Protein AF-0000000066787614 (afdb_homodimer)

Nearest PDB structures (foldseek):
  1ydh-assembly1_B  TM=9.711E-01  e=1.774E-19  Arabidopsis thaliana
  5zbk-assembly1_A-2  TM=9.303E-01  e=1.485E-17  Pseudomonas aeruginosa PAO1
  5its-assembly2_C  TM=9.446E-01  e=2.020E-17  Corynebacterium glutamicum ATCC 13032
  2q4o-assembly1_B  TM=9.673E-01  e=8.311E-17  Arabidopsis thaliana
  5zbj-assembly1_A-2  TM=9.342E-01  e=3.514E-17  Pseudomonas aeruginosa PAO1

Radius of gyration: 24.4 Å; Cα contacts (8 Å, |Δi|>4): 1432; chains: 2; bounding box: 62×68×57 Å

Organism: Leishmania infantum (NCBI:txid5671)

Solvent-accessible surface area (backbone atoms only — not comparable to full-atom values): 32401 Å² total; per-residue (Å²): 95,46,27,34,37,44,37,37,40,30,40,69,48,68,68,34,41,51,55,48,52,64,39,41,39,58,28,48,51,36,42,56,60,65,32,51,41,48,74,41,76,44,58,26,21,36,40,55,96,93,35,72,43,82,54,30,38,35,36,45,36,29,20,48,31,66,57,41,42,60,68,42,51,67,64,30,66,47,47,50,49,34,52,56,51,56,72,73,40,56,62,73,45,72,48,75,49,45,28,30,21,69,66,45,44,5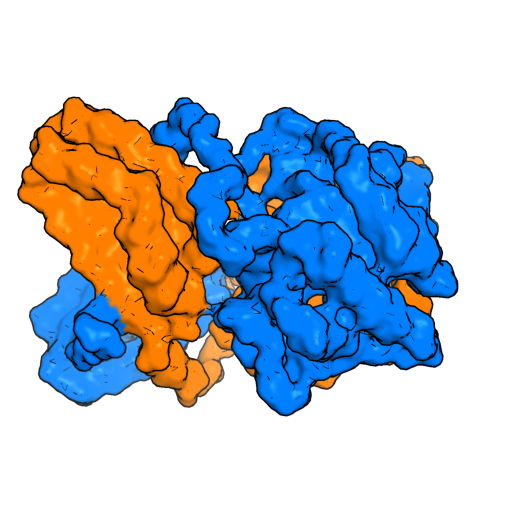9,60,48,67,71,47,83,87,74,79,68,85,79,78,54,86,49,69,90,59,40,61,13,42,26,44,38,40,7,70,40,50,44,72,47,72,64,51,35,52,38,25,34,49,36,25,48,41,37,39,72,70,66,63,34,28,42,30,37,62,38,38,48,33,30,18,32,10,38,22,50,52,43,24,51,75,70,69,36,52,30,38,16,30,31,32,60,61,44,48,73,77,35,34,64,77,74,81,67,52,81,42,74,46,63,28,83,29,70,64,55,31,51,27,35,50,53,49,37,29,54,30,37,36,38,46,65,38,24,59,60,30,50,23,55,51,33,41,50,53,38,31,25,42,50,40,53,41,82,50,45,39,30,33,37,28,45,94,52,67,48,49,46,54,55,50,33,55,52,46,27,32,73,40,46,35,39,67,78,64,60,64,69,48,49,41,74,29,56,38,37,66,57,26,51,60,54,52,70,77,54,73,68,62,83,35,86,32,62,83,39,66,66,95,52,65,88,95,46,27,34,36,44,37,38,40,30,41,70,46,68,67,35,43,51,54,49,52,63,39,42,40,58,27,49,53,37,43,58,62,65,32,51,42,49,74,41,75,46,58,25,21,37,40,56,96,92,36,74,44,83,54,28,38,35,38,46,36,30,20,48,30,66,57,41,42,61,68,43,50,65,64,29,67,48,48,50,50,33,53,55,52,57,72,72,41,56,62,72,46,71,50,76,50,46,29,28,20,69,64,45,44,59,60,47,66,71,49,83,87,75,80,68,84,78,79,54,85,50,70,91,60,39,61,13,42,26,46,40,38,6,71,40,49,43,73,46,71,65,52,35,50,37,26,33,50,36,24,48,41,35,41,72,70,66,63,36,28,42,29,38,61,40,35,48,33,31,18,31,10,38,22,50,52,42,24,51,76,69,68,35,52,29,39,16,30,31,33,61,61,45,47,73,76,36,33,63,77,75,78,65,51,80,42,75,46,62,29,83,28,71,64,55,32,50,26,36,50,52,50,36,30,54,29,37,36,38,45,66,38,24,59,60,30,49,23,55,50,32,41,50,53,38,30,24,44,50,40,54,42,82,49,46,38,30,33,37,28,46,93,52,69,48,49,46,55,54,50,31,56,52,48,27,32,72,40,45,35,38,68,78,64,61,64,69,47,48,41,75,30,56,38,36,64,58,25,51,61,53,52,71,77,54,72,68,63,81,35,87,32,62,81,39,64,66,95,52,64,89

Secondary structure (DSSP, 8-state):
--EEEEEEEEESSHHHHHHHHHHHHHHHHHHHHH-TTEEEEEEEEEEETTEEEEEEEEEEEEESSHHIIIIIITT-HHHHHHHHHHHHS-EEEEEEEEEE-TTHHHHHHTSPP---GGG---GGGS-EEEEE--SS--S-HHHHHHHHHHHHIIIIII---EEE----SHHHHHHHHHHHHTT--EEEEEEGGGHHHH--SS---SEEEEESSHHHHHHHHHHTEEEEEE-S--HHHHHHHHHHHHHHHTTS---EEEEE-GGGTTHHHHHHHHHHHHTTSS-GGGGGGEEEESSHHHHHHHHHT--PPPPTTTT----S--/--EEEEEEEEESSHHHHHHHHHHHHHHHHHHHHH-TTEEEEEEEEEEETTEEEEEEEEEEEEESSHHIIIIIITT-HHHHHHHHHHHHS-EEEEEEEEEE-TTHHHHHHTSPP---GGG---GGGS-EEEEE-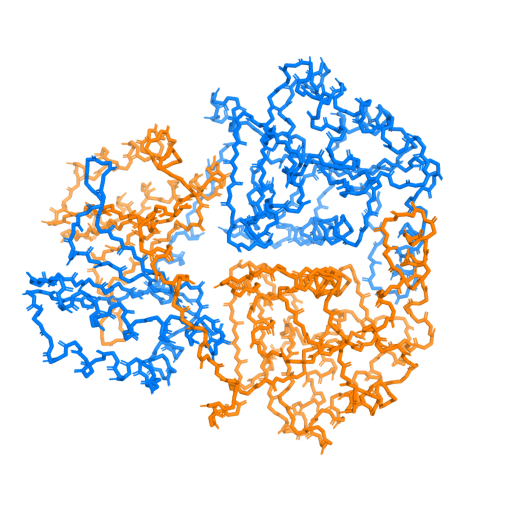-SS--S-HHHHHHHHHHHHIIIIII---EEE----SHHHHHHHHHHHHTT--EEEEEEGGGHHHH--SS---SEEEEESSHHHHHHHHHHTEEEEEE-S--HHHHHHHHHHHHHHHTTS---EEEEE-GGGTTHHHHHHHHHHHHTTSS-GGGGGSEEEESSHHHHHHHHHT--PPPPTTTT----S--

Foldseek 3Di:
DKKKKKKKFAFDDDVLVVLLCVLVVVLQVCCVPPQPQWPDWDKDADADPRRGDPRIIMTITMGNDPCSVPVPSCPDPSNVSSVVSNVPHGTPDMDMDMDDCPPVVVVVVPDDDDDDLPPDPDLQQHAAEEEQFALAADDDVVQLVLLLVLLCCRVPPVVHEYEYAFFLHHSRVSNQVNNVVSVGAYEHEYEPVCCVPRYDPDIGHPHYHYDPDPVVRLLVSLSRHQHYEYTDYDPVSVVSLVVQLVCQLQVQGPHQYEYQCAVNRCVVVVVVQVVCCVVPNDPPCSVQRYHYDNHSVNRVVCSVPDDGDQHNNNVDDDPDGD/DKKKKKKKFAFDDDVLVVLLCVLVVVLQVCCVPVQPQWPDWDKDADADPRRGDPRIIMTITMGNDPCSVPVPSCPDPSNVSSVVSNVPHGTPDMDMDMDDCPPVVVVVVPDDDDDDLPPDPDLQQHAAEEEQFALAADDDVVQLVLLLVLLCCRVPPVVHEYEYAFFLHHSRVSNQVNNVVVVHAYEHEYEPVCCVPRYDPDIGHPHYHYDPDPVVRLLVSLSRHQHYEYTDYDPVSVVSVVVQLVCQLQVQGPHQYEYQCAVNRCVVVVVVQVVCCVVPNDPPCSVQRYHYDNHSVSRVVCSVPDDGDQHNNNVDDDPDGD

Sequence (644 aa):
MVVAAVFTIKLRDGEAEQQFLDAFAPLQQHSVRNEPGTLTYELHQVFENGQPVPLQYLVLERYSSMRDFEEIHLKSAPLQNLFKVVAGIAVEEQKLTVYSNVASQPAMDSRPQVWSDKDTEDPLLQKGVLVFAGARSGSKPAYTQEAKALAKYIVEEAKQPVVYGGGTVGVMGELAKEAHALNGKIISIIPNALSESEVSGPMIGDRIYTTATMSERKSIMFAHANTVVALPGGVGTFDELLEVITLFQLNAYRPKIGIVNVEGFFDPFVALLRHLMAEGFLEEKVFDFLVIAPTAIEVMETLKSFVPPPSPASTLIWTSRPMVVAAVFTIKLRDGEAEQQFLDAFAPLQQHSVRNEPGTLTYELHQVFENGQPVPLQYLVLERYSSMRDFEEIHLKSAPLQNLFKVVAGIAVEEQKLTVYSNVASQPAMDSRPQVWSDKDTEDPLLQKGVLVFAGARSGSKPAYTQEAKALAKYIVEEAKQPVVYGGGTVGVMGELAKEAHALNGKIISIIPNALSESEVSGPMIGDRIYTTATMSERKSIMFAHANTVVALPGGVGTFDELLEVITLFQLNAYRPKIGIVNVEGFFDPFVALLRHLMAEGFLEEKVFDFLVIAPTAIEVMETLKSFVPPPSPASTLIWTSRP

pLDDT: mean 94.52, std 5.89, range [59.88, 98.94]

InterPro domains:
  IPR005269 Cytokinin riboside 5'-monophosphate phosphoribohydrolase LOG [TIGR00730] (128-304)
  IPR007138 Antibiotic biosynthesis monooxygenase domain [PF03992] (4-77)
  IPR007138 Antibiotic biosynthesis monooxygenase domain [PS51725] (3-99)
  IPR011008 Dimeric alpha-beta barrel [SSF54909] (7-102)
  IPR031100 LOG family [PF03641] (172-302)

Structure (mmCIF, N/CA/C/O backbone):
data_AF-0000000066787614-model_v1
#
loop_
_entity.id
_entity.type
_entity.pdbx_description
1 polymer 'Ysine decarboxylase-like protein'
#
loop_
_atom_site.group_PDB
_atom_site.id
_atom_site.type_symbol
_atom_site.label_atom_id
_atom_site.label_alt_id
_atom_site.label_comp_id
_atom_site.label_asym_id
_atom_site.label_entity_id
_atom_site.label_seq_id
_atom_site.pdbx_PDB_ins_code
_atom_site.Cartn_x
_atom_site.Cartn_y
_atom_site.Cartn_z
_atom_site.occupancy
_atom_site.B_iso_or_equiv
_atom_site.auth_seq_id
_atom_site.auth_comp_id
_atom_site.auth_asym_id
_atom_site.auth_atom_id
_atom_site.pdbx_PDB_model_num
ATOM 1 N N . MET A 1 1 ? -9.492 13.141 -6.125 1 85.56 1 MET A N 1
ATOM 2 C CA . MET A 1 1 ? -9.539 14.164 -5.086 1 85.56 1 MET A CA 1
ATOM 3 C C . MET A 1 1 ? -9.266 13.562 -3.713 1 85.56 1 MET A C 1
ATOM 5 O O . MET A 1 1 ? -9.766 12.477 -3.396 1 85.56 1 MET A O 1
ATOM 9 N N . VAL A 1 2 ? -8.352 14.203 -2.943 1 94.31 2 VAL A N 1
ATOM 10 C CA . VAL A 1 2 ? -8.141 13.891 -1.533 1 94.31 2 VAL A CA 1
ATOM 11 C C . VAL A 1 2 ? -8.586 15.07 -0.67 1 94.31 2 VAL A C 1
ATOM 13 O O . VAL A 1 2 ? -8.281 16.219 -0.983 1 94.31 2 VAL A O 1
ATOM 16 N N . VAL A 1 3 ? -9.352 14.75 0.327 1 96.62 3 VAL A N 1
ATOM 17 C CA . VAL A 1 3 ? -9.734 15.727 1.343 1 96.62 3 VAL A CA 1
ATOM 18 C C . VAL A 1 3 ? -8.852 15.562 2.576 1 96.62 3 VAL A C 1
ATOM 20 O O . VAL A 1 3 ? -8.695 14.453 3.098 1 96.62 3 VAL A O 1
ATOM 23 N N . ALA A 1 4 ? -8.266 16.609 2.939 1 97.44 4 ALA A N 1
ATOM 24 C CA . ALA A 1 4 ? -7.469 16.625 4.164 1 97.44 4 ALA A CA 1
ATOM 25 C C . ALA A 1 4 ? -8.141 17.453 5.25 1 97.44 4 ALA A C 1
ATOM 27 O O . ALA A 1 4 ? -8.781 18.469 4.953 1 97.44 4 ALA A O 1
ATOM 28 N N . ALA A 1 5 ? -8.047 17.016 6.457 1 96.94 5 ALA A N 1
ATOM 29 C CA . ALA A 1 5 ? -8.508 17.766 7.621 1 96.94 5 ALA A CA 1
ATOM 30 C C . ALA A 1 5 ? -7.449 17.781 8.727 1 96.94 5 ALA A C 1
ATOM 32 O O . ALA A 1 5 ? -6.828 16.75 9.008 1 96.94 5 ALA A O 1
ATOM 33 N N . VAL A 1 6 ? -7.238 18.938 9.227 1 96.88 6 VAL A N 1
ATOM 34 C CA . VAL A 1 6 ? -6.309 19.109 10.336 1 96.88 6 VAL A CA 1
ATOM 35 C C . VAL A 1 6 ? -7.055 19.656 11.555 1 96.88 6 VAL A C 1
ATOM 37 O O . VAL A 1 6 ? -7.613 20.75 11.508 1 96.88 6 VAL A O 1
ATOM 40 N N . PHE A 1 7 ? -7.082 18.875 12.633 1 96.88 7 PHE A N 1
ATOM 41 C CA . PHE A 1 7 ? -7.684 19.297 13.898 1 96.88 7 PHE A CA 1
ATOM 42 C C . PHE A 1 7 ? -6.617 19.484 14.969 1 96.88 7 PHE A C 1
ATOM 44 O O . PHE A 1 7 ? -5.867 18.547 15.273 1 96.88 7 PHE A O 1
ATOM 51 N N . THR A 1 8 ? -6.488 20.656 15.461 1 96.69 8 THR A N 1
ATOM 52 C CA . THR A 1 8 ? -5.551 20.953 16.547 1 96.69 8 THR A CA 1
ATOM 53 C C . THR A 1 8 ? -6.301 21.203 17.844 1 96.69 8 THR A C 1
ATOM 55 O O . THR A 1 8 ? -7.371 21.812 17.844 1 96.69 8 THR A O 1
ATOM 58 N N . ILE A 1 9 ? -5.688 20.781 18.938 1 97 9 ILE A N 1
ATOM 59 C CA . ILE A 1 9 ? -6.305 20.984 20.25 1 97 9 ILE A CA 1
ATOM 60 C C . ILE A 1 9 ? -5.223 21.203 21.297 1 97 9 ILE A C 1
ATOM 62 O O . ILE A 1 9 ? -4.211 20.5 21.312 1 97 9 ILE A O 1
ATOM 66 N N . LYS A 1 10 ? -5.379 22.203 22.047 1 97.62 10 LYS A N 1
ATOM 67 C CA . LYS A 1 10 ? -4.574 22.5 23.234 1 97.62 10 LYS A CA 1
ATOM 68 C C . LYS A 1 10 ? -5.398 22.359 24.5 1 97.62 10 LYS A C 1
ATOM 70 O O . LYS A 1 10 ? -6.379 23.094 24.703 1 97.62 10 LYS A O 1
ATOM 75 N N . LEU A 1 11 ? -4.996 21.438 25.297 1 97.38 11 LEU A N 1
ATOM 76 C CA . LEU A 1 11 ? -5.703 21.156 26.531 1 97.38 11 LEU A CA 1
ATOM 77 C C . LEU A 1 11 ? -5.098 21.922 27.703 1 97.38 11 LEU A C 1
ATOM 79 O O . LEU A 1 11 ? -3.975 22.422 27.609 1 97.38 11 LEU A O 1
ATOM 83 N N . ARG A 1 12 ? -5.836 22.031 28.797 1 97.12 12 ARG A N 1
ATOM 84 C CA . ARG A 1 12 ? -5.398 22.891 29.891 1 97.12 12 ARG A CA 1
ATOM 85 C C . ARG A 1 12 ? -4.672 22.078 30.969 1 97.12 12 ARG A C 1
ATOM 87 O O . ARG A 1 12 ? -3.82 22.609 31.672 1 97.12 12 ARG A O 1
ATOM 94 N N . ASP A 1 13 ? -5.062 20.766 31.125 1 96.19 13 ASP A N 1
ATOM 95 C CA . ASP A 1 13 ? -4.453 19.969 32.188 1 96.19 13 ASP A CA 1
ATOM 96 C C . ASP A 1 13 ? -4.473 18.484 31.828 1 96.19 13 ASP A C 1
ATOM 98 O O . ASP A 1 13 ? -4.988 18.094 30.781 1 96.19 13 ASP A O 1
ATOM 102 N N . GLY A 1 14 ? -3.902 17.688 32.688 1 95.94 14 GLY A N 1
ATOM 103 C CA . GLY A 1 14 ? -3.73 16.266 32.469 1 95.94 14 GLY A CA 1
ATOM 104 C C . GLY A 1 14 ? -5.035 15.5 32.5 1 95.94 14 GLY A C 1
ATOM 105 O O . GLY A 1 14 ? -5.184 14.492 31.797 1 95.94 14 GLY A O 1
ATOM 106 N N . GLU A 1 15 ? -5.938 15.938 33.281 1 96.62 15 GLU A N 1
ATOM 107 C CA . GLU A 1 15 ? -7.242 15.281 33.312 1 96.62 15 GLU A CA 1
ATOM 108 C C . GLU A 1 15 ? -7.977 15.414 31.984 1 96.62 15 GLU A C 1
ATOM 110 O O . GLU A 1 15 ? -8.531 14.438 31.484 1 96.62 15 GLU A O 1
ATOM 115 N N . ALA A 1 16 ? -7.926 16.594 31.5 1 97.12 16 ALA A N 1
ATOM 116 C CA . ALA A 1 16 ? -8.523 16.844 30.188 1 97.12 16 ALA A CA 1
ATOM 117 C C . ALA A 1 16 ? -7.844 15.992 29.109 1 97.12 16 ALA A C 1
ATOM 119 O O . ALA A 1 16 ? -8.508 15.469 28.219 1 97.12 16 ALA A O 1
ATOM 120 N N . GLU A 1 17 ? -6.57 15.883 29.25 1 96.56 17 GLU A N 1
ATOM 121 C CA . GLU A 1 17 ? -5.812 15.086 28.297 1 96.56 17 GLU A CA 1
ATOM 122 C C . GLU A 1 17 ? -6.254 13.625 28.328 1 96.56 17 GLU A C 1
ATOM 124 O O . GLU A 1 17 ? -6.492 13.016 27.281 1 96.56 17 GLU A O 1
ATOM 129 N N . GLN A 1 18 ? -6.375 13.109 29.469 1 95.38 18 GLN A N 1
ATOM 130 C CA . GLN A 1 18 ? -6.777 11.711 29.625 1 95.38 18 GLN A CA 1
ATOM 131 C C . GLN A 1 18 ? -8.164 11.477 29.016 1 95.38 18 GLN A C 1
ATOM 133 O O . GLN A 1 18 ? -8.383 10.484 28.328 1 95.38 18 GLN A O 1
ATOM 138 N N . GLN A 1 19 ? -9.055 12.367 29.297 1 96.38 19 GLN A N 1
ATOM 139 C CA . GLN A 1 19 ? -10.414 12.242 28.766 1 96.38 19 GLN A CA 1
ATOM 140 C C . GLN A 1 19 ? -10.43 12.32 27.25 1 96.38 19 GLN A C 1
ATOM 142 O O . GLN A 1 19 ? -11.148 11.57 26.594 1 96.38 19 GLN A O 1
ATOM 147 N N . PHE A 1 20 ? -9.641 13.227 26.75 1 96.81 20 PHE A N 1
ATOM 148 C CA . PHE A 1 20 ? -9.531 13.383 25.297 1 96.81 20 PHE A CA 1
ATOM 149 C C . PHE A 1 20 ? -9 12.109 24.656 1 96.81 20 PHE A C 1
ATOM 151 O O . PHE A 1 20 ? -9.602 11.586 23.719 1 96.81 20 PHE A O 1
ATOM 158 N N . LEU A 1 21 ? -7.895 11.609 25.172 1 96.12 21 LEU A N 1
ATOM 159 C CA . LEU A 1 21 ? -7.246 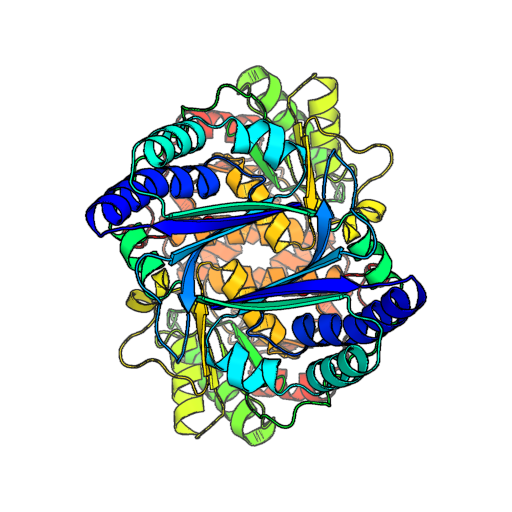10.438 24.609 1 96.12 21 LEU A CA 1
ATOM 160 C C . LEU A 1 21 ? -8.141 9.211 24.734 1 96.12 21 LEU A C 1
ATOM 162 O O . LEU A 1 21 ? -8.195 8.375 23.812 1 96.12 21 LEU A O 1
ATOM 166 N N . ASP A 1 22 ? -8.859 9.086 25.781 1 95.31 22 ASP A N 1
ATOM 167 C CA . ASP A 1 22 ? -9.773 7.961 25.984 1 95.31 22 ASP A CA 1
ATOM 168 C C . ASP A 1 22 ? -10.906 7.973 24.969 1 95.31 22 ASP A C 1
ATOM 170 O O . ASP A 1 22 ? -11.344 6.914 24.516 1 95.31 22 ASP A O 1
ATOM 174 N N . ALA A 1 23 ? -11.359 9.164 24.672 1 95.19 23 ALA A N 1
ATOM 175 C CA . ALA A 1 23 ? -12.43 9.289 23.688 1 95.19 23 ALA A CA 1
ATOM 176 C C . ALA A 1 23 ? -11.898 9.141 22.266 1 95.19 23 ALA A C 1
ATOM 178 O O . ALA A 1 23 ? -12.594 8.648 21.391 1 95.19 23 ALA A O 1
ATOM 179 N N . PHE A 1 24 ? -10.672 9.555 22.078 1 96.5 24 PHE A N 1
ATOM 180 C CA . PHE A 1 24 ? -10.086 9.555 20.75 1 96.5 24 PHE A CA 1
ATOM 181 C C . PHE A 1 24 ? -9.75 8.133 20.312 1 96.5 24 PHE A C 1
ATOM 183 O O . PHE A 1 24 ? -9.859 7.805 19.125 1 96.5 24 PHE A O 1
ATOM 190 N N . ALA A 1 25 ? -9.383 7.305 21.188 1 94.44 25 ALA A N 1
ATOM 191 C CA . ALA A 1 25 ? -8.883 5.969 20.859 1 94.44 25 ALA A CA 1
ATOM 192 C C . ALA A 1 25 ? -9.93 5.164 20.109 1 94.44 25 ALA A C 1
ATOM 194 O O . ALA A 1 25 ? -9.672 4.664 19.016 1 94.44 25 ALA A O 1
ATOM 195 N N . PRO A 1 26 ? -11.195 5.066 20.609 1 92.88 26 PRO A N 1
ATOM 196 C CA . PRO A 1 26 ? -12.203 4.34 19.844 1 92.88 26 PRO A CA 1
ATOM 197 C C . PRO A 1 26 ? -12.492 4.988 18.484 1 92.88 26 PRO A C 1
ATOM 199 O O . PRO A 1 26 ? -12.82 4.289 17.531 1 92.88 26 PRO A O 1
ATOM 202 N N . LEU A 1 27 ? -12.383 6.305 18.422 1 94.44 27 LEU A N 1
ATOM 203 C CA . LEU A 1 27 ? -12.602 7.016 17.172 1 94.44 27 LEU A CA 1
ATOM 204 C C . LEU A 1 27 ? -11.531 6.652 16.141 1 94.44 27 LEU A C 1
ATOM 206 O O . LEU A 1 27 ? -11.844 6.367 14.984 1 94.44 27 LEU A O 1
ATOM 210 N N . GLN A 1 28 ? -10.312 6.672 16.578 1 94.75 28 GLN A N 1
ATOM 211 C CA . GLN A 1 28 ? -9.227 6.316 15.68 1 94.75 28 GLN A CA 1
ATOM 212 C C . GLN A 1 28 ? -9.383 4.895 15.156 1 94.75 28 GLN A C 1
ATOM 214 O O . GLN A 1 28 ? -9.234 4.648 13.953 1 94.75 28 GLN A O 1
ATOM 219 N N . GLN A 1 29 ? -9.719 4 16.047 1 91.62 29 GLN A N 1
ATOM 220 C CA . GLN A 1 29 ? -9.922 2.609 15.656 1 91.62 29 GLN A CA 1
ATOM 221 C C . GLN A 1 29 ? -11.055 2.482 14.641 1 91.62 29 GLN A C 1
ATOM 223 O O . GLN A 1 29 ? -10.914 1.796 13.625 1 91.62 29 GLN A O 1
ATOM 228 N N . HIS A 1 30 ? -12.109 3.17 14.891 1 91.75 30 HIS A N 1
ATOM 229 C CA . HIS A 1 30 ? -13.273 3.145 14.008 1 91.75 30 HIS A CA 1
ATOM 230 C C . HIS A 1 30 ? -12.922 3.701 12.633 1 91.75 30 HIS A C 1
ATOM 232 O O . HIS A 1 30 ? -13.289 3.113 11.609 1 91.75 30 HIS A O 1
ATOM 238 N N . SER A 1 31 ? -12.25 4.855 12.617 1 93.12 31 SER A N 1
ATOM 239 C CA . SER A 1 31 ? -11.906 5.516 11.359 1 93.12 31 SER A CA 1
ATOM 240 C C . SER A 1 31 ? -11.023 4.621 10.492 1 93.12 31 SER A C 1
ATOM 242 O O . SER A 1 31 ? -11.211 4.547 9.281 1 93.12 31 SER A O 1
ATOM 244 N N . VAL A 1 32 ? -10.172 3.918 11.125 1 89.69 32 VAL A N 1
ATOM 245 C CA . VAL A 1 32 ? -9.203 3.088 10.406 1 89.69 32 VAL A CA 1
ATOM 246 C C . VAL A 1 32 ? -9.875 1.799 9.945 1 89.69 32 VAL A C 1
ATOM 248 O O . VAL A 1 32 ? -9.68 1.367 8.805 1 89.69 32 VAL A O 1
ATOM 251 N N . ARG A 1 33 ? -10.766 1.247 10.688 1 87.44 33 ARG A N 1
ATOM 252 C CA . ARG A 1 33 ? -11.258 -0.103 10.43 1 87.44 33 ARG A CA 1
ATOM 253 C C . ARG A 1 33 ? -12.609 -0.069 9.734 1 87.44 33 ARG A C 1
ATOM 255 O O . ARG A 1 33 ? -12.93 -0.961 8.945 1 87.44 33 ARG A O 1
ATOM 262 N N . ASN A 1 34 ? -13.414 0.963 10.016 1 90 34 ASN A N 1
ATOM 263 C CA . ASN A 1 34 ? -14.812 0.915 9.594 1 90 34 ASN A CA 1
ATOM 264 C C . ASN A 1 34 ? -15.117 1.981 8.547 1 90 34 ASN A C 1
ATOM 266 O O . ASN A 1 34 ? -16.234 2.027 8.008 1 90 34 ASN A O 1
ATOM 270 N N . GLU A 1 35 ? -14.188 2.85 8.289 1 93 35 GLU A N 1
ATOM 271 C CA . GLU A 1 35 ? -14.367 3.861 7.254 1 93 35 GLU A CA 1
ATOM 272 C C . GLU A 1 35 ? -13.391 3.652 6.102 1 93 35 GLU A C 1
ATOM 274 O O . GLU A 1 35 ? -12.312 4.25 6.078 1 93 35 GLU A O 1
ATOM 279 N N . PRO A 1 36 ? -13.758 2.904 5.078 1 95 36 PRO A N 1
ATOM 280 C CA . PRO A 1 36 ? -12.828 2.531 4.008 1 95 36 PRO A CA 1
ATOM 281 C C . PRO A 1 36 ? -12.273 3.74 3.254 1 95 36 PRO A C 1
ATOM 283 O O . PRO A 1 36 ? -11.18 3.678 2.691 1 95 36 PRO A O 1
ATOM 286 N N . GLY A 1 37 ? -12.969 4.828 3.279 1 96.12 37 GLY A N 1
ATOM 287 C CA . GLY A 1 37 ? -12.523 6.023 2.578 1 96.12 37 GLY A CA 1
ATOM 288 C C . GLY A 1 37 ? -11.477 6.809 3.342 1 96.12 37 GLY A C 1
ATOM 289 O O . GLY A 1 37 ? -10.953 7.805 2.838 1 96.12 37 GLY A O 1
ATOM 290 N N . THR A 1 38 ? -11.148 6.414 4.574 1 96.5 38 THR A N 1
ATOM 291 C CA . THR A 1 38 ? -10.094 7.043 5.359 1 96.5 38 THR A CA 1
ATOM 292 C C . THR A 1 38 ? -8.719 6.609 4.867 1 96.5 38 THR A C 1
ATOM 294 O O . THR A 1 38 ? -8.367 5.426 4.941 1 96.5 38 THR A O 1
ATOM 297 N N . LEU A 1 39 ? -7.953 7.574 4.422 1 96.25 39 LEU A N 1
ATOM 298 C CA . LEU A 1 39 ? -6.613 7.289 3.912 1 96.25 39 LEU A CA 1
ATOM 299 C C . LEU A 1 39 ? -5.574 7.402 5.02 1 96.25 39 LEU A C 1
ATOM 301 O O . LEU A 1 39 ? -4.602 6.645 5.047 1 96.25 39 LEU A O 1
ATOM 305 N N . THR A 1 40 ? -5.773 8.383 5.859 1 96.06 40 THR A N 1
ATOM 306 C CA . THR A 1 40 ? -4.902 8.633 7 1 96.06 40 THR A CA 1
ATOM 307 C C . THR A 1 40 ? -5.707 9.133 8.195 1 96.06 40 THR A C 1
ATOM 309 O O . THR A 1 40 ? -6.598 9.969 8.047 1 96.06 40 THR A O 1
ATOM 312 N N . TYR A 1 41 ? -5.465 8.633 9.359 1 96.31 41 TYR A N 1
ATOM 313 C CA . TYR A 1 41 ? -6.023 9.125 10.617 1 96.31 41 TYR A CA 1
ATOM 314 C C . TYR A 1 41 ? -5.023 8.961 11.758 1 96.31 41 TYR A C 1
ATOM 316 O O . TYR A 1 41 ? -4.949 7.898 12.375 1 96.31 41 TYR A O 1
ATOM 324 N N . GLU A 1 42 ? -4.301 9.992 12.07 1 96 42 GLU A N 1
ATOM 325 C CA . GLU A 1 42 ? -3.178 9.898 13 1 96 42 GLU A CA 1
ATOM 326 C C . GLU A 1 42 ? -3.25 10.992 14.062 1 96 42 GLU A C 1
ATOM 328 O O . GLU A 1 42 ? -3.613 12.133 13.758 1 96 42 GLU A O 1
ATOM 333 N N . LEU A 1 43 ? -2.912 10.625 15.242 1 96.88 43 LEU A N 1
ATOM 334 C CA . LEU A 1 43 ? -2.73 11.578 16.328 1 96.88 43 LEU A CA 1
ATOM 335 C C . LEU A 1 43 ? -1.252 11.875 16.547 1 96.88 43 LEU A C 1
ATOM 337 O O . LEU A 1 43 ? -0.454 10.953 16.766 1 96.88 43 LEU A O 1
ATOM 341 N N . HIS A 1 44 ? -0.94 13.133 16.469 1 97.38 44 HIS A N 1
ATOM 342 C CA . HIS A 1 44 ? 0.415 13.602 16.734 1 97.38 44 HIS A CA 1
ATOM 343 C C . HIS A 1 44 ? 0.431 14.625 17.859 1 97.38 44 HIS A C 1
ATOM 345 O O . HIS A 1 44 ? -0.619 15.133 18.266 1 97.38 44 HIS A O 1
ATOM 351 N N . GLN A 1 45 ? 1.615 14.828 18.422 1 96.38 45 GLN A N 1
ATOM 352 C CA . GLN A 1 45 ? 1.855 15.945 19.328 1 96.38 45 GLN A CA 1
ATOM 353 C C . GLN A 1 45 ? 2.77 16.984 18.703 1 96.38 45 GLN A C 1
ATOM 355 O O . GLN A 1 45 ? 3.613 16.656 17.859 1 96.38 45 GLN A O 1
ATOM 360 N N . VAL A 1 46 ? 2.471 18.188 19.094 1 94.94 46 VAL A N 1
ATOM 361 C CA . VAL A 1 46 ? 3.408 19.219 18.688 1 94.94 46 VAL A CA 1
ATOM 362 C C . VAL A 1 46 ? 4.82 18.844 19.141 1 94.94 46 VAL A C 1
ATOM 364 O O . VAL A 1 46 ? 5.016 18.328 20.234 1 94.94 46 VAL A O 1
ATOM 367 N N . PHE A 1 47 ? 5.715 19.078 18.25 1 92.81 47 PHE A N 1
ATOM 368 C CA . PHE A 1 47 ? 7.09 18.641 18.484 1 92.81 47 PHE A CA 1
ATOM 369 C C . PHE A 1 47 ? 8.055 19.812 18.344 1 92.81 47 PHE A C 1
ATOM 371 O O . PHE A 1 47 ? 8.188 20.391 17.266 1 92.81 47 PHE A O 1
ATOM 378 N N . GLU A 1 48 ? 8.68 20.234 19.406 1 90.69 48 GLU A N 1
ATOM 379 C CA . GLU A 1 48 ? 9.617 21.359 19.469 1 90.69 48 GLU A CA 1
ATOM 380 C C . GLU A 1 48 ? 10.898 20.969 20.188 1 90.69 48 GLU A C 1
ATOM 382 O O . GLU A 1 48 ? 10.859 20.281 21.219 1 90.69 48 GLU A O 1
ATOM 387 N N . ASN A 1 49 ? 12.008 21.344 19.562 1 88.5 49 ASN A N 1
ATOM 388 C CA . ASN A 1 49 ? 13.328 21.109 20.141 1 88.5 49 ASN A CA 1
ATOM 389 C C . ASN A 1 49 ? 13.555 19.641 20.438 1 88.5 49 ASN A C 1
ATOM 391 O O . ASN A 1 49 ? 14.023 19.281 21.531 1 88.5 49 ASN A O 1
ATOM 395 N N . GLY A 1 50 ? 13 18.781 19.578 1 85.31 50 GLY A N 1
ATOM 396 C CA . GLY A 1 50 ? 13.266 17.359 19.656 1 85.31 50 GLY A CA 1
ATOM 397 C C . GLY A 1 50 ? 12.398 16.656 20.688 1 85.31 50 GLY A C 1
ATOM 398 O O . GLY A 1 50 ? 12.648 15.484 21.016 1 85.31 50 GLY A O 1
ATOM 399 N N . GLN A 1 51 ? 11.352 17.391 21.188 1 91.62 51 GLN A N 1
ATOM 400 C CA . GLN A 1 51 ? 10.492 16.797 22.203 1 91.62 51 GLN A CA 1
ATOM 401 C C . GLN A 1 51 ? 9.023 17.141 21.953 1 91.62 51 GLN A C 1
ATOM 403 O O . GLN A 1 51 ? 8.719 18.188 21.391 1 91.62 51 GLN A O 1
ATOM 408 N N . PRO A 1 52 ? 8.156 16.266 22.375 1 92.88 52 PRO A N 1
ATOM 409 C CA . PRO A 1 52 ? 6.734 16.594 22.281 1 92.88 52 PRO A CA 1
ATOM 410 C C . PRO A 1 52 ? 6.328 17.688 23.266 1 92.88 52 PRO A C 1
ATOM 412 O O . PRO A 1 52 ? 6.824 17.719 24.406 1 92.88 52 PRO A O 1
ATOM 415 N N . VAL A 1 53 ? 5.5 18.609 22.875 1 94.94 53 VAL A N 1
ATOM 416 C CA . VAL A 1 53 ? 4.922 19.641 23.734 1 94.94 53 VAL A CA 1
ATOM 417 C C . VAL A 1 53 ? 3.676 19.094 24.438 1 94.94 53 VAL A C 1
ATOM 419 O O . VAL A 1 53 ? 2.729 18.656 23.766 1 94.94 53 VAL A O 1
ATOM 422 N N . PRO A 1 54 ? 3.668 19.094 25.734 1 93.75 54 PRO A N 1
ATOM 423 C CA . PRO A 1 54 ? 2.529 18.516 26.438 1 93.75 54 PRO A CA 1
ATOM 424 C C . PRO A 1 54 ? 1.209 19.203 26.109 1 93.75 54 PRO A C 1
ATOM 426 O O . PRO A 1 54 ? 1.188 20.406 25.828 1 93.75 54 PRO A O 1
ATOM 429 N N . LEU A 1 55 ? 0.13 18.484 26.094 1 96.5 55 LEU A N 1
ATOM 430 C CA . LEU A 1 55 ? -1.26 18.922 26.078 1 96.5 55 LEU A CA 1
ATOM 431 C C . LEU A 1 55 ? -1.606 19.562 24.734 1 96.5 55 LEU A C 1
ATOM 433 O O . LEU A 1 55 ? -2.65 20.203 24.594 1 96.5 55 LEU A O 1
ATOM 437 N N . GLN A 1 56 ? -0.719 19.438 23.734 1 97.19 56 GLN A N 1
ATOM 438 C CA . GLN A 1 56 ? -0.984 19.984 22.406 1 97.19 56 GLN A CA 1
ATOM 439 C C . GLN A 1 56 ? -0.934 18.891 21.328 1 97.19 56 GLN A C 1
ATOM 441 O O . GLN A 1 56 ? 0.117 18.281 21.109 1 97.19 56 GLN A O 1
ATOM 446 N N . TYR A 1 57 ? -2.07 18.703 20.672 1 97.19 57 TYR A N 1
ATOM 447 C CA . TYR A 1 57 ? -2.193 17.578 19.75 1 97.19 57 TYR A CA 1
ATOM 448 C C . TYR A 1 57 ? -2.682 18.047 18.391 1 97.19 57 TYR A C 1
ATOM 450 O O . TYR A 1 57 ? -3.277 19.125 18.266 1 97.19 57 TYR A O 1
ATOM 458 N N . LEU A 1 58 ? -2.348 17.328 17.391 1 97.25 58 LEU A N 1
ATOM 459 C CA . LEU A 1 58 ? -2.855 17.438 16.031 1 97.25 58 LEU A CA 1
ATOM 460 C C . LEU A 1 58 ? -3.426 16.109 15.547 1 97.25 58 LEU A C 1
ATOM 462 O O . LEU A 1 58 ? -2.785 15.062 15.695 1 97.25 58 LEU A O 1
ATOM 466 N N . VAL A 1 59 ? -4.609 16.125 15.047 1 97.5 59 VAL A N 1
ATOM 467 C CA . VAL A 1 59 ? -5.152 14.992 14.305 1 97.5 59 VAL A CA 1
ATOM 468 C C . VAL A 1 59 ? -5.031 15.258 12.805 1 97.5 59 VAL A C 1
ATOM 470 O O . VAL A 1 59 ? -5.609 16.219 12.289 1 97.5 59 VAL A O 1
ATOM 473 N N . LEU A 1 60 ? -4.25 14.438 12.172 1 97.5 60 LEU A N 1
ATOM 474 C CA . LEU A 1 60 ? -4.082 14.508 10.727 1 97.5 60 LEU A CA 1
ATOM 475 C C . LEU A 1 60 ? -4.988 13.508 10.023 1 97.5 60 LEU A C 1
ATOM 477 O O . LEU A 1 60 ? -4.875 12.297 10.242 1 97.5 60 LEU A O 1
ATOM 481 N N . GLU A 1 61 ? -5.859 14.055 9.18 1 97.69 61 GLU A N 1
ATOM 482 C CA . GLU A 1 61 ? -6.852 13.219 8.516 1 97.69 61 GLU A CA 1
ATOM 483 C C . GLU A 1 61 ? -6.789 13.383 6.996 1 97.69 61 GLU A C 1
ATOM 485 O O . GLU A 1 61 ? -6.59 14.484 6.492 1 97.69 61 GLU A O 1
ATOM 490 N N . ARG A 1 62 ? -6.91 12.297 6.258 1 97.44 62 ARG A N 1
ATOM 491 C CA . ARG A 1 62 ? -7.07 12.273 4.805 1 97.44 62 ARG A CA 1
ATOM 492 C C . ARG A 1 62 ? -8.195 11.328 4.395 1 97.44 62 ARG A C 1
ATOM 494 O O . ARG A 1 62 ? -8.305 10.219 4.926 1 97.44 62 ARG A O 1
ATOM 501 N N . TYR A 1 63 ? -8.992 11.789 3.441 1 97.06 63 TYR A N 1
ATOM 502 C CA . TYR A 1 63 ? -10.125 11.008 2.955 1 97.06 63 TYR A CA 1
ATOM 503 C C . TYR A 1 63 ? -10.133 10.945 1.432 1 97.06 63 TYR A C 1
ATOM 505 O O . TYR A 1 63 ? -9.672 11.875 0.765 1 97.06 63 TYR A O 1
ATOM 513 N N . SER A 1 64 ? -10.742 9.914 0.911 1 95.75 64 SER A N 1
ATOM 514 C CA . SER A 1 64 ? -10.805 9.664 -0.527 1 95.75 64 SER A CA 1
ATOM 515 C C . SER A 1 64 ? -11.75 10.641 -1.215 1 95.75 64 SER A C 1
ATOM 517 O O . SER A 1 64 ? -11.688 10.82 -2.434 1 95.75 64 SER A O 1
ATOM 519 N N . SER A 1 65 ? -12.688 11.234 -0.482 1 93.56 65 SER A N 1
ATOM 520 C CA . SER A 1 65 ? -13.664 12.148 -1.061 1 93.56 65 SER A CA 1
ATOM 521 C C . SER A 1 65 ? -14.312 13.023 0.013 1 93.56 65 SER A C 1
ATOM 523 O O . SER A 1 65 ? -14.156 12.758 1.208 1 93.56 65 SER A O 1
ATOM 525 N N . MET A 1 66 ? -15.008 14.031 -0.494 1 93.06 66 MET A N 1
ATOM 526 C CA . MET A 1 66 ? -15.773 14.875 0.424 1 93.06 66 MET A CA 1
ATOM 527 C C . MET A 1 66 ? -16.906 14.078 1.07 1 93.06 66 MET A C 1
ATOM 529 O O . MET A 1 66 ? -17.234 14.305 2.234 1 93.06 66 MET A O 1
ATOM 533 N N . ARG A 1 67 ? -17.469 13.156 0.378 1 92.31 67 ARG A N 1
ATOM 534 C CA . ARG A 1 67 ? -18.516 12.289 0.92 1 92.31 67 ARG A CA 1
ATOM 535 C C . ARG A 1 67 ? -18 11.492 2.113 1 92.31 67 ARG A C 1
ATOM 537 O O . ARG A 1 67 ? -18.656 11.414 3.148 1 92.31 67 ARG A O 1
ATOM 544 N N . ASP A 1 68 ? -16.859 10.922 1.97 1 95.44 68 ASP A N 1
ATOM 545 C CA . ASP A 1 68 ? -16.281 10.133 3.053 1 95.44 68 ASP A CA 1
ATOM 546 C C . ASP A 1 68 ? -16.062 10.984 4.301 1 95.44 68 ASP A C 1
ATOM 548 O O . ASP A 1 68 ? -16.266 10.516 5.422 1 95.44 68 ASP A O 1
ATOM 552 N N . PHE A 1 69 ? -15.695 12.227 4.07 1 95.88 69 PHE A N 1
ATOM 553 C CA . PHE A 1 69 ? -15.461 13.125 5.195 1 95.88 69 PHE A CA 1
ATOM 554 C C . PHE A 1 69 ? -16.781 13.609 5.785 1 95.88 69 PHE A C 1
ATOM 556 O O . PHE A 1 69 ? -17.047 13.43 6.977 1 95.88 69 PHE A O 1
ATOM 563 N N . GLU A 1 70 ? -17.656 14.125 4.945 1 94.56 70 GLU A N 1
ATOM 564 C CA . GLU A 1 70 ? -18.844 14.844 5.406 1 94.56 70 GLU A CA 1
ATOM 565 C C . GLU A 1 70 ? -19.984 13.875 5.75 1 94.56 70 GLU A C 1
ATOM 567 O O . GLU A 1 70 ? -20.688 14.062 6.746 1 94.56 70 GLU A O 1
ATOM 572 N N . GLU A 1 71 ? -20.109 12.859 4.949 1 93 71 GLU A N 1
ATOM 573 C CA . GLU A 1 71 ? -21.297 12.016 5.09 1 93 71 GLU A CA 1
ATOM 574 C C . GLU A 1 71 ? -21 10.789 5.945 1 93 71 GLU A C 1
ATOM 576 O O . GLU A 1 71 ? -21.922 10.172 6.488 1 93 71 GLU A O 1
ATOM 581 N N . ILE A 1 72 ? -19.766 10.438 6.059 1 94 72 ILE A N 1
ATOM 582 C CA . ILE A 1 72 ? -19.453 9.227 6.805 1 94 72 ILE A CA 1
ATOM 583 C C . ILE A 1 72 ? -18.734 9.594 8.102 1 94 72 ILE A C 1
ATOM 585 O O . ILE A 1 72 ? -19.281 9.398 9.195 1 94 72 ILE A O 1
ATOM 589 N N . HIS A 1 73 ? -17.609 10.242 8.039 1 95.5 73 HIS A N 1
ATOM 590 C CA . HIS A 1 73 ? -16.766 10.484 9.211 1 95.5 73 HIS A CA 1
ATOM 591 C C . HIS A 1 73 ? -17.438 11.461 10.172 1 95.5 73 HIS A C 1
ATOM 593 O O . HIS A 1 73 ? -17.562 11.164 11.367 1 95.5 73 HIS A O 1
ATOM 599 N N . LEU A 1 74 ? -17.891 12.625 9.648 1 95.12 74 LEU A N 1
ATOM 600 C CA . LEU A 1 74 ? -18.438 13.664 10.508 1 95.12 74 LEU A CA 1
ATOM 601 C C . LEU A 1 74 ? -19.719 13.188 11.195 1 95.12 74 LEU A C 1
ATOM 603 O O . LEU A 1 74 ? -20.078 13.688 12.266 1 95.12 74 LEU A O 1
ATOM 607 N N . LYS A 1 75 ? -20.344 12.172 10.633 1 92.81 75 LYS A N 1
ATOM 608 C CA . LYS A 1 75 ? -21.609 11.695 11.172 1 92.81 75 LYS A CA 1
ATOM 609 C C . LYS A 1 75 ? -21.422 10.422 11.984 1 92.81 75 LYS A C 1
ATOM 611 O O . LYS A 1 75 ? -22.391 9.867 12.516 1 92.81 75 LYS A O 1
ATOM 616 N N . SER A 1 76 ? -20.234 9.953 12.109 1 92.44 76 SER A N 1
ATOM 617 C CA . SER A 1 76 ? -19.984 8.711 12.82 1 92.44 76 SER A CA 1
ATOM 618 C C . SER A 1 76 ? -20.234 8.867 14.32 1 92.44 76 SER A C 1
ATOM 620 O O . SER A 1 76 ? -19.969 9.93 14.883 1 92.44 76 SER A O 1
ATOM 622 N N . ALA A 1 77 ? -20.656 7.824 14.984 1 91.5 77 ALA A N 1
ATOM 623 C CA . ALA A 1 77 ? -20.969 7.844 16.406 1 91.5 77 ALA A CA 1
ATOM 624 C C . ALA A 1 77 ? -19.734 8.117 17.25 1 91.5 77 ALA A C 1
ATOM 626 O O . ALA A 1 77 ? -19.766 8.961 18.156 1 91.5 77 ALA A O 1
ATOM 627 N N . PRO A 1 78 ? -18.609 7.488 16.969 1 93.31 78 PRO A N 1
ATOM 628 C CA . PRO A 1 78 ? -17.438 7.766 17.781 1 93.31 78 PRO A CA 1
ATOM 629 C C . PRO A 1 78 ? -16.969 9.219 17.688 1 93.31 78 PRO A C 1
ATOM 631 O O . PRO A 1 78 ? -16.516 9.789 18.688 1 93.31 78 PRO A O 1
ATOM 634 N N . LEU A 1 79 ? -17.094 9.82 16.5 1 95.25 79 LEU A N 1
ATOM 635 C CA . LEU A 1 79 ? -16.703 11.219 16.391 1 95.25 79 LEU A CA 1
ATOM 636 C C . LEU A 1 79 ? -17.672 12.117 17.156 1 95.25 79 LEU A C 1
ATOM 638 O O . LEU A 1 79 ? -17.25 13.062 17.828 1 95.25 79 LEU A O 1
ATOM 642 N N . GLN A 1 80 ? -18.953 11.836 17.062 1 94.81 80 GLN A N 1
ATOM 643 C CA . GLN A 1 80 ? -19.938 12.586 17.828 1 94.81 80 GLN A CA 1
ATOM 644 C C . GLN A 1 80 ? -19.656 12.492 19.328 1 94.81 80 GLN A C 1
ATOM 646 O O . GLN A 1 80 ? -19.812 13.477 20.047 1 94.81 80 GLN A O 1
ATOM 651 N N . ASN A 1 81 ? -19.266 11.336 19.75 1 95.38 81 ASN A N 1
ATOM 652 C CA . ASN A 1 81 ? -18.891 11.164 21.156 1 95.38 81 ASN A CA 1
ATOM 653 C C . ASN A 1 81 ? -17.672 12.023 21.516 1 95.38 81 ASN A C 1
ATOM 655 O O . ASN A 1 81 ? -17.625 12.617 22.594 1 95.38 81 ASN A O 1
ATOM 659 N N . LEU A 1 82 ? -16.672 12.055 20.672 1 95.88 82 LEU A N 1
ATOM 660 C CA . LEU A 1 82 ? -15.508 12.891 20.922 1 95.88 82 LEU A CA 1
ATOM 661 C C . LEU A 1 82 ? -15.914 14.352 21.062 1 95.88 82 LEU A C 1
ATOM 663 O O . LEU A 1 82 ? -15.414 15.062 21.953 1 95.88 82 LEU A O 1
ATOM 667 N N . PHE A 1 83 ? -16.797 14.812 20.203 1 94.88 83 PHE A N 1
ATOM 668 C CA . PHE A 1 83 ? -17.266 16.188 20.266 1 94.88 83 PHE A CA 1
ATOM 669 C C . PHE A 1 83 ? -17.922 16.469 21.625 1 94.88 83 PHE A C 1
ATOM 671 O O . PHE A 1 83 ? -17.672 17.516 22.234 1 94.88 83 PHE A O 1
ATOM 678 N N . LYS A 1 84 ? -18.688 15.578 22.062 1 96.25 84 LYS A N 1
ATOM 679 C CA . LYS A 1 84 ? -19.344 15.719 23.359 1 96.25 84 LYS A CA 1
ATOM 680 C C . LYS A 1 84 ? -18.312 15.805 24.484 1 96.25 84 LYS A C 1
ATOM 682 O O . LYS A 1 84 ? -18.422 16.641 25.375 1 96.25 84 LYS A O 1
ATOM 687 N N . VAL A 1 85 ? -17.328 14.945 24.438 1 96.38 85 VAL A N 1
ATOM 688 C CA . VAL A 1 85 ? -16.281 14.914 25.469 1 96.38 85 VAL A CA 1
ATOM 689 C C . VAL A 1 85 ? -15.508 16.219 25.438 1 96.38 85 VAL A C 1
ATOM 691 O O . VAL A 1 85 ? -15.297 16.844 26.484 1 96.38 85 VAL A O 1
ATOM 694 N N . VAL A 1 86 ? -15.133 16.656 24.281 1 95.25 86 VAL A N 1
ATOM 695 C CA . VAL A 1 86 ? -14.328 17.859 24.125 1 95.25 86 VAL A CA 1
ATOM 696 C C . VAL A 1 86 ? -15.102 19.078 24.625 1 95.25 86 VAL A C 1
ATOM 698 O O . VAL A 1 86 ? -14.516 20 25.203 1 95.25 86 VAL A O 1
ATOM 701 N N . ALA A 1 87 ? -16.391 19.094 24.438 1 94.38 87 ALA A N 1
ATOM 702 C CA . ALA A 1 87 ? -17.234 20.188 24.906 1 94.38 87 ALA A CA 1
ATOM 703 C C . ALA A 1 87 ? -17.266 20.25 26.438 1 94.38 87 ALA A C 1
ATOM 705 O O . ALA A 1 87 ? -17.531 21.312 27.016 1 94.38 87 ALA A O 1
ATOM 706 N N . GLY A 1 88 ? -16.969 19.172 27.094 1 94.5 88 GLY A N 1
ATOM 707 C CA . GLY A 1 88 ? -17.094 19.094 28.531 1 94.5 88 GLY A CA 1
ATOM 708 C C . GLY A 1 88 ? -15.773 19.188 29.266 1 94.5 88 GLY A C 1
ATOM 709 O O . GLY A 1 88 ? -15.734 19.219 30.5 1 94.5 88 GLY A O 1
ATOM 710 N N . ILE A 1 89 ? -14.703 19.172 28.5 1 93.12 89 ILE A N 1
ATOM 711 C CA . ILE A 1 89 ? -13.414 19.156 29.188 1 93.12 89 ILE A CA 1
ATOM 712 C C . ILE A 1 89 ? -12.727 20.516 29.031 1 93.12 89 ILE A C 1
ATOM 714 O O . ILE A 1 89 ? -13.203 21.375 28.297 1 93.12 89 ILE A O 1
ATOM 718 N N . ALA A 1 90 ? -11.586 20.703 29.75 1 92 90 ALA A N 1
ATOM 719 C CA . ALA A 1 90 ? -10.859 21.969 29.766 1 92 90 ALA A CA 1
ATOM 720 C C . ALA A 1 90 ? -9.992 22.109 28.516 1 92 90 ALA A C 1
ATOM 722 O O . ALA A 1 90 ? -8.836 21.672 28.5 1 92 90 ALA A O 1
ATOM 723 N N . VAL A 1 91 ? -10.508 22.781 27.531 1 93.06 91 VAL A N 1
ATOM 724 C CA . VAL A 1 91 ? -9.828 23.031 26.266 1 93.06 91 VAL A CA 1
ATOM 725 C C . VAL A 1 91 ? -9.406 24.5 26.188 1 93.06 91 VAL A C 1
ATOM 727 O O . VAL A 1 91 ? -10.211 25.406 26.438 1 93.06 91 VAL A O 1
ATOM 730 N N . GLU A 1 92 ? -8.172 24.719 25.969 1 93.94 92 GLU A N 1
ATOM 731 C CA . GLU A 1 92 ? -7.664 26.078 25.812 1 93.94 92 GLU A CA 1
ATOM 732 C C . GLU A 1 92 ? -7.949 26.609 24.422 1 93.94 92 GLU A C 1
ATOM 734 O O . GLU A 1 92 ? -8.383 27.766 24.266 1 93.94 92 GLU A O 1
ATOM 739 N N . GLU A 1 93 ? -7.676 25.797 23.453 1 94.56 93 GLU A N 1
ATOM 740 C CA . GLU A 1 93 ? -7.875 26.172 22.047 1 94.56 93 GLU A CA 1
ATOM 741 C C . GLU A 1 93 ? -8.117 24.938 21.188 1 94.56 93 GLU A C 1
ATOM 743 O O . GLU A 1 93 ? -7.605 23.844 21.484 1 94.56 93 GLU A O 1
ATOM 748 N N . GLN A 1 94 ? -8.93 25.047 20.188 1 93.38 94 GLN A N 1
ATOM 749 C CA . GLN A 1 94 ? -9.109 24 19.172 1 93.38 94 GLN A CA 1
ATOM 750 C C . GLN A 1 94 ? -9.461 24.594 17.812 1 93.38 94 GLN A C 1
ATOM 752 O O . GLN A 1 94 ? -10.031 25.688 17.734 1 93.38 94 GLN A O 1
ATOM 757 N N . LYS A 1 95 ? -9.047 23.953 16.797 1 93.5 95 LYS A N 1
ATOM 758 C CA . LYS A 1 95 ? -9.305 24.422 15.438 1 93.5 95 LYS A CA 1
ATOM 759 C C . LYS A 1 95 ? -9.359 23.266 14.453 1 93.5 95 LYS A C 1
ATOM 761 O O . LYS A 1 95 ? -8.523 22.359 14.5 1 93.5 95 LYS A O 1
ATOM 766 N N . LEU A 1 96 ? -10.375 23.266 13.656 1 93.88 96 LEU A N 1
ATOM 767 C CA . LEU A 1 96 ? -10.492 22.328 12.539 1 93.88 96 LEU A CA 1
ATOM 768 C C . LEU A 1 96 ? -10.445 23.078 11.203 1 93.88 96 LEU A C 1
ATOM 770 O O . LEU A 1 96 ? -11.203 24.016 10.984 1 93.88 96 LEU A O 1
ATOM 774 N N . THR A 1 97 ? -9.531 22.734 10.352 1 94.5 97 THR A N 1
ATOM 775 C CA . THR A 1 97 ? -9.469 23.281 9 1 94.5 97 THR A CA 1
ATOM 776 C C . THR A 1 97 ? -9.547 22.156 7.961 1 94.5 97 THR A C 1
ATOM 778 O O . THR A 1 97 ? -8.891 21.125 8.109 1 94.5 97 THR A O 1
ATOM 781 N N . VAL A 1 98 ? -10.312 22.359 6.977 1 95.56 98 VAL A N 1
ATOM 782 C CA . VAL A 1 98 ? -10.508 21.391 5.906 1 95.56 98 VAL A CA 1
ATOM 783 C C . VAL A 1 98 ? -9.828 21.875 4.629 1 95.56 98 VAL A C 1
ATOM 785 O O . VAL A 1 98 ? -9.867 23.062 4.316 1 95.56 98 VAL A O 1
ATOM 788 N N . TYR A 1 99 ? -9.258 20.969 3.979 1 96.25 99 TYR A N 1
ATOM 789 C CA . TYR A 1 99 ? -8.5 21.234 2.758 1 96.25 99 TYR A CA 1
ATOM 790 C C . TYR A 1 99 ? -8.875 20.234 1.663 1 96.25 99 TYR A C 1
ATOM 792 O O . TYR A 1 99 ? -9.477 19.203 1.936 1 96.25 99 TYR A O 1
ATOM 800 N N . SER A 1 100 ? -8.547 20.625 0.432 1 94.75 100 SER A N 1
ATOM 801 C CA . SER A 1 100 ? -8.742 19.719 -0.697 1 94.75 100 SER A CA 1
ATOM 802 C C . SER A 1 100 ? -7.688 19.938 -1.775 1 94.75 100 SER A C 1
ATOM 804 O O . SER A 1 100 ? -7.18 21.062 -1.929 1 94.75 100 SER A O 1
ATOM 806 N N . ASN A 1 101 ? -7.395 18.828 -2.484 1 93.75 101 ASN A N 1
ATOM 807 C CA . ASN A 1 101 ? -6.426 18.984 -3.564 1 93.75 101 ASN A CA 1
ATOM 808 C C . ASN A 1 101 ? -7.102 18.953 -4.934 1 93.75 101 ASN A C 1
ATOM 810 O O . ASN A 1 101 ? -6.441 18.719 -5.949 1 93.75 101 ASN A O 1
ATOM 814 N N . VAL A 1 102 ? -8.328 19.188 -4.977 1 88.88 102 VAL A N 1
ATOM 815 C CA . VAL A 1 102 ? -9.117 19.094 -6.203 1 88.88 102 VAL A CA 1
ATOM 816 C C . VAL A 1 102 ? -8.57 20.062 -7.246 1 88.88 102 VAL A C 1
ATOM 818 O O . VAL A 1 102 ? -8.555 19.75 -8.438 1 88.88 102 VAL A O 1
ATOM 821 N N . ALA A 1 103 ? -8.109 21.203 -6.852 1 88 103 ALA A N 1
ATOM 822 C CA . ALA A 1 103 ? -7.586 22.203 -7.777 1 88 103 ALA A CA 1
ATOM 823 C C . ALA A 1 103 ? -6.062 22.141 -7.844 1 88 103 ALA A C 1
ATOM 825 O O . ALA A 1 103 ? -5.477 22.297 -8.922 1 88 103 ALA A O 1
ATOM 826 N N . SER A 1 104 ? -5.457 21.875 -6.789 1 89.44 104 SER A N 1
ATOM 827 C CA . SER A 1 104 ? -4.004 21.969 -6.719 1 89.44 104 SER A CA 1
ATOM 828 C C . SER A 1 104 ? -3.342 20.766 -7.41 1 89.44 104 SER A C 1
ATOM 830 O O . SER A 1 104 ? -2.301 20.922 -8.055 1 89.44 104 SER A O 1
ATOM 832 N N . GLN A 1 105 ? -3.961 19.641 -7.344 1 87 105 GLN A N 1
ATOM 833 C CA . GLN A 1 105 ? -3.328 18.453 -7.902 1 87 105 GLN A CA 1
ATOM 834 C C . GLN A 1 105 ? -3.207 18.547 -9.422 1 87 105 GLN A C 1
ATOM 836 O O . GLN A 1 105 ? -2.129 18.344 -9.977 1 87 105 GLN A O 1
ATOM 841 N N . PRO A 1 106 ? -4.289 18.891 -10.086 1 84.81 106 PRO A N 1
ATOM 842 C CA . PRO A 1 106 ? -4.164 19.094 -11.539 1 84.81 106 PRO A CA 1
ATOM 843 C C . PRO A 1 106 ? -3.143 20.156 -11.906 1 84.81 106 PRO A C 1
ATOM 845 O O . PRO A 1 106 ? -2.443 20.031 -12.914 1 84.81 106 PRO A O 1
ATOM 848 N N . ALA A 1 107 ? -3.076 21.203 -11.141 1 88.06 107 ALA A N 1
ATOM 849 C CA . ALA A 1 107 ? -2.104 22.266 -11.383 1 88.06 107 ALA A CA 1
ATOM 850 C C . ALA A 1 107 ? -0.676 21.719 -11.289 1 88.06 107 ALA A C 1
ATOM 852 O O . ALA A 1 107 ? 0.185 22.094 -12.094 1 88.06 107 ALA A O 1
ATOM 853 N N . MET A 1 108 ? -0.413 20.875 -10.375 1 88.81 108 MET A N 1
ATOM 854 C CA . MET A 1 108 ? 0.903 20.266 -10.211 1 88.81 108 MET A CA 1
ATOM 855 C C . MET A 1 108 ? 1.188 19.266 -11.328 1 88.81 108 MET A C 1
ATOM 857 O O . MET A 1 108 ? 2.293 19.234 -11.875 1 88.81 108 MET A O 1
ATOM 861 N N . ASP A 1 109 ? 0.174 18.516 -11.68 1 84.12 109 ASP A N 1
ATOM 862 C CA . ASP A 1 109 ? 0.322 17.469 -12.688 1 84.12 109 ASP A CA 1
ATOM 863 C C . ASP A 1 109 ? 0.638 18.062 -14.055 1 84.12 109 ASP A C 1
ATOM 865 O O . ASP A 1 109 ? 1.246 17.406 -14.898 1 84.12 109 ASP A O 1
ATOM 869 N N . SER A 1 110 ? 0.211 19.219 -14.266 1 84.88 110 SER A N 1
ATOM 870 C CA . SER A 1 110 ? 0.391 19.875 -15.562 1 84.88 110 SER A CA 1
ATOM 871 C C . SER A 1 110 ? 1.812 20.406 -15.727 1 84.88 110 SER A C 1
ATOM 873 O O . SER A 1 110 ? 2.225 20.75 -16.828 1 84.88 110 SER A O 1
ATOM 875 N N . ARG A 1 111 ? 2.564 20.422 -14.711 1 87.12 111 ARG A N 1
ATOM 876 C CA . ARG A 1 111 ? 3.928 20.938 -14.766 1 87.12 111 ARG A CA 1
ATOM 877 C C . ARG A 1 111 ? 4.902 19.875 -15.25 1 87.12 111 ARG A C 1
ATOM 879 O O . ARG A 1 111 ? 4.66 18.672 -15.07 1 87.12 111 ARG A O 1
ATOM 886 N N . PRO A 1 112 ? 6.027 20.281 -15.844 1 82.81 112 PRO A N 1
ATOM 887 C CA . PRO A 1 112 ? 6.984 19.312 -16.391 1 82.81 112 PRO A CA 1
ATOM 888 C C . PRO A 1 112 ? 7.641 18.453 -15.312 1 82.81 112 PRO A C 1
ATOM 890 O O . PRO A 1 112 ? 7.875 18.938 -14.203 1 82.81 112 PRO A O 1
ATOM 893 N N . GLN A 1 113 ? 7.906 17.297 -15.695 1 77.88 113 GLN A N 1
ATOM 894 C CA . GLN A 1 113 ? 8.664 16.406 -14.828 1 77.88 113 GLN A CA 1
ATOM 895 C C . GLN A 1 113 ? 10.156 16.688 -14.914 1 77.88 113 GLN A C 1
ATOM 897 O O . GLN A 1 113 ? 10.742 16.688 -16 1 77.88 113 GLN A O 1
ATOM 902 N N . VAL A 1 114 ? 10.812 17.047 -13.82 1 75.94 114 VAL A N 1
ATOM 903 C CA . VAL A 1 114 ? 12.195 17.531 -13.875 1 75.94 114 VAL A CA 1
ATOM 904 C C . VAL A 1 114 ? 13.055 16.719 -12.906 1 75.94 114 VAL A C 1
ATOM 906 O O . VAL A 1 114 ? 14.258 16.969 -12.781 1 75.94 114 VAL A O 1
ATOM 909 N N . TRP A 1 115 ? 12.695 15.602 -12.438 1 67.88 115 TRP A N 1
ATOM 910 C CA . TRP A 1 115 ? 13.539 14.945 -11.445 1 67.88 115 TRP A CA 1
ATOM 911 C C . TRP A 1 115 ? 14.555 14.023 -12.117 1 67.88 115 TRP A C 1
ATOM 913 O O . TRP A 1 115 ? 14.375 13.625 -13.273 1 67.88 115 TRP A O 1
ATOM 923 N N . SER A 1 116 ? 15.812 14.016 -11.375 1 69.25 116 SER A N 1
ATOM 924 C CA . SER A 1 116 ? 16.859 13.094 -11.812 1 69.25 116 SER A CA 1
ATOM 925 C C . SER A 1 116 ? 17.312 12.195 -10.664 1 69.25 116 SER A C 1
ATOM 927 O O . SER A 1 116 ? 17.297 12.609 -9.508 1 69.25 116 SER A O 1
ATOM 929 N N . ASP A 1 117 ? 17.594 11 -10.883 1 65.69 117 ASP A N 1
ATOM 930 C CA . ASP A 1 117 ? 18.141 10.078 -9.891 1 65.69 117 ASP A CA 1
ATOM 931 C C . ASP A 1 117 ? 19.578 10.445 -9.539 1 65.69 117 ASP A C 1
ATOM 933 O O . ASP A 1 117 ? 20.094 10.031 -8.492 1 65.69 117 ASP A O 1
ATOM 937 N N . LYS A 1 118 ? 20.234 11.117 -10.242 1 61.5 118 LYS A N 1
ATOM 938 C CA . LYS A 1 118 ? 21.672 11.414 -10.117 1 61.5 118 LYS A CA 1
ATOM 939 C C . LYS A 1 118 ? 21.922 12.445 -9.016 1 61.5 118 LYS A C 1
ATOM 941 O O . LYS A 1 118 ? 23.031 12.57 -8.516 1 61.5 118 LYS A O 1
ATOM 946 N N . ASP A 1 119 ? 20.953 12.961 -8.461 1 60.19 119 ASP A N 1
ATOM 947 C CA . ASP A 1 119 ? 21.188 14.164 -7.66 1 60.19 119 ASP A CA 1
ATOM 948 C C . ASP A 1 119 ? 21.438 13.805 -6.195 1 60.19 119 ASP A C 1
ATOM 950 O O . ASP A 1 119 ? 21.438 14.68 -5.328 1 60.19 119 ASP A O 1
ATOM 954 N N . THR A 1 120 ? 21.812 12.453 -5.918 1 71.19 120 THR A N 1
ATOM 955 C CA . THR A 1 120 ? 21.953 12.25 -4.48 1 71.19 120 THR A CA 1
ATOM 956 C C . THR A 1 120 ? 23.391 11.844 -4.133 1 71.19 120 THR A C 1
ATOM 958 O O . THR A 1 120 ? 23.969 10.977 -4.789 1 71.19 120 THR A O 1
ATOM 961 N N . GLU A 1 121 ? 24.078 12.578 -3.301 1 75 121 GLU A N 1
ATOM 962 C CA . GLU A 1 121 ? 25.438 12.281 -2.857 1 75 121 GLU A CA 1
ATOM 963 C C . GLU A 1 121 ? 25.422 11.328 -1.663 1 75 121 GLU A C 1
ATOM 965 O O . GLU A 1 121 ? 26.406 10.633 -1.41 1 75 121 GLU A O 1
ATOM 970 N N . ASP A 1 122 ? 24.312 11.211 -0.994 1 83.69 122 ASP A N 1
ATOM 971 C CA . ASP A 1 122 ? 24.203 10.32 0.158 1 83.69 122 ASP A CA 1
ATOM 972 C C . ASP A 1 122 ? 24.078 8.867 -0.283 1 83.69 122 ASP A C 1
ATOM 974 O O . ASP A 1 122 ? 23.094 8.492 -0.937 1 83.69 122 ASP A O 1
ATOM 978 N N . PRO A 1 123 ? 25.062 8.086 0.106 1 84.38 123 PRO A N 1
ATOM 979 C CA . PRO A 1 123 ? 25.031 6.691 -0.33 1 84.38 123 PRO A CA 1
ATOM 980 C C . PRO A 1 123 ? 23.781 5.953 0.126 1 84.38 123 PRO A C 1
ATOM 982 O O . PRO A 1 123 ? 23.359 4.992 -0.521 1 84.38 123 PRO A O 1
ATOM 985 N N . LEU A 1 124 ? 23.234 6.391 1.17 1 90.06 124 LEU A N 1
ATOM 986 C CA . LEU A 1 124 ? 22.047 5.73 1.708 1 90.06 124 LEU A CA 1
ATOM 987 C C . LEU A 1 124 ? 20.781 6.195 0.985 1 90.06 124 LEU A C 1
ATOM 989 O O . LEU A 1 124 ? 19.688 5.695 1.25 1 90.06 124 LEU A O 1
ATOM 993 N N . LEU A 1 125 ? 20.969 7.062 0.034 1 89.69 125 LEU A N 1
ATOM 994 C CA . LEU A 1 125 ? 19.859 7.523 -0.788 1 89.69 125 LEU A CA 1
ATOM 995 C C . LEU A 1 125 ? 20.031 7.094 -2.24 1 89.69 125 LEU A C 1
ATOM 997 O O . LEU A 1 125 ? 19.141 7.273 -3.062 1 89.69 125 LEU A O 1
ATOM 1001 N N . GLN A 1 126 ? 21.219 6.531 -2.475 1 89.88 126 GLN A N 1
ATOM 1002 C CA . GLN A 1 126 ? 21.422 5.988 -3.812 1 89.88 126 GLN A CA 1
ATOM 1003 C C . GLN A 1 126 ? 20.547 4.758 -4.055 1 89.88 126 GLN A C 1
ATOM 1005 O O . GLN A 1 126 ? 20.281 3.99 -3.129 1 89.88 126 GLN A O 1
ATOM 1010 N N . LYS A 1 127 ? 20.188 4.566 -5.273 1 94.12 127 LYS A N 1
ATOM 1011 C CA . LYS A 1 127 ? 19.406 3.387 -5.605 1 94.12 127 LYS A CA 1
ATOM 1012 C C . LYS A 1 127 ? 20.234 2.111 -5.465 1 94.12 127 LYS A C 1
ATOM 1014 O O . LYS A 1 127 ? 21.375 2.055 -5.922 1 94.12 127 LYS A O 1
ATOM 1019 N N . GLY A 1 128 ? 19.672 1.152 -4.836 1 96.75 128 GLY A N 1
ATOM 1020 C CA . GLY A 1 128 ? 20.359 -0.104 -4.566 1 96.75 128 GLY A CA 1
ATOM 1021 C C . GLY A 1 128 ? 19.688 -1.298 -5.219 1 96.75 128 GLY A C 1
ATOM 1022 O O . GLY A 1 128 ? 18.906 -1.142 -6.164 1 96.75 128 GLY A O 1
ATOM 1023 N N . VAL A 1 129 ? 20.156 -2.475 -4.816 1 98.69 129 VAL A N 1
ATOM 1024 C CA . VAL A 1 129 ? 19.578 -3.742 -5.242 1 98.69 129 VAL A CA 1
ATOM 1025 C C . VAL A 1 129 ? 18.625 -4.266 -4.16 1 98.69 129 VAL A C 1
ATOM 1027 O O . VAL A 1 129 ? 19.062 -4.613 -3.061 1 98.69 129 VAL A O 1
ATOM 1030 N N . LEU A 1 130 ? 17.359 -4.219 -4.523 1 98.88 130 LEU A N 1
ATOM 1031 C CA . LEU A 1 130 ? 16.344 -4.773 -3.635 1 98.88 130 LEU A CA 1
ATOM 1032 C C . LEU A 1 130 ? 16.266 -6.293 -3.781 1 98.88 130 LEU A C 1
ATOM 1034 O O . LEU A 1 130 ? 16.125 -6.805 -4.891 1 98.88 130 LEU A O 1
ATOM 1038 N N . VAL A 1 131 ? 16.375 -6.969 -2.646 1 98.94 131 VAL A N 1
ATOM 1039 C CA . VAL A 1 131 ? 16.359 -8.43 -2.684 1 98.94 131 VAL A CA 1
ATOM 1040 C C . VAL A 1 131 ? 15.164 -8.969 -1.906 1 98.94 131 VAL A C 1
ATOM 1042 O O . VAL A 1 131 ? 14.969 -8.617 -0.741 1 98.94 131 VAL A O 1
ATOM 1045 N N . PHE A 1 132 ? 14.367 -9.734 -2.59 1 98.94 132 PHE A N 1
ATOM 1046 C CA . PHE A 1 132 ? 13.32 -10.508 -1.946 1 98.94 132 PHE A CA 1
ATOM 1047 C C . PHE A 1 132 ? 13.805 -11.914 -1.606 1 98.94 132 PHE A C 1
ATOM 1049 O O . PHE A 1 132 ? 14.328 -12.617 -2.471 1 98.94 132 PHE A O 1
ATOM 1056 N N . ALA A 1 133 ? 13.656 -12.32 -0.369 1 98.75 133 ALA A N 1
ATOM 1057 C CA . ALA A 1 133 ? 14.156 -13.617 0.082 1 98.75 133 ALA A CA 1
ATOM 1058 C C . ALA A 1 133 ? 13.352 -14.133 1.271 1 98.75 133 ALA A C 1
ATOM 1060 O O . ALA A 1 133 ? 12.852 -13.344 2.074 1 98.75 133 ALA A O 1
ATOM 1061 N N . GLY A 1 134 ? 13.328 -15.414 1.409 1 98.12 134 GLY A N 1
ATOM 1062 C CA . GLY A 1 134 ? 12.508 -16.047 2.432 1 98.12 134 GLY A CA 1
ATOM 1063 C C . GLY A 1 134 ? 13.023 -15.805 3.838 1 98.12 134 GLY A C 1
ATOM 1064 O O . GLY A 1 134 ? 14.227 -15.711 4.059 1 98.12 134 GLY A O 1
ATOM 1065 N N . ALA A 1 135 ? 12.062 -15.766 4.805 1 96.12 135 ALA A N 1
ATOM 1066 C CA . ALA A 1 135 ? 12.391 -15.703 6.223 1 96.12 135 ALA A CA 1
ATOM 1067 C C . ALA A 1 135 ? 12.805 -17.078 6.746 1 96.12 135 ALA A C 1
ATOM 1069 O O . ALA A 1 135 ? 13.281 -17.203 7.875 1 96.12 135 ALA A O 1
ATOM 1070 N N . ARG A 1 136 ? 12.672 -18.109 5.969 1 96.75 136 ARG A N 1
ATOM 1071 C CA . ARG A 1 136 ? 13.133 -19.469 6.238 1 96.75 136 ARG A CA 1
ATOM 1072 C C . ARG A 1 136 ? 14.32 -19.828 5.348 1 96.75 136 ARG A C 1
ATOM 1074 O O . ARG A 1 136 ? 14.516 -19.219 4.293 1 96.75 136 ARG A O 1
ATOM 1081 N N . SER A 1 137 ? 15.047 -20.859 5.754 1 97.75 137 SER A N 1
ATOM 1082 C CA . SER A 1 137 ? 16.25 -21.234 5.004 1 97.75 137 SER A CA 1
ATOM 1083 C C . SER A 1 137 ? 15.906 -22.203 3.879 1 97.75 137 SER A C 1
ATOM 1085 O O . SER A 1 137 ? 16.703 -22.391 2.951 1 97.75 137 SER A O 1
ATOM 1087 N N . GLY A 1 138 ? 14.711 -22.797 4.043 1 97.69 138 GLY A N 1
ATOM 1088 C CA . GLY A 1 138 ? 14.32 -23.797 3.055 1 97.69 138 GLY A CA 1
ATOM 1089 C C . GLY A 1 138 ? 14.992 -25.141 3.264 1 97.69 138 GLY A C 1
ATOM 1090 O O . GLY A 1 138 ? 15.578 -25.391 4.316 1 97.69 138 GLY A O 1
ATOM 1091 N N . SER A 1 139 ? 14.852 -26.047 2.322 1 97.81 139 SER A N 1
ATOM 1092 C CA . SER A 1 139 ? 15.234 -27.453 2.488 1 97.81 139 SER A CA 1
ATOM 1093 C C . SER A 1 139 ? 16.609 -27.719 1.885 1 97.81 139 SER A C 1
ATOM 1095 O O . SER A 1 139 ? 17.156 -28.812 2.051 1 97.81 139 SER A O 1
ATOM 1097 N N . LYS A 1 140 ? 17.203 -26.75 1.155 1 98.38 140 LYS A N 1
ATOM 1098 C CA . LYS A 1 140 ? 18.484 -26.969 0.469 1 98.38 140 LYS A CA 1
ATOM 1099 C C . LYS A 1 140 ? 19.5 -25.906 0.851 1 98.38 140 LYS A C 1
ATOM 1101 O O . LYS A 1 140 ? 19.188 -24.719 0.836 1 98.38 140 LYS A O 1
ATOM 1106 N N . PRO A 1 141 ? 20.734 -26.281 1.086 1 98.25 141 PRO A N 1
ATOM 1107 C CA . PRO A 1 141 ? 21.781 -25.312 1.443 1 98.25 141 PRO A CA 1
ATOM 1108 C C . PRO A 1 141 ? 22.078 -24.328 0.321 1 98.25 141 PRO A C 1
ATOM 1110 O O . PRO A 1 141 ? 22.5 -23.203 0.584 1 98.25 141 PRO A O 1
ATOM 1113 N N . ALA A 1 142 ? 21.781 -24.734 -0.883 1 98.75 142 ALA A N 1
ATOM 1114 C CA . ALA A 1 142 ? 22.062 -23.906 -2.049 1 98.75 142 ALA A CA 1
ATOM 1115 C C . ALA A 1 142 ? 21.312 -22.562 -1.962 1 98.75 142 ALA A C 1
ATOM 1117 O O . ALA A 1 142 ? 21.781 -21.562 -2.486 1 98.75 142 ALA A O 1
ATOM 1118 N N . TYR A 1 143 ? 20.203 -22.562 -1.299 1 98.81 143 TYR A N 1
ATOM 1119 C CA . TYR A 1 143 ? 19.406 -21.359 -1.198 1 98.81 143 TYR A CA 1
ATOM 1120 C C . TYR A 1 143 ? 20.141 -20.266 -0.437 1 98.81 143 TYR A C 1
ATOM 1122 O O . TYR A 1 143 ? 20.266 -19.141 -0.915 1 98.81 143 TYR A O 1
ATOM 1130 N N . THR A 1 144 ? 20.703 -20.594 0.717 1 98.62 144 THR A N 1
ATOM 1131 C CA . THR A 1 144 ? 21.438 -19.625 1.518 1 98.62 144 THR A CA 1
ATOM 1132 C C . THR A 1 144 ? 22.797 -19.328 0.898 1 98.62 144 THR A C 1
ATOM 1134 O O . THR A 1 144 ? 23.312 -18.219 1.021 1 98.62 144 THR A O 1
ATOM 1137 N N . GLN A 1 145 ? 23.359 -20.297 0.177 1 98.81 145 GLN A N 1
ATOM 1138 C CA . GLN A 1 145 ? 24.625 -20.078 -0.511 1 98.81 145 GLN A CA 1
ATOM 1139 C C . GLN A 1 145 ? 24.484 -19.016 -1.599 1 98.81 145 GLN A C 1
ATOM 1141 O O . GLN A 1 145 ? 25.344 -18.141 -1.746 1 98.81 145 GLN A O 1
ATOM 1146 N N . GLU A 1 146 ? 23.391 -19.062 -2.332 1 98.88 146 GLU A N 1
ATOM 1147 C CA . GLU A 1 146 ? 23.156 -18.062 -3.375 1 98.88 146 GLU A CA 1
ATOM 1148 C C . GLU A 1 146 ? 22.875 -16.688 -2.773 1 98.88 146 GLU A C 1
ATOM 1150 O O . GLU A 1 146 ? 23.203 -15.672 -3.369 1 98.88 146 GLU A O 1
ATOM 1155 N N . ALA A 1 147 ? 22.281 -16.688 -1.6 1 98.88 147 ALA A N 1
ATOM 1156 C CA . ALA A 1 147 ? 22.094 -15.422 -0.897 1 98.88 147 ALA A CA 1
ATOM 1157 C C . ALA A 1 147 ? 23.438 -14.766 -0.575 1 98.88 147 ALA A C 1
ATOM 1159 O O . ALA A 1 147 ? 23.609 -13.57 -0.785 1 98.88 147 ALA A O 1
ATOM 1160 N N . LYS A 1 148 ? 24.344 -15.555 -0.087 1 98.88 148 LYS A N 1
ATOM 1161 C CA . LYS A 1 148 ? 25.672 -15.055 0.225 1 98.88 148 LYS A CA 1
ATOM 1162 C C . LYS A 1 148 ? 26.391 -14.586 -1.035 1 98.88 148 LYS A C 1
ATOM 1164 O O . LYS A 1 148 ? 27.031 -13.531 -1.032 1 98.88 148 LYS A O 1
ATOM 1169 N N . ALA A 1 149 ? 26.297 -15.367 -2.068 1 98.94 149 ALA A N 1
ATOM 1170 C CA . ALA A 1 149 ? 26.922 -15.008 -3.338 1 98.94 149 ALA A CA 1
ATOM 1171 C C . ALA A 1 149 ? 26.359 -13.688 -3.863 1 98.94 149 ALA A C 1
ATOM 1173 O O . ALA A 1 149 ? 27.109 -12.852 -4.379 1 98.94 149 ALA A O 1
ATOM 1174 N N . LEU A 1 150 ? 25.062 -13.516 -3.773 1 98.94 150 LEU A N 1
ATOM 1175 C CA . LEU A 1 150 ? 24.422 -12.281 -4.227 1 98.94 150 LEU A CA 1
ATOM 1176 C C . LEU A 1 150 ? 24.922 -11.086 -3.418 1 98.94 150 LEU A C 1
ATOM 1178 O O . LEU A 1 150 ? 25.266 -10.047 -3.984 1 98.94 150 LEU A O 1
ATOM 1182 N N . ALA A 1 151 ? 24.922 -11.25 -2.1 1 98.94 151 ALA A N 1
ATOM 1183 C CA . ALA A 1 151 ? 25.422 -10.18 -1.235 1 98.94 151 ALA A CA 1
ATOM 1184 C C . ALA A 1 151 ? 26.828 -9.766 -1.631 1 98.94 151 ALA A C 1
ATOM 1186 O O . ALA A 1 151 ? 27.125 -8.57 -1.756 1 98.94 151 ALA A O 1
ATOM 1187 N N . LYS A 1 152 ? 27.656 -10.766 -1.801 1 98.81 152 LYS A N 1
ATOM 1188 C CA . LYS A 1 152 ? 29.047 -10.5 -2.18 1 98.81 152 LYS A CA 1
ATOM 1189 C C . LYS A 1 152 ? 29.125 -9.727 -3.49 1 98.81 152 LYS A C 1
ATOM 1191 O O . LYS A 1 152 ? 29.859 -8.75 -3.6 1 98.81 152 LYS A O 1
ATOM 1196 N N . TYR A 1 153 ? 28.359 -10.133 -4.48 1 98.88 153 TYR A N 1
ATOM 1197 C CA . TYR A 1 153 ? 28.359 -9.453 -5.77 1 98.88 153 TYR A CA 1
ATOM 1198 C C . TYR A 1 153 ? 27.906 -8 -5.625 1 98.88 153 TYR A C 1
ATOM 1200 O O . TYR A 1 153 ? 28.531 -7.094 -6.176 1 98.88 153 TYR A O 1
ATOM 1208 N N . ILE A 1 154 ? 26.844 -7.742 -4.918 1 98.69 154 ILE A N 1
ATOM 1209 C CA . ILE A 1 154 ? 26.281 -6.398 -4.777 1 98.69 154 ILE A CA 1
ATOM 1210 C C . ILE A 1 154 ? 27.312 -5.48 -4.113 1 98.69 154 ILE A C 1
ATOM 1212 O O . ILE A 1 154 ? 27.531 -4.355 -4.57 1 98.69 154 ILE A O 1
ATOM 1216 N N . VAL A 1 155 ? 27.938 -6 -3.066 1 98.44 155 VAL A N 1
ATOM 1217 C CA . VAL A 1 155 ? 28.859 -5.184 -2.268 1 98.44 155 VAL A CA 1
ATOM 1218 C C . VAL A 1 155 ? 30.156 -4.965 -3.033 1 98.44 155 VAL A C 1
ATOM 1220 O O . VAL A 1 155 ? 30.609 -3.828 -3.176 1 98.44 155 VAL A O 1
ATOM 1223 N N . GLU A 1 156 ? 30.703 -5.996 -3.609 1 98.38 156 GLU A N 1
ATOM 1224 C CA . GLU A 1 156 ? 32.062 -5.93 -4.121 1 98.38 156 GLU A CA 1
ATOM 1225 C C . GLU A 1 156 ? 32.094 -5.527 -5.59 1 98.38 156 GLU A C 1
ATOM 1227 O O . GLU A 1 156 ? 33 -4.84 -6.039 1 98.38 156 GLU A O 1
ATOM 1232 N N . GLU A 1 157 ? 31.141 -5.969 -6.363 1 98 157 GLU A N 1
ATOM 1233 C CA . GLU A 1 157 ? 31.156 -5.738 -7.805 1 98 157 GLU A CA 1
ATOM 1234 C C . GLU A 1 157 ? 30.234 -4.59 -8.195 1 98 1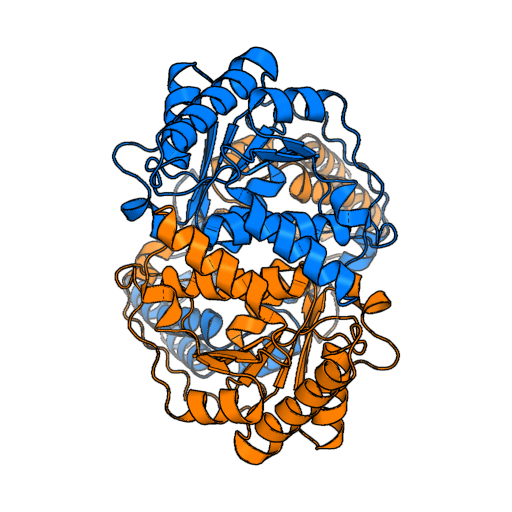57 GLU A C 1
ATOM 1236 O O . GLU A 1 157 ? 30.656 -3.619 -8.82 1 98 157 GLU A O 1
ATOM 1241 N N . ALA A 1 158 ? 29 -4.66 -7.734 1 96.69 158 ALA A N 1
ATOM 1242 C CA . ALA A 1 158 ? 28.031 -3.631 -8.109 1 96.69 158 ALA A CA 1
ATOM 1243 C C . ALA A 1 158 ? 28.266 -2.346 -7.316 1 96.69 158 ALA A C 1
ATOM 1245 O O . ALA A 1 158 ? 27.922 -1.254 -7.781 1 96.69 158 ALA A O 1
ATOM 1246 N N . LYS A 1 159 ? 28.797 -2.482 -6.121 1 95.62 159 LYS A N 1
ATOM 1247 C CA . LYS A 1 159 ? 29.062 -1.361 -5.227 1 95.62 159 LYS A CA 1
ATOM 1248 C C . LYS A 1 159 ? 27.812 -0.511 -5.016 1 95.62 159 LYS A C 1
ATOM 1250 O O . LYS A 1 159 ? 27.859 0.716 -5.121 1 95.62 159 LYS A O 1
ATOM 1255 N N . GLN A 1 160 ? 26.75 -1.14 -4.766 1 95.94 160 GLN A N 1
ATOM 1256 C CA . GLN A 1 160 ? 25.453 -0.53 -4.461 1 95.94 160 GLN A CA 1
ATOM 1257 C C . GLN A 1 160 ? 24.953 -0.963 -3.088 1 95.94 160 GLN A C 1
ATOM 1259 O O . GLN A 1 160 ? 25.422 -1.958 -2.533 1 95.94 160 GLN A O 1
ATOM 1264 N N . PRO A 1 161 ? 24.031 -0.187 -2.553 1 97.69 161 PRO A N 1
ATOM 1265 C CA . PRO A 1 161 ? 23.422 -0.646 -1.305 1 97.69 161 PRO A CA 1
ATOM 1266 C C . PRO A 1 161 ? 22.578 -1.904 -1.489 1 97.69 161 PRO A C 1
ATOM 1268 O O . PRO A 1 161 ? 21.938 -2.078 -2.533 1 97.69 161 PRO A O 1
ATOM 1271 N N . VAL A 1 162 ? 22.641 -2.738 -0.467 1 98.69 162 VAL A N 1
ATOM 1272 C CA . VAL A 1 162 ? 21.672 -3.834 -0.362 1 98.69 162 VAL A CA 1
ATOM 1273 C C . VAL A 1 162 ? 20.391 -3.336 0.293 1 98.69 162 VAL A C 1
ATOM 1275 O O . VAL A 1 162 ? 20.422 -2.764 1.385 1 98.69 162 VAL A O 1
ATOM 1278 N N . VAL A 1 163 ? 19.297 -3.459 -0.376 1 98.75 163 VAL A N 1
ATOM 1279 C CA . VAL A 1 163 ? 17.984 -3.123 0.154 1 98.75 163 VAL A CA 1
ATOM 1280 C C . VAL A 1 163 ? 17.203 -4.402 0.418 1 98.75 163 VAL A C 1
ATOM 1282 O O . VAL A 1 163 ? 17.125 -5.281 -0.445 1 98.75 163 VAL A O 1
ATOM 1285 N N . TYR A 1 164 ? 16.625 -4.562 1.629 1 98.56 164 TYR A N 1
ATOM 1286 C CA . TYR A 1 164 ? 15.891 -5.793 1.898 1 98.56 164 TYR A CA 1
ATOM 1287 C C . TYR A 1 164 ? 14.875 -5.59 3.014 1 98.56 164 TYR A C 1
ATOM 1289 O O . TYR A 1 164 ? 14.758 -4.496 3.564 1 98.56 164 TYR A O 1
ATOM 1297 N N . GLY A 1 165 ? 14.164 -6.656 3.361 1 97.62 165 GLY A N 1
ATOM 1298 C CA . GLY A 1 165 ? 12.977 -6.559 4.191 1 97.62 165 GLY A CA 1
ATOM 1299 C C . GLY A 1 165 ? 13.281 -6.559 5.676 1 97.62 165 GLY A C 1
ATOM 1300 O O . GLY A 1 165 ? 12.375 -6.617 6.504 1 97.62 165 GLY A O 1
ATOM 1301 N N . GLY A 1 166 ? 14.445 -6.613 6.117 1 97.06 166 GLY A N 1
ATOM 1302 C CA . GLY A 1 166 ? 14.852 -6.297 7.477 1 97.06 166 GLY A CA 1
ATOM 1303 C C . GLY A 1 166 ? 15 -7.527 8.352 1 97.06 166 GLY A C 1
ATOM 1304 O O . GLY A 1 166 ? 15.547 -7.449 9.453 1 97.06 166 GLY A O 1
ATOM 1305 N N . GLY A 1 167 ? 14.547 -8.648 7.973 1 95.69 167 GLY A N 1
ATOM 1306 C CA . GLY A 1 167 ? 14.672 -9.852 8.781 1 95.69 167 GLY A CA 1
ATOM 1307 C C . GLY A 1 167 ? 16.094 -10.391 8.836 1 95.69 167 GLY A C 1
ATOM 1308 O O . GLY A 1 167 ? 16.844 -10.266 7.863 1 95.69 167 GLY A O 1
ATOM 1309 N N . THR A 1 168 ? 16.391 -11.047 9.984 1 97.06 168 THR A N 1
ATOM 1310 C CA . THR A 1 168 ? 17.734 -11.555 10.148 1 97.06 168 THR A CA 1
ATOM 1311 C C . THR A 1 168 ? 17.734 -13.086 10.195 1 97.06 168 THR A C 1
ATOM 1313 O O . THR A 1 168 ? 18.703 -13.695 10.664 1 97.06 168 THR A O 1
ATOM 1316 N N . VAL A 1 169 ? 16.672 -13.68 9.742 1 96.19 169 VAL A N 1
ATOM 1317 C CA . VAL A 1 169 ? 16.547 -15.133 9.734 1 96.19 169 VAL A CA 1
ATOM 1318 C C . VAL A 1 169 ? 16.328 -15.625 8.305 1 96.19 169 VAL A C 1
ATOM 1320 O O . VAL A 1 169 ? 15.984 -14.844 7.418 1 96.19 169 VAL A O 1
ATOM 1323 N N . GLY A 1 170 ? 16.656 -16.875 8.039 1 97.69 170 GLY A N 1
ATOM 1324 C CA . GLY A 1 170 ? 16.406 -17.5 6.75 1 97.69 170 GLY A CA 1
ATOM 1325 C C . GLY A 1 170 ? 17.328 -17 5.656 1 97.69 170 GLY A C 1
ATOM 1326 O O . GLY A 1 170 ? 18.438 -16.547 5.938 1 97.69 170 GLY A O 1
ATOM 1327 N N . VAL A 1 171 ? 16.875 -17.172 4.418 1 98.69 171 VAL A N 1
ATOM 1328 C CA . VAL A 1 171 ? 17.641 -16.75 3.254 1 98.69 171 VAL A CA 1
ATOM 1329 C C . VAL A 1 171 ? 17.906 -15.242 3.326 1 98.69 171 VAL A C 1
ATOM 1331 O O . VAL A 1 171 ? 19.016 -14.789 3.057 1 98.69 171 VAL A O 1
ATOM 1334 N N . MET A 1 172 ? 16.891 -14.555 3.748 1 97.88 172 MET A N 1
ATOM 1335 C CA . MET A 1 172 ? 17 -13.109 3.902 1 97.88 172 MET A CA 1
ATOM 1336 C C . MET A 1 172 ? 18.062 -12.734 4.918 1 97.88 172 MET A C 1
ATOM 1338 O O . MET A 1 172 ? 18.859 -11.82 4.68 1 97.88 172 MET A O 1
ATOM 1342 N N . GLY A 1 173 ? 18.047 -13.43 6.039 1 97.94 173 GLY A N 1
ATOM 1343 C CA . GLY A 1 173 ? 19.031 -13.18 7.07 1 97.94 173 GLY A CA 1
ATOM 1344 C C . GLY A 1 173 ? 20.453 -13.438 6.602 1 97.94 173 GLY A C 1
ATOM 1345 O O . GLY A 1 173 ? 21.375 -12.672 6.926 1 97.94 173 GLY A O 1
ATOM 1346 N N . GLU A 1 174 ? 20.656 -14.477 5.844 1 98.44 174 GLU A N 1
ATOM 1347 C CA . GLU A 1 174 ? 21.984 -14.812 5.344 1 98.44 174 GLU A CA 1
ATOM 1348 C C . GLU A 1 174 ? 22.5 -13.75 4.379 1 98.44 174 GLU A C 1
ATOM 1350 O O . GLU A 1 174 ? 23.688 -13.438 4.375 1 98.44 174 GLU A O 1
ATOM 1355 N N . LEU A 1 175 ? 21.656 -13.234 3.535 1 98.81 175 LEU A N 1
ATOM 1356 C CA . LEU A 1 175 ? 22 -12.109 2.666 1 98.81 175 LEU A CA 1
ATOM 1357 C C . LEU A 1 175 ? 22.516 -10.93 3.482 1 98.81 175 LEU A C 1
ATOM 1359 O O . LEU A 1 175 ? 23.562 -10.375 3.182 1 98.81 175 LEU A O 1
ATOM 1363 N N . ALA A 1 176 ? 21.734 -10.562 4.508 1 98.56 176 ALA A N 1
ATOM 1364 C CA . ALA A 1 176 ? 22.031 -9.383 5.32 1 98.56 176 ALA A CA 1
ATOM 1365 C C . ALA A 1 176 ? 23.344 -9.57 6.094 1 98.56 176 ALA A C 1
ATOM 1367 O O . ALA A 1 176 ? 24.188 -8.672 6.137 1 98.56 176 ALA A O 1
ATOM 1368 N N . LYS A 1 177 ? 23.484 -10.719 6.699 1 98.44 177 LYS A N 1
ATOM 1369 C CA . LYS A 1 177 ? 24.672 -11.016 7.484 1 98.44 177 LYS A CA 1
ATOM 1370 C C . LYS A 1 177 ? 25.938 -10.977 6.617 1 98.44 177 LYS A C 1
ATOM 1372 O O . LYS A 1 177 ? 26.953 -10.422 7.027 1 98.44 177 LYS A O 1
ATOM 1377 N N . GLU A 1 178 ? 25.812 -11.594 5.449 1 98.81 178 GLU A N 1
ATOM 1378 C CA . GLU A 1 178 ? 26.953 -11.594 4.543 1 98.81 178 GLU A CA 1
ATOM 1379 C C . GLU A 1 178 ? 27.312 -10.18 4.09 1 98.81 178 GLU A C 1
ATOM 1381 O O . GLU A 1 178 ? 28.484 -9.797 4.074 1 98.81 178 GLU A O 1
ATOM 1386 N N . ALA A 1 179 ? 26.344 -9.391 3.676 1 98.81 179 ALA A N 1
ATOM 1387 C CA . ALA A 1 179 ? 26.578 -8.008 3.273 1 98.81 179 ALA A CA 1
ATOM 1388 C C . ALA A 1 179 ? 27.234 -7.215 4.398 1 98.81 179 ALA A C 1
ATOM 1390 O O . ALA A 1 179 ? 28.156 -6.422 4.156 1 98.81 179 ALA A O 1
ATOM 1391 N N . HIS A 1 180 ? 26.719 -7.422 5.578 1 98.5 180 HIS A N 1
ATOM 1392 C CA . HIS A 1 180 ? 27.266 -6.742 6.746 1 98.5 180 HIS A CA 1
ATOM 1393 C C . HIS A 1 180 ? 28.719 -7.129 6.977 1 98.5 180 HIS A C 1
ATOM 1395 O O . HIS A 1 180 ? 29.562 -6.266 7.238 1 98.5 180 HIS A O 1
ATOM 1401 N N . ALA A 1 181 ? 28.984 -8.414 6.926 1 98.44 181 ALA A N 1
ATOM 1402 C CA . ALA A 1 181 ? 30.344 -8.922 7.129 1 98.44 181 ALA A CA 1
ATOM 1403 C C . ALA A 1 181 ? 31.312 -8.312 6.121 1 98.44 181 ALA A C 1
ATOM 1405 O O . ALA A 1 181 ? 32.5 -8.148 6.414 1 98.44 181 ALA A O 1
ATOM 1406 N N . LEU A 1 182 ? 30.828 -7.922 4.992 1 98.56 182 LEU A N 1
ATOM 1407 C CA . LEU A 1 182 ? 31.656 -7.363 3.92 1 98.56 182 LEU A CA 1
ATOM 1408 C C . LEU A 1 182 ? 31.672 -5.84 3.988 1 98.56 182 LEU A C 1
ATOM 1410 O O . LEU A 1 182 ? 32.156 -5.176 3.076 1 98.56 182 LEU A O 1
ATOM 1414 N N . ASN A 1 183 ? 31.062 -5.277 4.977 1 97.88 183 ASN A N 1
ATOM 1415 C CA . ASN A 1 183 ? 30.984 -3.84 5.215 1 97.88 183 ASN A CA 1
ATOM 1416 C C . ASN A 1 183 ? 30.219 -3.127 4.105 1 97.88 183 ASN A C 1
ATOM 1418 O O . ASN A 1 183 ? 30.594 -2.027 3.693 1 97.88 183 ASN A O 1
ATOM 1422 N N . GLY A 1 184 ? 29.234 -3.812 3.592 1 98 184 GLY A N 1
ATOM 1423 C CA . GLY A 1 184 ? 28.359 -3.189 2.611 1 98 184 GLY A CA 1
ATOM 1424 C C . GLY A 1 184 ? 27.391 -2.201 3.223 1 98 184 GLY A C 1
ATOM 1425 O O . GLY A 1 184 ? 27.203 -2.18 4.441 1 98 184 GLY A O 1
ATOM 1426 N N . LYS A 1 185 ? 26.859 -1.288 2.359 1 97.88 185 LYS A N 1
ATOM 1427 C CA . LYS A 1 185 ? 25.766 -0.43 2.775 1 97.88 185 LYS A CA 1
ATOM 1428 C C . LYS A 1 185 ? 24.438 -1.182 2.73 1 97.88 185 LYS A C 1
ATOM 1430 O O . LYS A 1 185 ? 24.094 -1.795 1.716 1 97.88 185 LYS A O 1
ATOM 1435 N N . ILE A 1 186 ? 23.734 -1.143 3.818 1 98.5 186 ILE A N 1
ATOM 1436 C CA . ILE A 1 186 ? 22.547 -1.963 3.943 1 98.5 186 ILE A CA 1
ATOM 1437 C C . ILE A 1 186 ? 21.359 -1.091 4.371 1 98.5 186 ILE A C 1
ATOM 1439 O O . ILE A 1 186 ? 21.453 -0.347 5.352 1 98.5 186 ILE A O 1
ATOM 1443 N N . ILE A 1 187 ? 20.281 -1.128 3.65 1 98.31 187 ILE A N 1
ATOM 1444 C CA . ILE A 1 187 ? 19.016 -0.469 3.959 1 98.31 187 ILE A CA 1
ATOM 1445 C C . ILE A 1 187 ? 17.953 -1.516 4.305 1 98.31 187 ILE A C 1
ATOM 1447 O O . ILE A 1 187 ? 17.625 -2.371 3.479 1 98.31 187 ILE A O 1
ATOM 1451 N N . SER A 1 188 ? 17.422 -1.412 5.48 1 98 188 SER A N 1
ATOM 1452 C CA . SER A 1 188 ? 16.453 -2.373 6 1 98 188 SER A CA 1
ATOM 1453 C C . SER A 1 188 ? 15.086 -1.725 6.215 1 98 188 SER A C 1
ATOM 1455 O O . SER A 1 188 ? 15 -0.612 6.742 1 98 188 SER A O 1
ATOM 1457 N N . ILE A 1 189 ? 14.07 -2.363 5.793 1 98.06 189 ILE A N 1
ATOM 1458 C CA . ILE A 1 189 ? 12.703 -1.893 6.012 1 98.06 189 ILE A CA 1
ATOM 1459 C C . ILE A 1 189 ? 11.867 -3.006 6.641 1 98.06 189 ILE A C 1
ATOM 1461 O O . ILE A 1 189 ? 11.703 -4.074 6.047 1 98.06 189 ILE A O 1
ATOM 1465 N N . ILE A 1 190 ? 11.297 -2.73 7.785 1 97.06 190 ILE A N 1
ATOM 1466 C CA . ILE A 1 190 ? 10.594 -3.801 8.484 1 97.06 190 ILE A CA 1
ATOM 1467 C C . ILE A 1 190 ? 9.352 -3.236 9.18 1 97.06 190 ILE A C 1
ATOM 1469 O O . ILE A 1 190 ? 9.422 -2.195 9.836 1 97.06 190 ILE A O 1
ATOM 1473 N N . PRO A 1 191 ? 8.203 -3.895 8.992 1 95.25 191 PRO A N 1
ATOM 1474 C CA . PRO A 1 191 ? 7.047 -3.482 9.797 1 95.25 191 PRO A CA 1
ATOM 1475 C C . PRO A 1 191 ? 7.266 -3.693 11.289 1 95.25 191 PRO A C 1
ATOM 1477 O O . PRO A 1 191 ? 7.863 -4.695 11.695 1 95.25 191 PRO A O 1
ATOM 1480 N N . ASN A 1 192 ? 6.715 -2.803 12.094 1 91.62 192 ASN A N 1
ATOM 1481 C CA . ASN A 1 192 ? 6.82 -2.9 13.547 1 91.62 192 ASN A CA 1
ATOM 1482 C C . ASN A 1 192 ? 6.324 -4.25 14.055 1 91.62 192 ASN A C 1
ATOM 1484 O O . ASN A 1 192 ? 6.957 -4.863 14.914 1 91.62 192 ASN A O 1
ATOM 1488 N N . ALA A 1 193 ? 5.312 -4.727 13.555 1 90.31 193 ALA A N 1
ATOM 1489 C CA . ALA A 1 193 ? 4.66 -5.949 14.016 1 90.31 193 ALA A CA 1
ATOM 1490 C C . ALA A 1 193 ? 5.551 -7.168 13.773 1 90.31 193 ALA A C 1
ATOM 1492 O O . ALA A 1 193 ? 5.453 -8.164 14.492 1 90.31 193 ALA A O 1
ATOM 1493 N N . LEU A 1 194 ? 6.465 -7.098 12.805 1 92.44 194 LEU A N 1
ATOM 1494 C CA . LEU A 1 194 ? 7.246 -8.258 12.398 1 92.44 194 LEU A CA 1
ATOM 1495 C C . LEU A 1 194 ? 8.625 -8.25 13.055 1 92.44 194 LEU A C 1
ATOM 1497 O O . LEU A 1 194 ? 9.383 -9.211 12.938 1 92.44 194 LEU A O 1
ATOM 1501 N N . SER A 1 195 ? 8.969 -7.18 13.711 1 87.88 195 SER A N 1
ATOM 1502 C CA . SER A 1 195 ? 10.32 -7.02 14.242 1 87.88 195 SER A CA 1
ATOM 1503 C C . SER A 1 195 ? 10.672 -8.141 15.211 1 87.88 195 SER A C 1
ATOM 1505 O O . SER A 1 195 ? 11.789 -8.664 15.188 1 87.88 195 SER A O 1
ATOM 1507 N N . GLU A 1 196 ? 9.695 -8.555 15.992 1 82.38 196 GLU A N 1
ATOM 1508 C CA . GLU A 1 196 ? 9.977 -9.578 17 1 82.38 196 GLU A CA 1
ATOM 1509 C C . GLU A 1 196 ? 10.109 -10.953 16.344 1 82.38 196 GLU A C 1
ATOM 1511 O O . GLU A 1 196 ? 10.922 -11.773 16.781 1 82.38 196 GLU A O 1
ATOM 1516 N N . SER A 1 197 ? 9.461 -11.172 15.297 1 83.88 197 SER A N 1
ATOM 1517 C CA . SER A 1 197 ? 9.438 -12.5 14.703 1 83.88 197 SER A CA 1
ATOM 1518 C C . SER A 1 197 ? 10.516 -12.648 13.633 1 83.88 197 SER A C 1
ATOM 1520 O O . SER A 1 197 ? 11.094 -13.727 13.469 1 83.88 197 SER A O 1
ATOM 1522 N N . GLU A 1 198 ? 10.805 -11.641 12.914 1 85.31 198 GLU A N 1
ATOM 1523 C CA . GLU A 1 198 ? 11.727 -11.742 11.789 1 85.31 198 GLU A CA 1
ATOM 1524 C C . GLU A 1 198 ? 13.133 -11.312 12.195 1 85.31 198 GLU A C 1
ATOM 1526 O O . GLU A 1 198 ? 14.07 -11.398 11.391 1 85.31 198 GLU A O 1
ATOM 1531 N N . VAL A 1 199 ? 13.312 -10.891 13.359 1 84.75 199 VAL A N 1
ATOM 1532 C CA . VAL A 1 199 ? 14.633 -10.438 13.789 1 84.75 199 VAL A CA 1
ATOM 1533 C C . VAL A 1 199 ? 15.102 -11.281 14.969 1 84.75 199 VAL A C 1
ATOM 1535 O O . VAL A 1 199 ? 14.43 -11.344 16 1 84.75 199 VAL A O 1
ATOM 1538 N N . SER A 1 200 ? 16.109 -11.977 14.742 1 84 200 SER A N 1
ATOM 1539 C CA . SER A 1 200 ? 16.844 -12.664 15.805 1 84 200 SER A CA 1
ATOM 1540 C C . SER A 1 200 ? 18.172 -11.984 16.094 1 84 200 SER A C 1
ATOM 1542 O O . SER A 1 200 ? 19.047 -11.945 15.227 1 84 200 SER A O 1
ATOM 1544 N N . GLY A 1 201 ? 18.281 -11.375 17.234 1 87.12 201 GLY A N 1
ATOM 1545 C CA . GLY A 1 201 ? 19.453 -10.57 17.562 1 87.12 201 GLY A CA 1
ATOM 1546 C C . GLY A 1 201 ? 19.328 -9.125 17.125 1 87.12 201 GLY A C 1
ATOM 1547 O O . GLY A 1 201 ? 18.219 -8.57 17.109 1 87.12 201 GLY A O 1
ATOM 1548 N N . PRO A 1 202 ? 20.406 -8.562 16.859 1 90.62 202 PRO A N 1
ATOM 1549 C CA . PRO A 1 202 ? 20.344 -7.16 16.438 1 90.62 202 PRO A CA 1
ATOM 1550 C C . PRO A 1 202 ? 19.891 -6.988 15 1 90.62 202 PRO A C 1
ATOM 1552 O O . PRO A 1 202 ? 20.156 -7.844 14.156 1 90.62 202 PRO A O 1
ATOM 1555 N N . MET A 1 203 ? 19.203 -5.957 14.805 1 93.19 203 MET A N 1
ATOM 1556 C CA . MET A 1 203 ? 18.859 -5.609 13.422 1 93.19 203 MET A CA 1
ATOM 1557 C C . MET A 1 203 ? 20.125 -5.309 12.617 1 93.19 203 MET A C 1
ATOM 1559 O O . MET A 1 203 ? 21.125 -4.852 13.164 1 93.19 203 MET A O 1
ATOM 1563 N N . ILE A 1 204 ? 20.031 -5.562 11.359 1 97.06 204 ILE A N 1
ATOM 1564 C CA . ILE A 1 204 ? 21.141 -5.289 10.453 1 97.06 204 ILE A CA 1
ATOM 1565 C C . ILE A 1 204 ? 20.75 -4.191 9.469 1 97.06 204 ILE A C 1
ATOM 1567 O O . ILE A 1 204 ? 19.766 -4.324 8.742 1 97.06 204 ILE A O 1
ATOM 1571 N N . GLY A 1 205 ? 21.531 -3.08 9.438 1 97.12 205 GLY A N 1
ATOM 1572 C CA . GLY A 1 205 ? 21.281 -2.01 8.484 1 97.12 205 GLY A CA 1
ATOM 1573 C C . GLY A 1 205 ? 22 -0.718 8.836 1 97.12 205 GLY A C 1
ATOM 1574 O O . GLY A 1 205 ? 22.125 -0.374 10.008 1 97.12 205 GLY A O 1
ATOM 1575 N N . ASP A 1 206 ? 22.5 -0.097 7.852 1 97.12 206 ASP A N 1
ATOM 1576 C CA . ASP A 1 206 ? 23 1.263 8.023 1 97.12 206 ASP A CA 1
ATOM 1577 C C . ASP A 1 206 ? 21.859 2.266 8.117 1 97.12 206 ASP A C 1
ATOM 1579 O O . ASP A 1 206 ? 21.984 3.295 8.789 1 97.12 206 ASP A O 1
ATOM 1583 N N . ARG A 1 207 ? 20.812 1.996 7.434 1 96.44 207 ARG A N 1
ATOM 1584 C CA . ARG A 1 207 ? 19.531 2.676 7.543 1 96.44 207 ARG A CA 1
ATOM 1585 C C . ARG A 1 207 ? 18.406 1.681 7.797 1 96.44 207 ARG A C 1
ATOM 1587 O O . ARG A 1 207 ? 18.234 0.723 7.035 1 96.44 207 ARG A O 1
ATOM 1594 N N . ILE A 1 208 ? 17.688 1.924 8.867 1 96.25 208 ILE A N 1
ATOM 1595 C CA . ILE A 1 208 ? 16.578 1.039 9.219 1 96.25 208 ILE A CA 1
ATOM 1596 C C . ILE A 1 208 ? 15.266 1.827 9.234 1 96.25 208 ILE A C 1
ATOM 1598 O O . ILE A 1 208 ? 15.133 2.809 9.961 1 96.25 208 ILE A O 1
ATOM 1602 N N . TYR A 1 209 ? 14.336 1.448 8.383 1 96.75 209 TYR A N 1
ATOM 1603 C CA . TYR A 1 209 ? 12.969 1.961 8.398 1 96.75 209 TYR A CA 1
ATOM 1604 C C . TYR A 1 209 ? 12.039 1.01 9.141 1 96.75 209 TYR A C 1
ATOM 1606 O O . TYR A 1 209 ? 12.102 -0.207 8.945 1 96.75 209 TYR A O 1
ATOM 1614 N N . THR A 1 210 ? 11.234 1.565 9.953 1 94.5 210 THR A N 1
ATOM 1615 C CA . THR A 1 210 ? 10.102 0.837 10.508 1 94.5 210 THR A CA 1
ATOM 1616 C C . THR A 1 210 ? 8.789 1.369 9.938 1 94.5 210 THR A C 1
ATOM 1618 O O . THR A 1 210 ? 8.625 2.578 9.758 1 94.5 210 THR A O 1
ATOM 1621 N N . THR A 1 211 ? 7.871 0.452 9.617 1 95 211 THR A N 1
ATOM 1622 C CA . THR A 1 211 ? 6.629 0.862 8.969 1 95 211 THR A CA 1
ATOM 1623 C C . THR A 1 211 ? 5.418 0.325 9.727 1 95 211 THR A C 1
ATOM 1625 O O . THR A 1 211 ? 5.543 -0.607 10.523 1 95 211 THR A O 1
ATOM 1628 N N . ALA A 1 212 ? 4.27 0.937 9.422 1 92.12 212 ALA A N 1
ATOM 1629 C CA . ALA A 1 212 ? 3.023 0.503 10.047 1 92.12 212 ALA A CA 1
ATOM 1630 C C . ALA A 1 212 ? 2.398 -0.659 9.281 1 92.12 212 ALA A C 1
ATOM 1632 O O . ALA A 1 212 ? 1.697 -1.489 9.859 1 92.12 212 ALA A O 1
ATOM 1633 N N . THR A 1 213 ? 2.645 -0.737 7.949 1 94.06 213 THR A N 1
ATOM 1634 C CA . THR A 1 213 ? 1.986 -1.737 7.117 1 94.06 213 THR A CA 1
ATOM 1635 C C . THR A 1 213 ? 2.99 -2.41 6.184 1 94.06 213 THR A C 1
ATOM 1637 O O . THR A 1 213 ? 4.094 -1.898 5.977 1 94.06 213 THR A O 1
ATOM 1640 N N . MET A 1 214 ? 2.525 -3.551 5.562 1 96.12 214 MET A N 1
ATOM 1641 C CA . MET A 1 214 ? 3.312 -4.234 4.539 1 96.12 214 MET A CA 1
ATOM 1642 C C . MET A 1 214 ? 3.402 -3.391 3.271 1 96.12 214 MET A C 1
ATOM 1644 O O . MET A 1 214 ? 4.43 -3.391 2.594 1 96.12 214 MET A O 1
ATOM 1648 N N . SER A 1 215 ? 2.332 -2.682 2.982 1 96 215 SER A N 1
ATOM 1649 C CA . SER A 1 215 ? 2.314 -1.83 1.799 1 96 215 SER A CA 1
ATOM 1650 C C . SER A 1 215 ? 3.344 -0.71 1.908 1 96 215 SER A C 1
ATOM 1652 O O . SER A 1 215 ? 4.066 -0.43 0.95 1 96 215 SER A O 1
ATOM 1654 N N . GLU A 1 216 ? 3.404 -0.048 3.041 1 95.62 216 GLU A N 1
ATOM 1655 C CA . GLU A 1 216 ? 4.406 0.988 3.27 1 95.62 216 GLU A CA 1
ATOM 1656 C C . GLU A 1 216 ? 5.82 0.42 3.166 1 95.62 216 GLU A C 1
ATOM 1658 O O . GLU A 1 216 ? 6.719 1.069 2.623 1 95.62 216 GLU A O 1
ATOM 1663 N N . ARG A 1 217 ? 6.02 -0.764 3.668 1 97.25 217 ARG A N 1
ATOM 1664 C CA . ARG A 1 217 ? 7.297 -1.46 3.539 1 97.25 217 ARG A CA 1
ATOM 1665 C C . ARG A 1 217 ? 7.715 -1.569 2.076 1 97.25 217 ARG A C 1
ATOM 1667 O O . ARG A 1 217 ? 8.82 -1.177 1.712 1 97.25 217 ARG A O 1
ATOM 1674 N N . LYS A 1 218 ? 6.848 -2.076 1.269 1 98.19 218 LYS A N 1
ATOM 1675 C CA . LYS A 1 218 ? 7.16 -2.273 -0.145 1 98.19 218 LYS A CA 1
ATOM 1676 C C . LYS A 1 218 ? 7.41 -0.941 -0.844 1 98.19 218 LYS A C 1
ATOM 1678 O O . LYS A 1 218 ? 8.328 -0.826 -1.66 1 98.19 218 LYS A O 1
ATOM 1683 N N . SER A 1 219 ? 6.621 0.059 -0.521 1 97.12 219 SER A N 1
ATOM 1684 C CA . SER A 1 219 ? 6.777 1.368 -1.147 1 97.12 219 SER A CA 1
ATOM 1685 C C . SER A 1 219 ? 8.172 1.934 -0.903 1 97.12 219 SER A C 1
ATOM 1687 O O . SER A 1 219 ? 8.82 2.432 -1.829 1 97.12 219 SER A O 1
ATOM 1689 N N . ILE A 1 220 ? 8.625 1.868 0.321 1 97.62 220 ILE A N 1
ATOM 1690 C CA . ILE A 1 220 ? 9.945 2.385 0.664 1 97.62 220 ILE A CA 1
ATOM 1691 C C . ILE A 1 220 ? 11.023 1.533 -0.006 1 97.62 220 ILE A C 1
ATOM 1693 O O . ILE A 1 220 ? 12.008 2.062 -0.53 1 97.62 220 ILE A O 1
ATOM 1697 N N . MET A 1 221 ? 10.828 0.228 -0.053 1 98.38 221 MET A N 1
ATOM 1698 C CA . MET A 1 221 ? 11.758 -0.661 -0.742 1 98.38 221 MET A CA 1
ATOM 1699 C C . MET A 1 221 ? 11.891 -0.279 -2.213 1 98.38 221 MET A C 1
ATOM 1701 O O . MET A 1 221 ? 13 -0.146 -2.729 1 98.38 221 MET A O 1
ATOM 1705 N N . PHE A 1 222 ? 10.781 -0.043 -2.801 1 97.88 222 PHE A N 1
ATOM 1706 C CA . PHE A 1 222 ? 10.781 0.292 -4.219 1 97.88 222 PHE A CA 1
ATOM 1707 C C . PHE A 1 222 ? 11.469 1.627 -4.461 1 97.88 222 PHE A C 1
ATOM 1709 O O . PHE A 1 222 ? 12.211 1.781 -5.438 1 97.88 222 PHE A O 1
ATOM 1716 N N . ALA A 1 223 ? 11.289 2.541 -3.568 1 95.56 223 ALA A N 1
ATOM 1717 C CA . ALA A 1 223 ? 11.867 3.873 -3.705 1 95.56 223 ALA A CA 1
ATOM 1718 C C . ALA A 1 223 ? 13.391 3.822 -3.6 1 95.56 223 ALA A C 1
ATOM 1720 O O . ALA A 1 223 ? 14.086 4.703 -4.109 1 95.56 223 ALA A O 1
ATOM 1721 N N . HIS A 1 224 ? 13.906 2.771 -3.012 1 96.62 224 HIS A N 1
ATOM 1722 C CA . HIS A 1 224 ? 15.336 2.652 -2.775 1 96.62 224 HIS A CA 1
ATOM 1723 C C . HIS A 1 224 ? 16.016 1.832 -3.871 1 96.62 224 HIS A C 1
ATOM 1725 O O . HIS A 1 224 ? 17.219 1.611 -3.83 1 96.62 224 HIS A O 1
ATOM 1731 N N . ALA A 1 225 ? 15.297 1.452 -4.953 1 96.62 225 ALA A N 1
ATOM 1732 C CA . ALA A 1 225 ? 15.938 0.435 -5.777 1 96.62 225 ALA A CA 1
ATOM 1733 C C . ALA A 1 225 ? 15.656 0.672 -7.262 1 96.62 225 ALA A C 1
ATOM 1735 O O . ALA A 1 225 ? 14.547 1.056 -7.633 1 96.62 225 ALA A O 1
ATOM 1736 N N . ASN A 1 226 ? 16.656 0.487 -8.062 1 95.69 226 ASN A N 1
ATOM 1737 C CA . ASN A 1 226 ? 16.5 0.461 -9.516 1 95.69 226 ASN A CA 1
ATOM 1738 C C . ASN A 1 226 ? 16.734 -0.936 -10.078 1 95.69 226 ASN A C 1
ATOM 1740 O O . ASN A 1 226 ? 16.688 -1.134 -11.297 1 95.69 226 ASN A O 1
ATOM 1744 N N . THR A 1 227 ? 17.031 -1.877 -9.211 1 98.38 227 THR A N 1
ATOM 1745 C CA . THR A 1 227 ? 17.203 -3.295 -9.508 1 98.38 227 THR A CA 1
ATOM 1746 C C . THR A 1 227 ? 16.562 -4.156 -8.422 1 98.38 227 THR A C 1
ATOM 1748 O O . THR A 1 227 ? 16.688 -3.863 -7.234 1 98.38 227 THR A O 1
ATOM 1751 N N . VAL A 1 228 ? 15.844 -5.184 -8.852 1 98.88 228 VAL A N 1
ATOM 1752 C CA . VAL A 1 228 ? 15.188 -6.117 -7.941 1 98.88 228 VAL A CA 1
ATOM 1753 C C . VAL A 1 228 ? 15.625 -7.543 -8.273 1 98.88 228 VAL A C 1
ATOM 1755 O O . VAL A 1 228 ? 15.641 -7.941 -9.438 1 98.88 228 VAL A O 1
ATOM 1758 N N . VAL A 1 229 ? 16 -8.266 -7.27 1 98.94 229 VAL A N 1
ATOM 1759 C CA . VAL A 1 229 ? 16.391 -9.664 -7.453 1 98.94 229 VAL A CA 1
ATOM 1760 C C . VAL A 1 229 ? 15.633 -10.547 -6.457 1 98.94 229 VAL A C 1
ATOM 1762 O O . VAL A 1 229 ? 15.57 -10.227 -5.266 1 98.94 229 VAL A O 1
ATOM 1765 N N . ALA A 1 230 ? 15.078 -11.641 -6.922 1 98.94 230 ALA A N 1
ATOM 1766 C CA . ALA A 1 230 ? 14.359 -12.578 -6.062 1 98.94 230 ALA A CA 1
ATOM 1767 C C . ALA A 1 230 ? 15.188 -13.836 -5.809 1 98.94 230 ALA A C 1
ATOM 1769 O O . ALA A 1 230 ? 15.719 -14.43 -6.742 1 98.94 230 ALA A O 1
ATOM 1770 N N . LEU A 1 231 ? 15.289 -14.156 -4.59 1 98.94 231 LEU A N 1
ATOM 1771 C CA . LEU A 1 231 ? 15.812 -15.43 -4.105 1 98.94 231 LEU A CA 1
ATOM 1772 C C . LEU A 1 231 ? 14.68 -16.328 -3.604 1 98.94 231 LEU A C 1
ATOM 1774 O O . LEU A 1 231 ? 13.531 -15.891 -3.506 1 98.94 231 LEU A O 1
ATOM 1778 N N . PRO A 1 232 ? 14.977 -17.609 -3.373 1 98.88 232 PRO A N 1
ATOM 1779 C CA . PRO A 1 232 ? 13.938 -18.516 -2.873 1 98.88 232 PRO A CA 1
ATOM 1780 C C . PRO A 1 232 ? 13.25 -18 -1.616 1 98.88 232 PRO A C 1
ATOM 1782 O O . PRO A 1 232 ? 13.906 -17.391 -0.759 1 98.88 232 PRO A O 1
ATOM 1785 N N . GLY A 1 233 ? 11.977 -18.234 -1.501 1 98.69 233 GLY A N 1
ATOM 1786 C CA . GLY A 1 233 ? 11.164 -17.797 -0.378 1 98.69 233 GLY A CA 1
ATOM 1787 C C . GLY A 1 233 ? 9.75 -18.328 -0.413 1 98.69 233 GLY A C 1
ATOM 1788 O O . GLY A 1 233 ? 9.453 -19.266 -1.154 1 98.69 233 GLY A O 1
ATOM 1789 N N . GLY A 1 234 ? 8.93 -17.859 0.469 1 98 234 GLY A N 1
ATOM 1790 C CA . GLY A 1 234 ? 7.547 -18.297 0.577 1 98 234 GLY A CA 1
ATOM 1791 C C . GLY A 1 234 ? 6.574 -17.359 -0.129 1 98 234 GLY A C 1
ATOM 1792 O O . GLY A 1 234 ? 6.93 -16.719 -1.118 1 98 234 GLY A O 1
ATOM 1793 N N . VAL A 1 235 ? 5.332 -17.344 0.301 1 97.75 235 VAL A N 1
ATOM 1794 C CA . VAL A 1 235 ? 4.277 -16.562 -0.339 1 97.75 235 VAL A CA 1
ATOM 1795 C C . VAL A 1 235 ? 4.59 -15.07 -0.219 1 97.75 235 VAL A C 1
ATOM 1797 O O . VAL A 1 235 ? 4.25 -14.281 -1.105 1 97.75 235 VAL A O 1
ATOM 1800 N N . GLY A 1 236 ? 5.273 -14.664 0.853 1 97.56 236 GLY A N 1
ATOM 1801 C CA . GLY A 1 236 ? 5.688 -13.273 0.977 1 97.56 236 GLY A CA 1
ATOM 1802 C C . GLY A 1 236 ? 6.621 -12.828 -0.131 1 97.56 236 GLY A C 1
ATOM 1803 O O . GLY A 1 236 ? 6.465 -11.734 -0.676 1 97.56 236 GLY A O 1
ATOM 1804 N N . THR A 1 237 ? 7.555 -13.664 -0.48 1 98.69 237 THR A N 1
ATOM 1805 C CA . THR A 1 237 ? 8.492 -13.375 -1.56 1 98.69 237 THR A CA 1
ATOM 1806 C C . THR A 1 237 ? 7.762 -13.242 -2.893 1 98.69 237 THR A C 1
ATOM 1808 O O . THR A 1 237 ? 8 -12.305 -3.648 1 98.69 237 THR A O 1
ATOM 1811 N N . PHE A 1 238 ? 6.859 -14.109 -3.133 1 98.75 238 PHE A N 1
ATOM 1812 C CA . PHE A 1 238 ? 6.137 -14.086 -4.398 1 98.75 238 PHE A CA 1
ATOM 1813 C C . PHE A 1 238 ? 5.145 -12.938 -4.438 1 98.75 238 PHE A C 1
ATOM 1815 O O . PHE A 1 238 ? 4.895 -12.359 -5.5 1 98.75 238 PHE A O 1
ATOM 1822 N N . ASP A 1 239 ? 4.559 -12.586 -3.281 1 98.38 239 ASP A N 1
ATOM 1823 C CA . ASP A 1 239 ? 3.748 -11.375 -3.182 1 98.38 239 ASP A CA 1
ATOM 1824 C C . ASP A 1 239 ? 4.539 -10.148 -3.623 1 98.38 239 ASP A C 1
ATOM 1826 O O . ASP A 1 239 ? 4.07 -9.367 -4.453 1 98.38 239 ASP A O 1
ATOM 1830 N N . GLU A 1 240 ? 5.742 -9.992 -3.16 1 98.69 240 GLU A N 1
ATOM 1831 C CA . GLU A 1 240 ? 6.613 -8.867 -3.502 1 98.69 240 GLU A CA 1
ATOM 1832 C C . GLU A 1 240 ? 7.012 -8.914 -4.973 1 98.69 240 GLU A C 1
ATOM 1834 O O . GLU A 1 240 ? 6.926 -7.902 -5.676 1 98.69 240 GLU A O 1
ATOM 1839 N N . LEU A 1 241 ? 7.367 -10.078 -5.473 1 98.81 241 LEU A N 1
ATOM 1840 C CA . LEU A 1 241 ? 7.832 -10.242 -6.844 1 98.81 241 LEU A CA 1
ATOM 1841 C C . LEU A 1 241 ? 6.715 -9.945 -7.84 1 98.81 241 LEU A C 1
ATOM 1843 O O . LEU A 1 241 ? 6.918 -9.219 -8.812 1 98.81 241 LEU A O 1
ATOM 1847 N N . LEU A 1 242 ? 5.559 -10.5 -7.578 1 98.62 242 LEU A N 1
ATOM 1848 C CA . LEU A 1 242 ? 4.449 -10.305 -8.5 1 98.62 242 LEU A CA 1
ATOM 1849 C C . LEU A 1 242 ? 4 -8.852 -8.508 1 98.62 242 LEU A C 1
ATOM 1851 O O . LEU A 1 242 ? 3.574 -8.328 -9.547 1 98.62 242 LEU A O 1
ATOM 1855 N N . GLU A 1 243 ? 4.074 -8.203 -7.363 1 98.44 243 GLU A N 1
ATOM 1856 C CA . GLU A 1 243 ? 3.744 -6.777 -7.359 1 98.44 243 GLU A CA 1
ATOM 1857 C C . GLU A 1 243 ? 4.699 -5.988 -8.25 1 98.44 243 GLU A C 1
ATOM 1859 O O . GLU A 1 243 ? 4.266 -5.133 -9.031 1 98.44 243 GLU A O 1
ATOM 1864 N N . VAL A 1 244 ? 5.973 -6.289 -8.195 1 98.56 244 VAL A N 1
ATOM 1865 C CA . VAL A 1 244 ? 6.957 -5.59 -9.016 1 98.56 244 VAL A CA 1
ATOM 1866 C C . VAL A 1 244 ? 6.672 -5.855 -10.492 1 98.56 244 VAL A C 1
ATOM 1868 O O . VAL A 1 244 ? 6.695 -4.934 -11.312 1 98.56 244 VAL A O 1
ATOM 1871 N N . ILE A 1 245 ? 6.383 -7.086 -10.82 1 98.25 245 ILE A N 1
ATOM 1872 C CA . ILE A 1 245 ? 6.074 -7.449 -12.203 1 98.25 245 ILE A CA 1
ATOM 1873 C C . ILE A 1 245 ? 4.832 -6.695 -12.672 1 98.25 245 ILE A C 1
ATOM 1875 O O . ILE A 1 245 ? 4.812 -6.148 -13.773 1 98.25 245 ILE A O 1
ATOM 1879 N N . THR A 1 246 ? 3.818 -6.68 -11.797 1 97.56 246 THR A N 1
ATOM 1880 C CA . THR A 1 246 ? 2.584 -5.973 -12.117 1 97.56 246 THR A CA 1
ATOM 1881 C C . THR A 1 246 ? 2.852 -4.484 -12.328 1 97.56 246 THR A C 1
ATOM 1883 O O . THR A 1 246 ? 2.404 -3.898 -13.312 1 97.56 246 THR A O 1
ATOM 1886 N N . LEU A 1 247 ? 3.58 -3.879 -11.453 1 97.44 247 LEU A N 1
ATOM 1887 C CA . LEU A 1 247 ? 3.871 -2.453 -11.531 1 97.44 247 LEU A CA 1
ATOM 1888 C C . LEU A 1 247 ? 4.699 -2.131 -12.766 1 97.44 247 LEU A C 1
ATOM 1890 O O . LEU A 1 247 ? 4.535 -1.069 -13.375 1 97.44 247 LEU A O 1
ATOM 1894 N N . PHE A 1 248 ? 5.617 -3.039 -13.164 1 97 248 PHE A N 1
ATOM 1895 C CA . PHE A 1 248 ? 6.387 -2.867 -14.391 1 97 248 PHE A CA 1
ATOM 1896 C C . PHE A 1 248 ? 5.465 -2.85 -15.609 1 97 248 PHE A C 1
ATOM 1898 O O . PHE A 1 248 ? 5.551 -1.95 -16.453 1 97 248 PHE A O 1
ATOM 1905 N N . GLN A 1 249 ? 4.559 -3.779 -15.633 1 95.25 249 GLN A N 1
ATOM 1906 C CA . GLN A 1 249 ? 3.627 -3.875 -16.75 1 95.25 249 GLN A CA 1
ATOM 1907 C C . GLN A 1 249 ? 2.77 -2.617 -16.859 1 95.25 249 GLN A C 1
ATOM 1909 O O . GLN A 1 249 ? 2.416 -2.197 -17.969 1 95.25 249 GLN A O 1
ATOM 1914 N N . LEU A 1 250 ? 2.531 -2.02 -15.75 1 94.75 250 LEU A N 1
ATOM 1915 C CA . LEU A 1 250 ? 1.636 -0.869 -15.703 1 94.75 250 LEU A CA 1
ATOM 1916 C C . LEU A 1 250 ? 2.418 0.434 -15.828 1 94.75 250 LEU A C 1
ATOM 1918 O O . LEU A 1 250 ? 1.852 1.52 -15.688 1 94.75 250 LEU A O 1
ATOM 1922 N N . ASN A 1 251 ? 3.695 0.362 -15.984 1 94.62 251 ASN A N 1
ATOM 1923 C CA . ASN A 1 251 ? 4.574 1.516 -16.141 1 94.62 251 ASN A CA 1
ATOM 1924 C C . ASN A 1 251 ? 4.664 2.336 -14.859 1 94.62 251 ASN A C 1
ATOM 1926 O O . ASN A 1 251 ? 4.945 3.535 -14.906 1 94.62 251 ASN A O 1
ATOM 1930 N N . ALA A 1 252 ? 4.379 1.717 -13.781 1 94.69 252 ALA A N 1
ATOM 1931 C CA . ALA A 1 252 ? 4.371 2.42 -12.5 1 94.69 252 ALA A CA 1
ATOM 1932 C C . ALA A 1 252 ? 5.727 2.312 -11.805 1 94.69 252 ALA A C 1
ATOM 1934 O O . ALA A 1 252 ? 6.043 3.113 -10.922 1 94.69 252 ALA A O 1
ATOM 1935 N N . TYR A 1 253 ? 6.527 1.357 -12.125 1 95.25 253 TYR A N 1
ATOM 1936 C CA . TYR A 1 253 ? 7.84 1.042 -11.578 1 95.25 253 TYR A CA 1
ATOM 1937 C C . TYR A 1 253 ? 8.648 0.195 -12.547 1 95.25 253 TYR A C 1
ATOM 1939 O O . TYR A 1 253 ? 8.203 -0.878 -12.969 1 95.25 253 TYR A O 1
ATOM 1947 N N . ARG A 1 254 ? 9.852 0.645 -12.898 1 94.69 254 ARG A N 1
ATOM 1948 C CA . ARG A 1 254 ? 10.562 -0.008 -13.992 1 94.69 254 ARG A CA 1
ATOM 1949 C C . ARG A 1 254 ? 11.977 -0.383 -13.578 1 94.69 254 ARG A C 1
ATOM 1951 O O . ARG A 1 254 ? 12.945 0.016 -14.234 1 94.69 254 ARG A O 1
ATOM 1958 N N . PRO A 1 255 ? 12.117 -1.15 -12.609 1 97.12 255 PRO A N 1
ATOM 1959 C CA . PRO A 1 255 ? 13.445 -1.657 -12.258 1 97.12 255 PRO A CA 1
ATOM 1960 C C . PRO A 1 255 ? 13.922 -2.758 -13.203 1 97.12 255 PRO A C 1
ATOM 1962 O O . PRO A 1 255 ? 13.133 -3.289 -13.992 1 97.12 255 PRO A O 1
ATOM 1965 N N . LYS A 1 256 ? 15.266 -2.98 -13.18 1 98.5 256 LYS A N 1
ATOM 1966 C CA . LYS A 1 256 ? 15.727 -4.277 -13.664 1 98.5 256 LYS A CA 1
ATOM 1967 C C . LYS A 1 256 ? 15.273 -5.402 -12.742 1 98.5 256 LYS A C 1
ATOM 1969 O O . LYS A 1 256 ? 15.289 -5.25 -11.516 1 98.5 256 LYS A O 1
ATOM 1974 N N . ILE A 1 257 ? 14.852 -6.559 -13.32 1 98.81 257 ILE A N 1
ATOM 1975 C CA . ILE A 1 257 ? 14.297 -7.633 -12.5 1 98.81 257 ILE A CA 1
ATOM 1976 C C . ILE A 1 257 ? 15.062 -8.93 -12.766 1 98.81 257 ILE A C 1
ATOM 1978 O O . ILE A 1 257 ? 15.117 -9.398 -13.898 1 98.81 257 ILE A O 1
ATOM 1982 N N . GLY A 1 258 ? 15.633 -9.461 -11.75 1 98.94 258 GLY A N 1
ATOM 1983 C CA . GLY A 1 258 ? 16.328 -10.734 -11.812 1 98.94 258 GLY A CA 1
ATOM 1984 C C . GLY A 1 258 ? 15.727 -11.789 -10.898 1 98.94 258 GLY A C 1
ATOM 1985 O O . GLY A 1 258 ? 15.25 -11.461 -9.805 1 98.94 258 GLY A O 1
ATOM 1986 N N . ILE A 1 259 ? 15.766 -13.055 -11.305 1 98.94 259 ILE A N 1
ATOM 1987 C CA . ILE A 1 259 ? 15.312 -14.211 -10.547 1 98.94 259 ILE A CA 1
ATOM 1988 C C . ILE A 1 259 ? 16.406 -15.266 -10.5 1 98.94 259 ILE A C 1
ATOM 1990 O O . ILE A 1 259 ? 16.812 -15.805 -11.539 1 98.94 259 ILE A O 1
ATOM 1994 N N . VAL A 1 260 ? 16.859 -15.516 -9.297 1 98.94 260 VAL A N 1
ATOM 1995 C CA . VAL A 1 260 ? 17.875 -16.562 -9.133 1 98.94 260 VAL A CA 1
ATOM 1996 C C . VAL A 1 260 ? 17.188 -17.922 -9.023 1 98.94 260 VAL A C 1
ATOM 1998 O O . VAL A 1 260 ? 16.781 -18.344 -7.938 1 98.94 260 VAL A O 1
ATOM 2001 N N . ASN A 1 261 ? 17.172 -18.656 -10.094 1 98.88 261 ASN A N 1
ATOM 2002 C CA . ASN A 1 261 ? 16.469 -19.938 -10.164 1 98.88 261 ASN A CA 1
ATOM 2003 C C . ASN A 1 261 ? 17.375 -21.094 -9.75 1 98.88 261 ASN A C 1
ATOM 2005 O O . ASN A 1 261 ? 17.547 -22.047 -10.5 1 98.88 261 ASN A O 1
ATOM 2009 N N . VAL A 1 262 ? 17.859 -20.969 -8.578 1 98.81 262 VAL A N 1
ATOM 2010 C CA . VAL A 1 262 ? 18.766 -21.953 -8.023 1 98.81 262 VAL A CA 1
ATOM 2011 C C . VAL A 1 262 ? 18.078 -23.312 -7.918 1 98.81 262 VAL A C 1
ATOM 2013 O O . VAL A 1 262 ? 17 -23.406 -7.324 1 98.81 262 VAL A O 1
ATOM 2016 N N . GLU A 1 263 ? 18.641 -24.328 -8.57 1 98.38 263 GLU A N 1
ATOM 2017 C CA . GLU A 1 263 ? 18.156 -25.703 -8.57 1 98.38 263 GLU A CA 1
ATOM 2018 C C . GLU A 1 263 ? 16.703 -25.781 -9.047 1 98.38 263 GLU A C 1
ATOM 2020 O O . GLU A 1 263 ? 15.93 -26.609 -8.578 1 98.38 263 GLU A O 1
ATOM 2025 N N . GLY A 1 264 ? 16.297 -24.875 -9.797 1 98.62 264 GLY A N 1
ATOM 2026 C CA . GLY A 1 264 ? 14.984 -24.875 -10.414 1 98.62 264 GLY A CA 1
ATOM 2027 C C . GLY A 1 264 ? 13.883 -24.422 -9.484 1 98.62 264 GLY A C 1
ATOM 2028 O O . GLY A 1 264 ? 12.711 -24.734 -9.688 1 98.62 264 GLY A O 1
ATOM 2029 N N . PHE A 1 265 ? 14.203 -23.688 -8.422 1 98.81 265 PHE A N 1
ATOM 2030 C CA . PHE A 1 265 ? 13.25 -23.297 -7.391 1 98.81 265 PHE A CA 1
ATOM 2031 C C . PHE A 1 265 ? 12.062 -22.562 -7.996 1 98.81 265 PHE A C 1
ATOM 2033 O O . PHE A 1 265 ? 10.922 -22.75 -7.562 1 98.81 265 PHE A O 1
ATOM 2040 N N . PHE A 1 266 ? 12.289 -21.75 -9.008 1 98.88 266 PHE A N 1
ATOM 2041 C CA . PHE A 1 266 ? 11.242 -20.891 -9.531 1 98.88 266 PHE A CA 1
ATOM 2042 C C . PHE A 1 266 ? 10.578 -21.531 -10.742 1 98.88 266 PHE A C 1
ATOM 2044 O O . PHE A 1 266 ? 9.773 -20.891 -11.43 1 98.88 266 PHE A O 1
ATOM 2051 N N . ASP A 1 267 ? 10.828 -22.781 -11.086 1 98.75 267 ASP A N 1
ATOM 2052 C CA . ASP A 1 267 ? 10.25 -23.438 -12.258 1 98.75 267 ASP A CA 1
ATOM 2053 C C . ASP A 1 267 ? 8.727 -23.438 -12.188 1 98.75 267 ASP A C 1
ATOM 2055 O O . ASP A 1 267 ? 8.055 -23.141 -13.18 1 98.75 267 ASP A O 1
ATOM 2059 N N . PRO A 1 268 ? 8.117 -23.766 -11.023 1 98.69 268 PRO A N 1
ATOM 2060 C CA . PRO A 1 268 ? 6.656 -23.734 -10.969 1 98.69 268 PRO A CA 1
ATOM 2061 C C . PRO A 1 268 ? 6.09 -22.344 -11.203 1 98.69 268 PRO A C 1
ATOM 2063 O O . PRO A 1 268 ? 5 -22.188 -11.758 1 98.69 268 PRO A O 1
ATOM 2066 N N . PHE A 1 269 ? 6.809 -21.359 -10.766 1 98.75 269 PHE A N 1
ATOM 2067 C CA . PHE A 1 269 ? 6.395 -19.984 -11 1 98.75 269 PHE A CA 1
ATOM 2068 C C . PHE A 1 269 ? 6.449 -19.656 -12.492 1 98.75 269 PHE A C 1
ATOM 2070 O O . PHE A 1 269 ? 5.523 -19.047 -13.031 1 98.75 269 PHE A O 1
ATOM 2077 N N . VAL A 1 270 ? 7.543 -20 -13.125 1 98.44 270 VAL A N 1
ATOM 2078 C CA . VAL A 1 270 ? 7.688 -19.812 -14.562 1 98.44 270 VAL A CA 1
ATOM 2079 C C . VAL A 1 270 ? 6.57 -20.547 -15.297 1 98.44 270 VAL A C 1
ATOM 2081 O O . VAL A 1 270 ? 5.988 -20.016 -16.25 1 98.44 270 VAL A O 1
ATOM 2084 N N . ALA A 1 271 ? 6.246 -21.734 -14.82 1 98.44 271 ALA A N 1
ATOM 2085 C CA . ALA A 1 271 ? 5.148 -22.5 -15.398 1 98.44 271 ALA A CA 1
ATOM 2086 C C . ALA A 1 271 ? 3.82 -21.766 -15.25 1 98.44 271 ALA A C 1
ATOM 2088 O O . ALA A 1 271 ? 2.986 -21.781 -16.156 1 98.44 271 ALA A O 1
ATOM 2089 N N . LEU A 1 272 ? 3.627 -21.156 -14.117 1 98.5 272 LEU A N 1
ATOM 2090 C CA . LEU A 1 272 ? 2.422 -20.375 -13.891 1 98.5 272 LEU A CA 1
ATOM 2091 C C . LEU A 1 272 ? 2.332 -19.219 -14.891 1 98.5 272 LEU A C 1
ATOM 2093 O O . LEU A 1 272 ? 1.288 -19.016 -15.516 1 98.5 272 LEU A O 1
ATOM 2097 N N . LEU A 1 273 ? 3.408 -18.469 -15.094 1 98.25 273 LEU A N 1
ATOM 2098 C CA . LEU A 1 273 ? 3.412 -17.359 -16.047 1 98.25 273 LEU A CA 1
ATOM 2099 C C . LEU A 1 273 ? 3.086 -17.844 -17.453 1 98.25 273 LEU A C 1
ATOM 2101 O O . LEU A 1 273 ? 2.301 -17.219 -18.172 1 98.25 273 LEU A O 1
ATOM 2105 N N . ARG A 1 274 ? 3.67 -18.953 -17.844 1 98.12 274 ARG A N 1
ATOM 2106 C CA . ARG A 1 274 ? 3.398 -19.531 -19.172 1 98.12 274 ARG A CA 1
ATOM 2107 C C . ARG A 1 274 ? 1.935 -19.938 -19.297 1 98.12 274 ARG A C 1
ATOM 2109 O O . ARG A 1 274 ? 1.331 -19.781 -20.359 1 98.12 274 ARG A O 1
ATOM 2116 N N . HIS A 1 275 ? 1.42 -20.484 -18.219 1 98.25 275 HIS A N 1
ATOM 2117 C CA . HIS A 1 275 ? 0.012 -20.859 -18.188 1 98.25 275 HIS A CA 1
ATOM 2118 C C . HIS A 1 275 ? -0.888 -19.656 -18.406 1 98.25 275 HIS A C 1
ATOM 2120 O O . HIS A 1 275 ? -1.862 -19.719 -19.156 1 98.25 275 HIS A O 1
ATOM 2126 N N . LEU A 1 276 ? -0.596 -18.547 -17.75 1 98.44 276 LEU A N 1
ATOM 2127 C CA . LEU A 1 276 ? -1.379 -17.328 -17.875 1 98.44 276 LEU A CA 1
ATOM 2128 C C . LEU A 1 276 ? -1.345 -16.812 -19.312 1 98.44 276 LEU A C 1
ATOM 2130 O O . LEU A 1 276 ? -2.34 -16.297 -19.812 1 98.44 276 LEU A O 1
ATOM 2134 N N . MET A 1 277 ? -0.203 -16.953 -19.984 1 97.44 277 MET A N 1
ATOM 2135 C CA . MET A 1 277 ? -0.084 -16.594 -21.391 1 97.44 277 MET A CA 1
ATOM 2136 C C . MET A 1 277 ? -0.969 -17.469 -22.266 1 97.44 277 MET A C 1
ATOM 2138 O O . MET A 1 277 ? -1.737 -16.969 -23.078 1 97.44 277 MET A O 1
ATOM 2142 N N . ALA A 1 278 ? -0.885 -18.734 -22.031 1 97.81 278 ALA A N 1
ATOM 2143 C CA . ALA A 1 278 ? -1.635 -19.703 -22.828 1 97.81 278 ALA A CA 1
ATOM 2144 C C . ALA A 1 278 ? -3.139 -19.5 -22.656 1 97.81 278 ALA A C 1
ATOM 2146 O O . ALA A 1 278 ? -3.902 -19.703 -23.609 1 97.81 278 ALA A O 1
ATOM 2147 N N . GLU A 1 279 ? -3.49 -19.078 -21.484 1 98.25 279 GLU A N 1
ATOM 2148 C CA . GLU A 1 279 ? -4.91 -18.922 -21.188 1 98.25 279 GLU A CA 1
ATOM 2149 C C . GLU A 1 279 ? -5.406 -17.516 -21.516 1 98.25 279 GLU A C 1
ATOM 2151 O O . GLU A 1 279 ? -6.559 -17.188 -21.234 1 98.25 279 GLU A O 1
ATOM 2156 N N . GLY A 1 280 ? -4.547 -16.641 -22.047 1 97.5 280 GLY A N 1
ATOM 2157 C CA . GLY A 1 280 ? -4.961 -15.367 -22.625 1 97.5 280 GLY A CA 1
ATOM 2158 C C . GLY A 1 280 ? -4.992 -14.242 -21.609 1 97.5 280 GLY A C 1
ATOM 2159 O O . GLY A 1 280 ? -5.633 -13.211 -21.844 1 97.5 280 GLY A O 1
ATOM 2160 N N . PHE A 1 281 ? -4.258 -14.398 -20.469 1 97.88 281 PHE A N 1
ATOM 2161 C CA . PHE A 1 281 ? -4.336 -13.391 -19.406 1 97.88 281 PHE A CA 1
ATOM 2162 C C . PHE A 1 281 ? -3.01 -12.648 -19.281 1 97.88 281 PHE A C 1
ATOM 2164 O O . PHE A 1 281 ? -2.891 -11.719 -18.469 1 97.88 281 PHE A O 1
ATOM 2171 N N . LEU A 1 282 ? -2.02 -13.031 -20 1 95.31 282 LEU A N 1
ATOM 2172 C CA . LEU A 1 282 ? -0.692 -12.422 -19.953 1 95.31 282 LEU A CA 1
ATOM 2173 C C . LEU A 1 282 ? -0.044 -12.414 -21.328 1 95.31 282 LEU A C 1
ATOM 2175 O O . LEU A 1 282 ? -0.135 -13.391 -22.078 1 95.31 282 LEU A O 1
ATOM 2179 N N . GLU A 1 283 ? 0.564 -11.289 -21.656 1 90.56 283 GLU A N 1
ATOM 2180 C CA . GLU A 1 283 ? 1.277 -11.219 -22.922 1 90.56 283 GLU A CA 1
ATOM 2181 C C . GLU A 1 283 ? 2.662 -11.852 -22.812 1 90.56 283 GLU A C 1
ATOM 2183 O O . GLU A 1 283 ? 3.252 -11.883 -21.734 1 90.56 283 GLU A O 1
ATOM 2188 N N . GLU A 1 284 ? 3.199 -12.289 -23.891 1 84.56 284 GLU A N 1
ATOM 2189 C CA . GLU A 1 284 ? 4.504 -12.945 -23.922 1 84.56 284 GLU A CA 1
ATOM 2190 C C . GLU A 1 284 ? 5.621 -11.969 -23.562 1 84.56 284 GLU A C 1
ATOM 2192 O O . GLU A 1 284 ? 6.703 -12.391 -23.141 1 84.56 284 GLU A O 1
ATOM 2197 N N . LYS A 1 285 ? 5.406 -10.789 -23.531 1 89.12 285 LYS A N 1
ATOM 2198 C CA . LYS A 1 285 ? 6.391 -9.734 -23.297 1 89.12 285 LYS A CA 1
ATOM 2199 C C . LYS A 1 285 ? 6.875 -9.742 -21.844 1 89.12 285 LYS A C 1
ATOM 2201 O O . LYS A 1 285 ? 7.898 -9.133 -21.531 1 89.12 285 LYS A O 1
ATOM 2206 N N . VAL A 1 286 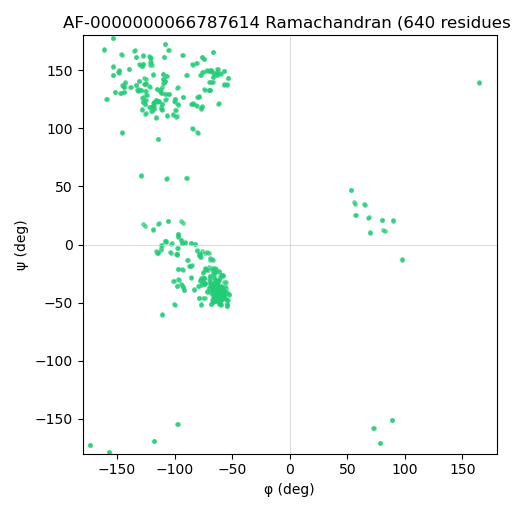? 6.211 -10.57 -21.094 1 88.56 286 VAL A N 1
ATOM 2207 C CA . VAL A 1 286 ? 6.59 -10.594 -19.672 1 88.56 286 VAL A CA 1
ATOM 2208 C C . VAL A 1 286 ? 8.016 -11.133 -19.531 1 88.56 286 VAL A C 1
ATOM 2210 O O . VAL A 1 286 ? 8.781 -10.656 -18.688 1 88.56 286 VAL A O 1
ATOM 2213 N N . PHE A 1 287 ? 8.438 -12.086 -20.281 1 93.94 287 PHE A N 1
ATOM 2214 C CA . PHE A 1 287 ? 9.75 -12.711 -20.172 1 93.94 287 PHE A CA 1
ATOM 2215 C C . PHE A 1 287 ? 10.82 -11.828 -20.812 1 93.94 287 PHE A C 1
ATOM 2217 O O . PHE A 1 287 ? 12.016 -12.078 -20.641 1 93.94 287 PHE A O 1
ATOM 2224 N N . ASP A 1 288 ? 10.375 -10.742 -21.516 1 94.5 288 ASP A N 1
ATOM 2225 C CA . ASP A 1 288 ? 11.32 -9.812 -22.125 1 94.5 288 ASP A CA 1
ATOM 2226 C C . ASP A 1 288 ? 11.977 -8.93 -21.062 1 94.5 288 ASP A C 1
ATOM 2228 O O . ASP A 1 288 ? 13.055 -8.367 -21.281 1 94.5 288 ASP A O 1
ATOM 2232 N N . PHE A 1 289 ? 11.305 -8.859 -19.938 1 96 289 PHE A N 1
ATOM 2233 C CA . PHE A 1 289 ? 11.875 -7.922 -18.969 1 96 289 PHE A CA 1
ATOM 2234 C C . PHE A 1 289 ? 12.281 -8.648 -17.688 1 96 289 PHE A C 1
ATOM 2236 O O . PHE A 1 289 ? 12.555 -8.008 -16.672 1 96 289 PHE A O 1
ATOM 2243 N N . LEU A 1 290 ? 12.328 -9.992 -17.719 1 97.94 290 LEU A N 1
ATOM 2244 C CA . LEU A 1 290 ? 12.836 -10.797 -16.609 1 97.94 290 LEU A CA 1
ATOM 2245 C C . LEU A 1 290 ? 14.148 -11.477 -16.984 1 97.94 290 LEU A C 1
ATOM 2247 O O . LEU A 1 290 ? 14.266 -12.062 -18.078 1 97.94 290 LEU A O 1
ATOM 2251 N N . VAL A 1 291 ? 15.117 -11.344 -16.125 1 98.62 291 VAL A N 1
ATOM 2252 C CA . VAL A 1 291 ? 16.344 -12.117 -16.25 1 98.62 291 VAL A CA 1
ATOM 2253 C C . VAL A 1 291 ? 16.328 -13.289 -15.273 1 98.62 291 VAL A C 1
ATOM 2255 O O . VAL A 1 291 ? 16.359 -13.102 -14.055 1 98.62 291 VAL A O 1
ATOM 2258 N N . ILE A 1 292 ? 16.25 -14.555 -15.766 1 98.75 292 ILE A N 1
ATOM 2259 C CA . ILE A 1 292 ? 16.156 -15.766 -14.953 1 98.75 292 ILE A CA 1
ATOM 2260 C C . ILE A 1 292 ? 17.375 -16.656 -15.227 1 98.75 292 ILE A C 1
ATOM 2262 O O . ILE A 1 292 ? 17.641 -17.031 -16.375 1 98.75 292 ILE A O 1
ATOM 2266 N N . ALA A 1 293 ? 18.125 -16.906 -14.227 1 98.81 293 ALA A N 1
ATOM 2267 C CA . ALA A 1 293 ? 19.328 -17.75 -14.352 1 98.81 293 ALA A CA 1
ATOM 2268 C C . ALA A 1 293 ? 19.547 -18.562 -13.078 1 98.81 293 ALA A C 1
ATOM 2270 O O . ALA A 1 293 ? 19 -18.25 -12.023 1 98.81 293 ALA A O 1
ATOM 2271 N N . PRO A 1 294 ? 20.359 -19.625 -13.07 1 98.69 294 PRO A N 1
ATOM 2272 C CA . PRO A 1 294 ? 20.469 -20.562 -11.953 1 98.69 294 PRO A CA 1
ATOM 2273 C C . PRO A 1 294 ? 21.266 -19.984 -10.781 1 98.69 294 PRO A C 1
ATOM 2275 O O . PRO A 1 294 ? 21.125 -20.453 -9.648 1 98.69 294 PRO A O 1
ATOM 2278 N N . THR A 1 295 ? 22.172 -18.953 -11.062 1 98.81 295 THR A N 1
ATOM 2279 C CA . THR A 1 295 ? 23.016 -18.469 -9.992 1 98.81 295 THR A CA 1
ATOM 2280 C C . THR A 1 295 ? 22.906 -16.953 -9.859 1 98.81 295 THR A C 1
ATOM 2282 O O . THR A 1 295 ? 22.594 -16.266 -10.828 1 98.81 295 THR A O 1
ATOM 2285 N N . ALA A 1 296 ? 23.203 -16.469 -8.664 1 98.88 296 ALA A N 1
ATOM 2286 C CA . ALA A 1 296 ? 23.188 -15.039 -8.391 1 98.88 296 ALA A CA 1
ATOM 2287 C C . ALA A 1 296 ? 24.172 -14.297 -9.289 1 98.88 296 ALA A C 1
ATOM 2289 O O . ALA A 1 296 ? 23.828 -13.25 -9.844 1 98.88 296 ALA A O 1
ATOM 2290 N N . ILE A 1 297 ? 25.344 -14.828 -9.453 1 98.75 297 ILE A N 1
ATOM 2291 C CA . ILE A 1 297 ? 26.391 -14.188 -10.25 1 98.75 297 ILE A CA 1
ATOM 2292 C C . ILE A 1 297 ? 25.922 -14.062 -11.703 1 98.75 297 ILE A C 1
ATOM 2294 O O . ILE A 1 297 ? 26.047 -13 -12.312 1 98.75 297 ILE A O 1
ATOM 2298 N N . GLU A 1 298 ? 25.328 -15.117 -12.281 1 98.81 298 GLU A N 1
ATOM 2299 C CA . GLU A 1 298 ? 24.828 -15.086 -13.648 1 98.81 298 GLU A CA 1
ATOM 2300 C C . GLU A 1 298 ? 23.719 -14.047 -13.812 1 98.81 298 GLU A C 1
ATOM 2302 O O . GLU A 1 298 ? 23.688 -13.312 -14.805 1 98.81 298 GLU A O 1
ATOM 2307 N N . VAL A 1 299 ? 22.812 -14 -12.859 1 98.88 299 VAL A N 1
ATOM 2308 C CA . VAL A 1 299 ? 21.734 -13.031 -12.898 1 98.88 299 VAL A CA 1
ATOM 2309 C C . VAL A 1 299 ? 22.297 -11.617 -12.891 1 98.88 299 VAL A C 1
ATOM 2311 O O . VAL A 1 299 ? 21.953 -10.797 -13.75 1 98.88 299 VAL A O 1
ATOM 2314 N N . MET A 1 300 ? 23.219 -11.352 -11.969 1 98.81 300 MET A N 1
ATOM 2315 C CA . MET A 1 300 ? 23.719 -9.992 -11.789 1 98.81 300 MET A CA 1
ATOM 2316 C C . MET A 1 300 ? 24.578 -9.57 -12.977 1 98.81 300 MET A C 1
ATOM 2318 O O . MET A 1 300 ? 24.531 -8.422 -13.406 1 98.81 300 MET A O 1
ATOM 2322 N N . GLU A 1 301 ? 25.359 -10.477 -13.523 1 98.62 301 GLU A N 1
ATOM 2323 C CA . GLU A 1 301 ? 26.172 -10.164 -14.703 1 98.62 301 GLU A CA 1
ATOM 2324 C C . GLU A 1 301 ? 25.281 -9.82 -15.898 1 98.62 301 GLU A C 1
ATOM 2326 O O . GLU A 1 301 ? 25.594 -8.898 -16.656 1 98.62 301 GLU A O 1
ATOM 2331 N N . THR A 1 302 ? 24.219 -10.578 -16.031 1 98.44 302 THR A N 1
ATOM 2332 C CA . THR A 1 302 ? 23.297 -10.312 -17.125 1 98.44 302 THR A CA 1
ATOM 2333 C C . THR A 1 302 ? 22.594 -8.969 -16.922 1 98.44 302 THR A C 1
ATOM 2335 O O . THR A 1 302 ? 22.406 -8.211 -17.875 1 98.44 302 THR A O 1
ATOM 2338 N N . LEU A 1 303 ? 22.25 -8.633 -15.688 1 98.38 303 LEU A N 1
ATOM 2339 C CA . LEU A 1 303 ? 21.516 -7.41 -15.375 1 98.38 303 LEU A CA 1
ATOM 2340 C C . LEU A 1 303 ? 22.391 -6.184 -15.609 1 98.38 303 LEU A C 1
ATOM 2342 O O . LEU A 1 303 ? 21.891 -5.09 -15.859 1 98.38 303 LEU A O 1
ATOM 2346 N N . LYS A 1 304 ? 23.672 -6.336 -15.492 1 96.19 304 LYS A N 1
ATOM 2347 C CA . LYS A 1 304 ? 24.594 -5.219 -15.633 1 96.19 304 LYS A CA 1
ATOM 2348 C C . LYS A 1 304 ? 24.359 -4.477 -16.953 1 96.19 304 LYS A C 1
ATOM 2350 O O . LYS A 1 304 ? 24.328 -3.242 -16.969 1 96.19 304 LYS A O 1
ATOM 2355 N N . SER A 1 305 ? 24.156 -5.156 -18.016 1 95.12 305 SER A N 1
ATOM 2356 C CA . SER A 1 305 ? 24 -4.539 -19.328 1 95.12 305 SER A CA 1
ATOM 2357 C C . SER A 1 305 ? 22.562 -4.609 -19.812 1 95.12 305 SER A C 1
ATOM 2359 O O . SER A 1 305 ? 22.25 -4.203 -20.922 1 95.12 305 SER A O 1
ATOM 2361 N N . PHE A 1 306 ? 21.734 -5.129 -18.969 1 96.56 306 PHE A N 1
ATOM 2362 C CA . PHE A 1 306 ? 20.344 -5.312 -19.359 1 96.56 306 PHE A CA 1
ATOM 2363 C C . PHE A 1 306 ? 19.609 -3.979 -19.391 1 96.56 306 PHE A C 1
ATOM 2365 O O . PHE A 1 306 ? 19.766 -3.166 -18.469 1 96.56 306 PHE A O 1
ATOM 2372 N N . VAL A 1 307 ? 18.859 -3.68 -20.422 1 94.81 307 VAL A N 1
ATOM 2373 C CA . VAL A 1 307 ? 17.969 -2.529 -20.516 1 94.81 307 VAL A CA 1
ATOM 2374 C C . VAL A 1 307 ? 16.516 -3.008 -20.641 1 94.81 307 VAL A C 1
ATOM 2376 O O . VAL A 1 307 ? 16.141 -3.596 -21.656 1 94.81 307 VAL A O 1
ATOM 2379 N N . PRO A 1 308 ? 15.773 -2.785 -19.578 1 94.88 308 PRO A N 1
ATOM 2380 C CA . PRO A 1 308 ? 14.383 -3.223 -19.688 1 94.88 308 PRO A CA 1
ATOM 2381 C C . PRO A 1 308 ? 13.648 -2.605 -20.875 1 94.88 308 PRO A C 1
ATOM 2383 O O . PRO A 1 308 ? 13.836 -1.42 -21.156 1 94.88 308 PRO A O 1
ATOM 2386 N N . PRO A 1 309 ? 12.867 -3.385 -21.578 1 95 309 PRO A N 1
ATOM 2387 C CA . PRO A 1 309 ? 12.047 -2.816 -22.641 1 95 309 PRO A CA 1
ATOM 2388 C C . PRO A 1 309 ? 10.961 -1.877 -22.125 1 95 309 PRO A C 1
ATOM 2390 O O . PRO A 1 309 ? 10.734 -1.807 -20.906 1 95 309 PRO A O 1
ATOM 2393 N N . PRO A 1 310 ? 10.414 -1.118 -23.094 1 92.38 310 PRO A N 1
ATOM 2394 C CA . PRO A 1 310 ? 9.266 -0.324 -22.641 1 92.38 310 PRO A CA 1
ATOM 2395 C C . PRO A 1 310 ? 8.156 -1.181 -22.031 1 92.38 310 PRO A C 1
ATOM 2397 O O . PRO A 1 310 ? 8 -2.348 -22.406 1 92.38 310 PRO A O 1
ATOM 2400 N N . SER A 1 311 ? 7.484 -0.575 -21.109 1 91.12 311 SER A N 1
ATOM 2401 C CA . SER A 1 311 ? 6.344 -1.268 -20.531 1 91.12 311 SER A CA 1
ATOM 2402 C C . SER A 1 311 ? 5.258 -1.525 -21.562 1 91.12 311 SER A C 1
ATOM 2404 O O . SER A 1 311 ? 5.066 -0.726 -22.484 1 91.12 311 SER A O 1
ATOM 2406 N N . PRO A 1 312 ? 4.516 -2.652 -21.391 1 85.88 312 PRO A N 1
ATOM 2407 C CA . PRO A 1 312 ? 3.357 -2.883 -22.266 1 85.88 312 PRO A CA 1
ATOM 2408 C C . PRO A 1 312 ? 2.344 -1.743 -22.219 1 85.88 312 PRO A C 1
ATOM 2410 O O . PRO A 1 312 ? 1.643 -1.489 -23.203 1 85.88 312 PRO A O 1
ATOM 2413 N N . ALA A 1 313 ? 2.246 -1.121 -21.078 1 89.25 313 ALA A N 1
ATOM 2414 C CA . ALA A 1 313 ? 1.363 0.031 -20.906 1 89.25 313 ALA A CA 1
ATOM 2415 C C . ALA A 1 313 ? 2.164 1.326 -20.812 1 89.25 313 ALA A C 1
ATOM 2417 O O . ALA A 1 313 ? 1.97 2.113 -19.875 1 89.25 313 ALA A O 1
ATOM 2418 N N . SER A 1 314 ? 2.938 1.608 -21.766 1 85.12 314 SER A N 1
ATOM 2419 C CA . SER A 1 314 ? 3.922 2.686 -21.719 1 85.12 314 SER A CA 1
ATOM 2420 C C . SER A 1 314 ? 3.246 4.055 -21.719 1 85.12 314 SER A C 1
ATOM 2422 O O . SER A 1 314 ? 3.861 5.059 -21.359 1 85.12 314 SER A O 1
ATOM 2424 N N . THR A 1 315 ? 1.973 4.074 -22.031 1 86.31 315 THR A N 1
ATOM 2425 C CA . THR A 1 315 ? 1.27 5.348 -22.109 1 86.31 315 THR A CA 1
ATOM 2426 C C . THR A 1 315 ? 0.703 5.742 -20.75 1 86.31 315 THR A C 1
ATOM 2428 O O . THR A 1 315 ? 0.283 6.883 -20.547 1 86.31 315 THR A O 1
ATOM 2431 N N . LEU A 1 316 ? 0.697 4.816 -19.875 1 89.94 316 LEU A N 1
ATOM 2432 C CA . LEU A 1 316 ? 0.184 5.125 -18.547 1 89.94 316 LEU A CA 1
ATOM 2433 C C . LEU A 1 316 ? 1.137 6.051 -17.797 1 89.94 316 LEU A C 1
ATOM 2435 O O . LEU A 1 316 ? 2.35 5.824 -17.781 1 89.94 316 LEU A O 1
ATOM 2439 N N . ILE A 1 317 ? 0.551 7.094 -17.188 1 86.19 317 ILE A N 1
ATOM 2440 C CA . ILE A 1 317 ? 1.333 8.055 -16.422 1 86.19 317 ILE A CA 1
ATOM 2441 C C . ILE A 1 317 ? 0.921 8.008 -14.953 1 86.19 317 ILE A C 1
ATOM 2443 O O . ILE A 1 317 ? -0.264 8.125 -14.625 1 86.19 317 ILE A O 1
ATOM 2447 N N . TRP A 1 318 ? 1.939 7.789 -14.172 1 88.06 318 TRP A N 1
ATOM 2448 C CA . TRP A 1 318 ? 1.748 7.793 -12.727 1 88.06 318 TRP A CA 1
ATOM 2449 C C . TRP A 1 318 ? 2.451 8.992 -12.094 1 88.06 318 TRP A C 1
ATOM 2451 O O . TRP A 1 318 ? 3.615 9.266 -12.391 1 88.06 318 TRP A O 1
ATOM 2461 N N . THR A 1 319 ? 1.8 9.695 -11.203 1 81.31 319 THR A N 1
ATOM 2462 C CA . THR A 1 319 ? 2.404 10.859 -10.562 1 81.31 319 THR A CA 1
ATOM 2463 C C . THR A 1 319 ? 2.771 10.555 -9.109 1 81.31 319 THR A C 1
ATOM 2465 O O . THR A 1 319 ? 3.238 11.43 -8.383 1 81.31 319 THR A O 1
ATOM 2468 N N . SER A 1 320 ? 2.525 9.336 -8.711 1 86.69 320 SER A N 1
ATOM 2469 C CA . SER A 1 320 ? 2.842 8.891 -7.359 1 86.69 320 SER A CA 1
ATOM 2470 C C . SER A 1 320 ? 3.836 7.734 -7.379 1 86.69 320 SER A C 1
ATOM 2472 O O . SER A 1 320 ? 3.998 7.062 -8.398 1 86.69 320 SER A O 1
ATOM 2474 N N . ARG A 1 321 ? 4.527 7.641 -6.312 1 88.62 321 ARG A N 1
ATOM 2475 C CA . ARG A 1 321 ? 5.367 6.457 -6.164 1 88.62 321 ARG A CA 1
ATOM 2476 C C . ARG A 1 321 ? 4.535 5.234 -5.797 1 88.62 321 ARG A C 1
ATOM 2478 O O . ARG A 1 321 ? 3.512 5.355 -5.121 1 88.62 321 ARG A O 1
ATOM 2485 N N . PRO A 1 322 ? 5.039 4.141 -6.273 1 89.12 322 PRO A N 1
ATOM 2486 C CA . PRO A 1 322 ? 4.273 2.949 -5.91 1 89.12 322 PRO A CA 1
ATOM 2487 C C . PRO A 1 322 ? 4.27 2.688 -4.406 1 89.12 322 PRO A C 1
ATOM 2489 O O . PRO A 1 322 ? 5.207 3.078 -3.705 1 89.12 322 PRO A O 1
ATOM 2492 N N . MET B 1 1 ? 7.891 5.547 14.648 1 86 1 MET B N 1
ATOM 2493 C CA . MET B 1 1 ? 7.652 6.984 14.75 1 86 1 MET B CA 1
ATOM 2494 C C . MET B 1 1 ? 7.379 7.59 13.375 1 86 1 MET B C 1
ATOM 2496 O O . MET B 1 1 ? 8.039 7.246 12.398 1 86 1 MET B O 1
ATOM 2500 N N . VAL B 1 2 ? 6.293 8.398 13.281 1 94.5 2 VAL B N 1
ATOM 2501 C CA . VAL B 1 2 ? 6.02 9.227 12.117 1 94.5 2 VAL B CA 1
ATOM 2502 C C . VAL B 1 2 ? 6.152 10.703 12.484 1 94.5 2 VAL B C 1
ATOM 2504 O O . VAL B 1 2 ? 5.668 11.133 13.539 1 94.5 2 VAL B O 1
ATOM 2507 N N . VAL B 1 3 ? 6.871 11.406 11.656 1 96.75 3 VAL B N 1
ATOM 2508 C CA . VAL B 1 3 ? 6.969 12.859 11.766 1 96.75 3 VAL B CA 1
ATOM 2509 C C . VAL B 1 3 ? 6.027 13.523 10.766 1 96.75 3 VAL B C 1
ATOM 2511 O O . VAL B 1 3 ? 6.039 13.195 9.578 1 96.75 3 VAL B O 1
ATOM 2514 N N . ALA B 1 4 ? 5.215 14.344 11.273 1 97.44 4 ALA B N 1
ATOM 2515 C CA . ALA B 1 4 ? 4.328 15.125 10.414 1 97.44 4 ALA B CA 1
ATOM 2516 C C . ALA B 1 4 ? 4.727 16.594 10.406 1 97.44 4 ALA B C 1
ATOM 2518 O O . ALA B 1 4 ? 5.184 17.125 11.422 1 97.44 4 ALA B O 1
ATOM 2519 N N . ALA B 1 5 ? 4.617 17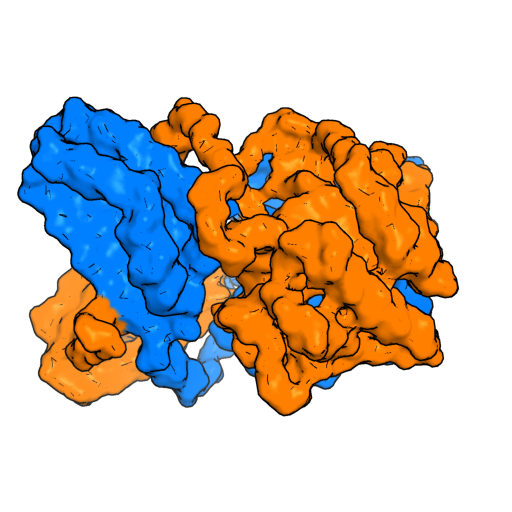.219 9.297 1 97 5 ALA B N 1
ATOM 2520 C CA . ALA B 1 5 ? 4.82 18.656 9.148 1 97 5 ALA B CA 1
ATOM 2521 C C . ALA B 1 5 ? 3.686 19.297 8.352 1 97 5 ALA B C 1
ATOM 2523 O O . ALA B 1 5 ? 3.258 18.75 7.328 1 97 5 ALA B O 1
ATOM 2524 N N . VAL B 1 6 ? 3.201 20.344 8.883 1 96.88 6 VAL B N 1
ATOM 2525 C CA . VAL B 1 6 ? 2.156 21.109 8.219 1 96.88 6 VAL B CA 1
ATOM 2526 C C . VAL B 1 6 ? 2.668 22.516 7.91 1 96.88 6 VAL B C 1
ATOM 2528 O O . VAL B 1 6 ? 3 23.281 8.82 1 96.88 6 VAL B O 1
ATOM 2531 N N . PHE B 1 7 ? 2.762 22.875 6.617 1 96.88 7 PHE B N 1
ATOM 2532 C CA . PHE B 1 7 ? 3.154 24.203 6.164 1 96.88 7 PHE B CA 1
ATOM 2533 C C . PHE B 1 7 ? 1.978 24.922 5.52 1 96.88 7 PHE B C 1
ATOM 2535 O O . PHE B 1 7 ? 1.403 24.438 4.543 1 96.88 7 PHE B O 1
ATOM 2542 N N . THR B 1 8 ? 1.563 25.984 6.094 1 96.75 8 THR B N 1
ATOM 2543 C CA . THR B 1 8 ? 0.496 26.797 5.527 1 96.75 8 THR B CA 1
ATOM 2544 C C . THR B 1 8 ? 1.058 28.094 4.945 1 96.75 8 THR B C 1
ATOM 2546 O O . THR B 1 8 ? 1.987 28.688 5.504 1 96.75 8 THR B O 1
ATOM 2549 N N . ILE B 1 9 ? 0.45 28.547 3.852 1 96.94 9 ILE B N 1
ATOM 2550 C CA . ILE B 1 9 ? 0.896 29.781 3.223 1 96.94 9 ILE B CA 1
ATOM 2551 C C . ILE B 1 9 ? -0.298 30.5 2.607 1 96.94 9 ILE B C 1
ATOM 2553 O O . ILE B 1 9 ? -1.147 29.875 1.966 1 96.94 9 ILE B O 1
ATOM 2557 N N . LYS B 1 10 ? -0.414 31.719 2.898 1 97.62 10 LYS B N 1
ATOM 2558 C CA . LYS B 1 10 ? -1.365 32.656 2.289 1 97.62 10 LYS B CA 1
ATOM 2559 C C . LYS B 1 10 ? -0.649 33.688 1.433 1 97.62 10 LYS B C 1
ATOM 2561 O O . LYS B 1 10 ? 0.149 34.469 1.941 1 97.62 10 LYS B O 1
ATOM 2566 N N . LEU B 1 11 ? -0.933 33.625 0.185 1 97.31 11 LEU B N 1
ATOM 2567 C CA . LEU B 1 11 ? -0.296 34.531 -0.773 1 97.31 11 LEU B CA 1
ATOM 2568 C C . LEU B 1 11 ? -1.143 35.781 -0.995 1 97.31 11 LEU B C 1
ATOM 2570 O O . LEU B 1 11 ? -2.326 35.781 -0.654 1 97.31 11 LEU B O 1
ATOM 2574 N N . ARG B 1 12 ? -0.539 36.812 -1.554 1 97.06 12 ARG B N 1
ATOM 2575 C CA . ARG B 1 12 ? -1.229 38.094 -1.653 1 97.06 12 ARG B CA 1
ATOM 2576 C C . ARG B 1 12 ? -1.876 38.25 -3.02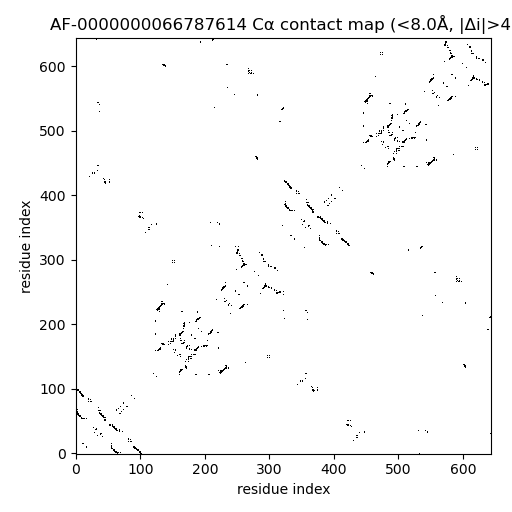5 1 97.06 12 ARG B C 1
ATOM 2578 O O . ARG B 1 12 ? -2.869 38.969 -3.164 1 97.06 12 ARG B O 1
ATOM 2585 N N . ASP B 1 13 ? -1.258 37.625 -4.086 1 96.12 13 ASP B N 1
ATOM 2586 C CA . ASP B 1 13 ? -1.798 37.812 -5.426 1 96.12 13 ASP B CA 1
ATOM 2587 C C . ASP B 1 13 ? -1.46 36.625 -6.328 1 96.12 13 ASP B C 1
ATOM 2589 O O . ASP B 1 13 ? -0.783 35.688 -5.898 1 96.12 13 ASP B O 1
ATOM 2593 N N . GLY B 1 14 ? -1.951 36.688 -7.535 1 95.94 14 GLY B N 1
ATOM 2594 C CA . GLY B 1 14 ? -1.824 35.594 -8.484 1 95.94 14 GLY B CA 1
ATOM 2595 C C . GLY B 1 14 ? -0.402 35.375 -8.969 1 95.94 14 GLY B C 1
ATOM 2596 O O . GLY B 1 14 ? -0.001 34.25 -9.273 1 95.94 14 GLY B O 1
ATOM 2597 N N . GLU B 1 15 ? 0.324 36.406 -9.055 1 96.56 15 GLU B N 1
ATOM 2598 C CA . GLU B 1 15 ? 1.719 36.312 -9.469 1 96.56 15 GLU B CA 1
ATOM 2599 C C . GLU B 1 15 ? 2.531 35.531 -8.445 1 96.56 15 GLU B C 1
ATOM 2601 O O . GLU B 1 15 ? 3.311 34.625 -8.805 1 96.56 15 GLU B O 1
ATOM 2606 N N . ALA B 1 16 ? 2.301 35.875 -7.242 1 97.06 16 ALA B N 1
ATOM 2607 C CA . ALA B 1 16 ? 2.957 35.156 -6.156 1 97.06 16 ALA B CA 1
ATOM 2608 C C . ALA B 1 16 ? 2.555 33.688 -6.164 1 97.06 16 ALA B C 1
ATOM 2610 O O . ALA B 1 16 ? 3.387 32.812 -5.926 1 97.06 16 ALA B O 1
ATOM 2611 N N . GLU B 1 17 ? 1.319 33.469 -6.449 1 96.44 17 GLU B N 1
ATOM 2612 C CA . GLU B 1 17 ? 0.821 32.094 -6.508 1 96.44 17 GLU B CA 1
ATOM 2613 C C . GLU B 1 17 ? 1.528 31.297 -7.598 1 96.44 17 GLU B C 1
ATOM 2615 O O . GLU B 1 17 ? 1.974 30.172 -7.359 1 96.44 17 GLU B O 1
ATOM 2620 N N . GLN B 1 18 ? 1.642 31.875 -8.711 1 95.31 18 GLN B N 1
ATOM 2621 C CA . GLN B 1 18 ? 2.293 31.188 -9.828 1 95.31 18 GLN B CA 1
ATOM 2622 C C . GLN B 1 18 ? 3.746 30.859 -9.492 1 95.31 18 GLN B C 1
ATOM 2624 O O . GLN B 1 18 ? 4.219 29.75 -9.781 1 95.31 18 GLN B O 1
ATOM 2629 N N . GLN B 1 19 ? 4.418 31.781 -8.914 1 96.25 19 GLN B N 1
ATOM 2630 C CA . GLN B 1 19 ? 5.816 31.578 -8.547 1 96.25 19 GLN B CA 1
ATOM 2631 C C . GLN B 1 19 ? 5.957 30.484 -7.5 1 96.25 19 GLN B C 1
ATOM 2633 O O . GLN B 1 19 ? 6.863 29.641 -7.578 1 96.25 19 GLN B O 1
ATOM 2638 N N . PHE B 1 20 ? 5.059 30.516 -6.551 1 96.75 20 PHE B N 1
ATOM 2639 C CA . PHE B 1 20 ? 5.059 29.484 -5.512 1 96.75 20 PHE B CA 1
ATOM 2640 C C . PHE B 1 20 ? 4.848 28.109 -6.109 1 96.75 20 PHE B C 1
ATOM 2642 O O . PHE B 1 20 ? 5.617 27.172 -5.844 1 96.75 20 PHE B O 1
ATOM 2649 N N . LEU B 1 21 ? 3.811 27.969 -6.918 1 96 21 LEU B N 1
ATOM 2650 C CA . LEU B 1 21 ? 3.455 26.688 -7.504 1 96 21 LEU B CA 1
ATOM 2651 C C . LEU B 1 21 ? 4.555 26.188 -8.43 1 96 21 LEU B C 1
ATOM 2653 O O . LEU B 1 21 ? 4.848 24.984 -8.477 1 96 21 LEU B O 1
ATOM 2657 N N . ASP B 1 22 ? 5.191 27.047 -9.148 1 95.25 22 ASP B N 1
ATOM 2658 C CA . ASP B 1 22 ? 6.277 26.688 -10.055 1 95.25 22 ASP B CA 1
ATOM 2659 C C . ASP B 1 22 ? 7.477 26.141 -9.289 1 95.25 22 ASP B C 1
ATOM 2661 O O . ASP B 1 22 ? 8.148 25.219 -9.75 1 95.25 22 ASP B O 1
ATOM 2665 N N . ALA B 1 23 ? 7.719 26.734 -8.148 1 95.12 23 ALA B N 1
ATOM 2666 C CA . ALA B 1 23 ? 8.828 26.281 -7.316 1 95.12 23 ALA B CA 1
ATOM 2667 C C . ALA B 1 23 ? 8.461 25.016 -6.559 1 95.12 23 ALA B C 1
ATOM 2669 O O . ALA B 1 23 ? 9.32 24.172 -6.293 1 95.12 23 ALA B O 1
ATOM 2670 N N . PHE B 1 24 ? 7.211 24.875 -6.234 1 96.5 24 PHE B N 1
ATOM 2671 C CA . PHE B 1 24 ? 6.758 23.75 -5.426 1 96.5 24 PHE B CA 1
ATOM 2672 C C . PHE B 1 24 ? 6.742 22.469 -6.246 1 96.5 24 PHE B C 1
ATOM 2674 O O . PHE B 1 24 ? 7.027 21.391 -5.723 1 96.5 24 PHE B O 1
ATOM 2681 N N . ALA B 1 25 ? 6.461 22.562 -7.48 1 94.38 25 ALA B N 1
ATOM 2682 C CA . ALA B 1 25 ? 6.262 21.391 -8.328 1 94.38 25 ALA B CA 1
ATOM 2683 C C . ALA B 1 25 ? 7.512 20.516 -8.352 1 94.38 25 ALA B C 1
ATOM 2685 O O . ALA B 1 25 ? 7.453 19.312 -8.047 1 94.38 25 ALA B O 1
ATOM 2686 N N . PRO B 1 26 ? 8.711 21.078 -8.641 1 92.75 26 PRO B N 1
ATOM 2687 C CA . PRO B 1 26 ? 9.906 20.25 -8.602 1 92.75 26 PRO B CA 1
ATOM 2688 C C . PRO B 1 26 ? 10.195 19.672 -7.215 1 92.75 26 PRO B C 1
ATOM 2690 O O . PRO B 1 26 ? 10.734 18.578 -7.094 1 92.75 26 PRO B O 1
ATOM 2693 N N . LEU B 1 27 ? 9.836 20.422 -6.188 1 94.31 27 LEU B N 1
ATOM 2694 C CA . LEU B 1 27 ? 10.031 19.953 -4.82 1 94.31 27 LEU B CA 1
ATOM 2695 C C . LEU B 1 27 ? 9.141 18.734 -4.527 1 94.31 27 LEU B C 1
ATOM 2697 O O . LEU B 1 27 ? 9.609 17.75 -3.963 1 94.31 27 LEU B O 1
ATOM 2701 N N . GLN B 1 28 ? 7.918 18.859 -4.906 1 94.62 28 GLN B N 1
ATOM 2702 C CA . GLN B 1 28 ? 7 17.75 -4.688 1 94.62 28 GLN B CA 1
ATOM 2703 C C . GLN B 1 28 ? 7.48 16.484 -5.41 1 94.62 28 GLN B C 1
ATOM 2705 O O . GLN B 1 28 ? 7.488 15.398 -4.832 1 94.62 28 GLN B O 1
ATOM 2710 N N . GLN B 1 29 ? 7.902 16.672 -6.633 1 91.5 29 GLN B N 1
ATOM 2711 C CA . GLN B 1 29 ? 8.398 15.539 -7.41 1 91.5 29 GLN B CA 1
ATOM 2712 C C . GLN B 1 29 ? 9.625 14.914 -6.746 1 91.5 29 GLN B C 1
ATOM 2714 O O . GLN B 1 29 ? 9.711 13.688 -6.621 1 91.5 29 GLN B O 1
ATOM 2719 N N . HIS B 1 30 ? 10.492 15.742 -6.297 1 91.69 30 HIS B N 1
ATOM 2720 C CA . HIS B 1 30 ? 11.711 15.281 -5.637 1 91.69 30 HIS B CA 1
ATOM 2721 C C . HIS B 1 30 ? 11.391 14.516 -4.355 1 91.69 30 HIS B C 1
ATOM 2723 O O . HIS B 1 30 ? 11.945 13.445 -4.109 1 91.69 30 HIS B O 1
ATOM 2729 N N . SER B 1 31 ? 10.516 15.094 -3.529 1 93.06 31 SER B N 1
ATOM 2730 C CA . SER B 1 31 ? 10.156 14.492 -2.25 1 93.06 31 SER B CA 1
ATOM 2731 C C . SER B 1 31 ? 9.547 13.109 -2.443 1 93.06 31 SER B C 1
ATOM 2733 O O . SER B 1 31 ? 9.852 12.18 -1.692 1 93.06 31 SER B O 1
ATOM 2735 N N . VAL B 1 32 ? 8.797 12.977 -3.455 1 89.56 32 VAL B N 1
ATOM 2736 C CA . VAL B 1 32 ? 8.078 11.727 -3.707 1 89.56 32 VAL B CA 1
ATOM 2737 C C . VAL B 1 32 ? 9.023 10.695 -4.32 1 89.56 32 VAL B C 1
ATOM 2739 O O . VAL B 1 32 ? 9.016 9.531 -3.928 1 89.56 32 VAL B O 1
ATOM 2742 N N . ARG B 1 33 ? 9.922 11.094 -5.137 1 87.25 33 ARG B N 1
ATOM 2743 C CA . ARG B 1 33 ? 10.688 10.156 -5.949 1 87.25 33 ARG B CA 1
ATOM 2744 C C . ARG B 1 33 ? 12.062 9.906 -5.348 1 87.25 33 ARG B C 1
ATOM 2746 O O . ARG B 1 33 ? 12.617 8.812 -5.48 1 87.25 33 ARG B O 1
ATOM 2753 N N . ASN B 1 34 ? 12.625 10.914 -4.68 1 89.88 34 ASN B N 1
ATOM 2754 C CA . ASN B 1 34 ? 14.039 10.836 -4.32 1 89.88 34 ASN B CA 1
ATOM 2755 C C . ASN B 1 34 ? 14.227 10.773 -2.807 1 89.88 34 ASN B C 1
ATOM 2757 O O . ASN B 1 34 ? 15.344 10.609 -2.324 1 89.88 34 ASN B O 1
ATOM 2761 N N . GLU B 1 35 ? 13.172 10.93 -2.068 1 93.06 35 GLU B N 1
ATOM 2762 C CA . GLU B 1 35 ? 13.242 10.812 -0.615 1 93.06 35 GLU B CA 1
ATOM 2763 C C . GLU B 1 35 ? 12.43 9.617 -0.118 1 93.06 35 GLU B C 1
ATOM 2765 O O . GLU B 1 35 ? 11.266 9.773 0.252 1 93.06 35 GLU B O 1
ATOM 2770 N N . PRO B 1 36 ? 13.016 8.445 0.006 1 95.06 36 PRO B N 1
ATOM 2771 C CA . PRO B 1 36 ? 12.273 7.223 0.328 1 95.06 36 PRO B CA 1
ATOM 2772 C C . PRO B 1 36 ? 11.578 7.301 1.684 1 95.06 36 PRO B C 1
ATOM 2774 O O . PRO B 1 36 ? 10.57 6.617 1.904 1 95.06 36 PRO B O 1
ATOM 2777 N N . GLY B 1 37 ? 12.039 8.125 2.553 1 96.19 37 GLY B N 1
ATOM 2778 C CA . GLY B 1 37 ? 11.445 8.258 3.873 1 96.19 37 GLY B CA 1
ATOM 2779 C C . GLY B 1 37 ? 10.203 9.125 3.881 1 96.19 37 GLY B C 1
ATOM 2780 O O . GLY B 1 37 ? 9.539 9.266 4.91 1 96.19 37 GLY B O 1
ATOM 2781 N N . THR B 1 38 ? 9.844 9.75 2.754 1 96.5 38 THR B N 1
ATOM 2782 C CA . THR B 1 38 ? 8.625 10.539 2.629 1 96.5 38 THR B CA 1
ATOM 2783 C C . THR B 1 38 ? 7.406 9.625 2.494 1 96.5 38 THR B C 1
ATOM 2785 O O . THR B 1 38 ? 7.289 8.875 1.522 1 96.5 38 THR B O 1
ATOM 2788 N N . LEU B 1 39 ? 6.512 9.75 3.443 1 96.25 39 LEU B N 1
ATOM 2789 C CA . LEU B 1 39 ? 5.305 8.93 3.439 1 96.25 39 LEU B CA 1
ATOM 2790 C C . LEU B 1 39 ? 4.168 9.641 2.715 1 96.25 39 LEU B C 1
ATOM 2792 O O . LEU B 1 39 ? 3.363 9 2.033 1 96.25 39 LEU B O 1
ATOM 2796 N N . THR B 1 40 ? 4.102 10.922 2.934 1 96 40 THR B N 1
ATOM 2797 C CA . THR B 1 40 ? 3.1 11.773 2.303 1 96 40 THR B CA 1
ATOM 2798 C C . THR B 1 40 ? 3.68 13.148 1.981 1 96 40 THR B C 1
ATOM 2800 O O . THR B 1 40 ? 4.398 13.727 2.797 1 96 40 THR B O 1
ATOM 2803 N N . TYR B 1 41 ? 3.439 13.664 0.833 1 96.31 41 TYR B N 1
ATOM 2804 C CA . TYR B 1 41 ? 3.779 15.031 0.44 1 96.31 41 TYR B CA 1
ATOM 2805 C C . TYR B 1 41 ? 2.736 15.602 -0.512 1 96.31 41 TYR B C 1
ATOM 2807 O O . TYR B 1 41 ? 2.814 15.391 -1.726 1 96.31 41 TYR B O 1
ATOM 2815 N N . GLU B 1 42 ? 1.787 16.344 -0.004 1 96 42 GLU B N 1
ATOM 2816 C CA . GLU B 1 42 ? 0.626 16.766 -0.777 1 96 42 GLU B CA 1
ATOM 2817 C C . GLU B 1 42 ? 0.391 18.266 -0.629 1 96 42 GLU B C 1
ATOM 2819 O O . GLU B 1 42 ? 0.553 18.828 0.459 1 96 42 GLU B O 1
ATOM 2824 N N . LEU B 1 43 ? 0.034 18.875 -1.701 1 96.88 43 LEU B N 1
ATOM 2825 C CA . LEU B 1 43 ? -0.423 20.25 -1.704 1 96.88 43 LEU B CA 1
ATOM 2826 C C . LEU B 1 43 ? -1.945 20.328 -1.754 1 96.88 43 LEU B C 1
ATOM 2828 O O . LEU B 1 43 ? -2.568 19.75 -2.654 1 96.88 43 LEU B O 1
ATOM 2832 N N . HIS B 1 44 ? -2.49 20.984 -0.773 1 97.31 44 HIS B N 1
ATOM 2833 C CA . HIS B 1 44 ? -3.928 21.219 -0.706 1 97.31 44 HIS B CA 1
ATOM 2834 C C . HIS B 1 44 ? -4.242 22.703 -0.662 1 97.31 44 HIS B C 1
ATOM 2836 O O . HIS B 1 44 ? -3.35 23.531 -0.431 1 97.31 44 HIS B O 1
ATOM 2842 N N . GLN B 1 45 ? -5.477 23.031 -0.98 1 96.44 45 GLN B N 1
ATOM 2843 C CA . GLN B 1 45 ? -6.012 24.375 -0.745 1 96.44 45 GLN B CA 1
ATOM 2844 C C . GLN B 1 45 ? -7.047 24.359 0.376 1 96.44 45 GLN B C 1
ATOM 2846 O O . GLN B 1 45 ? -7.73 23.359 0.589 1 96.44 45 GLN B O 1
ATOM 2851 N N . VAL B 1 46 ? -7.023 25.469 1.055 1 94.94 46 VAL B N 1
ATOM 2852 C CA . VAL B 1 46 ? -8.109 25.625 2.021 1 94.94 46 VAL B CA 1
ATOM 2853 C C . VAL B 1 46 ? -9.453 25.453 1.322 1 94.94 46 VAL B C 1
ATOM 2855 O O . VAL B 1 46 ? -9.641 25.938 0.201 1 94.94 46 VAL B O 1
ATOM 2858 N N . PHE B 1 47 ? -10.297 24.75 1.983 1 92.94 47 PHE B N 1
ATOM 2859 C CA . PHE B 1 47 ? -11.578 24.391 1.39 1 92.94 47 PHE B CA 1
ATOM 2860 C C . PHE B 1 47 ? -12.734 24.828 2.279 1 92.94 47 PHE B C 1
ATOM 2862 O O . PHE B 1 47 ? -12.875 24.359 3.406 1 92.94 47 PHE B O 1
ATOM 2869 N N . GLU B 1 48 ? -13.523 25.766 1.831 1 90.62 48 GLU B N 1
ATOM 2870 C CA . GLU B 1 48 ? -14.664 26.328 2.557 1 90.62 48 GLU B CA 1
ATOM 2871 C C . GLU B 1 48 ? -15.906 26.375 1.679 1 90.62 48 GLU B C 1
ATOM 2873 O O . GLU B 1 48 ? -15.836 26.75 0.503 1 90.62 48 GLU B O 1
ATOM 2878 N N . ASN B 1 49 ? -17 25.922 2.277 1 88.31 49 ASN B N 1
ATOM 2879 C CA . ASN B 1 49 ? -18.297 25.953 1.606 1 88.31 49 ASN B CA 1
ATOM 2880 C C . ASN B 1 49 ? -18.25 25.219 0.272 1 88.31 49 ASN B C 1
ATOM 2882 O O . ASN B 1 49 ? -18.75 25.719 -0.738 1 88.31 49 ASN B O 1
ATOM 2886 N N . GLY B 1 50 ? -17.484 24.141 0.245 1 85.12 50 GLY B N 1
ATOM 2887 C CA . GLY B 1 50 ? -17.469 23.266 -0.914 1 85.12 50 GLY B CA 1
ATOM 2888 C C . GLY B 1 50 ? -16.594 23.766 -2.037 1 85.12 50 GLY B C 1
ATOM 2889 O O . GLY B 1 50 ? -16.625 23.234 -3.152 1 85.12 50 GLY B O 1
ATOM 2890 N N . GLN B 1 51 ? -15.75 24.812 -1.708 1 91.56 51 GLN B N 1
ATOM 2891 C CA . GLN B 1 51 ? -14.883 25.375 -2.738 1 91.56 51 GLN B CA 1
ATOM 2892 C C . GLN B 1 51 ? -13.492 25.688 -2.184 1 91.56 51 GLN B C 1
ATOM 2894 O O . GLN B 1 51 ? -13.344 25.984 -0.997 1 91.56 51 GLN B O 1
ATOM 2899 N N . PRO B 1 52 ? -12.516 25.625 -3.039 1 92.75 52 PRO B N 1
ATOM 2900 C CA . PRO B 1 52 ? -11.188 26.047 -2.609 1 92.75 52 PRO B CA 1
ATOM 2901 C C . PRO B 1 52 ? -11.094 27.547 -2.379 1 92.75 52 PRO B C 1
ATOM 2903 O O . PRO B 1 52 ? -11.688 28.328 -3.125 1 92.75 52 PRO B O 1
ATOM 2906 N N . VAL B 1 53 ? -10.414 28 -1.359 1 94.88 53 VAL B N 1
ATOM 2907 C CA . VAL B 1 53 ? -10.125 29.391 -1.084 1 94.88 53 VAL B CA 1
ATOM 2908 C C . VAL B 1 53 ? -8.867 29.828 -1.833 1 94.88 53 VAL B C 1
ATOM 2910 O O . VAL B 1 53 ? -7.797 29.234 -1.647 1 94.88 53 VAL B O 1
ATOM 2913 N N . PRO B 1 54 ? -8.977 30.812 -2.664 1 93.56 54 PRO B N 1
ATOM 2914 C CA . PRO B 1 54 ? -7.816 31.203 -3.465 1 93.56 54 PRO B CA 1
ATOM 2915 C C . PRO B 1 54 ? -6.629 31.641 -2.609 1 93.56 54 PRO B C 1
ATOM 2917 O O . PRO B 1 54 ? -6.816 32.188 -1.515 1 93.56 54 PRO B O 1
ATOM 2920 N N . LEU B 1 55 ? -5.43 31.406 -3.039 1 96.5 55 LEU B N 1
ATOM 2921 C CA . LEU B 1 55 ? -4.156 31.938 -2.564 1 96.5 55 LEU B CA 1
ATOM 2922 C C . LEU B 1 55 ? -3.82 31.375 -1.183 1 96.5 55 LEU B C 1
ATOM 2924 O O . LEU B 1 55 ? -2.912 31.875 -0.515 1 96.5 55 LEU B O 1
ATOM 2928 N N . GLN B 1 56 ? -4.578 30.375 -0.716 1 97.19 56 GLN B N 1
ATOM 2929 C CA . GLN B 1 56 ? -4.305 29.766 0.58 1 97.19 56 GLN B CA 1
ATOM 2930 C C . GLN B 1 56 ? -4.043 28.266 0.437 1 97.19 56 GLN B C 1
ATOM 2932 O O . GLN B 1 56 ? -4.934 27.5 0.045 1 97.19 56 GLN B O 1
ATOM 2937 N N . TYR B 1 57 ? -2.834 27.859 0.82 1 97.19 57 TYR B N 1
ATOM 2938 C CA . TYR B 1 57 ? -2.412 26.484 0.58 1 97.19 57 TYR B CA 1
ATOM 2939 C C . TYR B 1 57 ? -1.9 25.844 1.862 1 97.19 57 TYR B C 1
ATOM 2941 O O . TYR B 1 57 ? -1.517 26.547 2.805 1 97.19 57 TYR B O 1
ATOM 2949 N N . LEU B 1 58 ? -2.002 24.578 1.934 1 97.25 58 LEU B N 1
ATOM 2950 C CA . LEU B 1 58 ? -1.404 23.703 2.947 1 97.25 58 LEU B CA 1
ATOM 2951 C C . LEU B 1 58 ? -0.549 22.625 2.301 1 97.25 58 LEU B C 1
ATOM 2953 O O . LEU B 1 58 ? -0.987 21.969 1.358 1 97.25 58 LEU B O 1
ATOM 2957 N N . VAL B 1 59 ? 0.652 22.484 2.742 1 97.5 59 VAL B N 1
ATOM 2958 C CA . VAL B 1 59 ? 1.469 21.328 2.418 1 97.5 59 VAL B CA 1
ATOM 2959 C C . VAL B 1 59 ? 1.433 20.328 3.574 1 97.5 59 VAL B C 1
ATOM 2961 O O . VAL B 1 59 ? 1.862 20.641 4.688 1 97.5 59 VAL B O 1
ATOM 2964 N N . LEU B 1 60 ? 0.885 19.188 3.295 1 97.44 60 LEU B N 1
ATOM 2965 C CA . LEU B 1 60 ? 0.836 18.109 4.27 1 97.44 60 LEU B CA 1
ATOM 2966 C C . LEU B 1 60 ? 1.979 17.125 4.043 1 97.44 60 LEU B C 1
ATOM 2968 O O . LEU B 1 60 ? 2.078 16.5 2.979 1 97.44 60 LEU B O 1
ATOM 2972 N N . GLU B 1 61 ? 2.795 16.984 5.094 1 97.69 61 GLU B N 1
ATOM 2973 C CA . GLU B 1 61 ? 3.99 16.156 4.98 1 97.69 61 GLU B CA 1
ATOM 2974 C C . GLU B 1 61 ? 4.031 15.102 6.074 1 97.69 61 GLU B C 1
ATOM 2976 O O . GLU B 1 61 ? 3.676 15.367 7.223 1 97.69 61 GLU B O 1
ATOM 2981 N N . ARG B 1 62 ? 4.422 13.891 5.742 1 97.5 62 ARG B N 1
ATOM 2982 C CA . ARG B 1 62 ? 4.711 12.812 6.676 1 97.5 62 ARG B CA 1
ATOM 2983 C C . ARG B 1 62 ? 6.027 12.125 6.328 1 97.5 62 ARG B C 1
ATOM 2985 O O . ARG B 1 62 ? 6.301 11.859 5.152 1 97.5 62 ARG B O 1
ATOM 2992 N N . TYR B 1 63 ? 6.809 11.852 7.371 1 97.06 63 TYR B N 1
ATOM 2993 C CA . TYR B 1 63 ? 8.109 11.219 7.195 1 97.06 63 TYR B CA 1
ATOM 2994 C C . TYR B 1 63 ? 8.266 10.023 8.133 1 97.06 63 TYR B C 1
ATOM 2996 O O . TYR B 1 63 ? 7.691 10.008 9.227 1 97.06 63 TYR B O 1
ATOM 3004 N N . SER B 1 64 ? 9.102 9.102 7.742 1 95.81 64 SER B N 1
ATOM 3005 C CA . SER B 1 64 ? 9.336 7.871 8.492 1 95.81 64 SER B CA 1
ATOM 3006 C C . SER B 1 64 ? 10.148 8.141 9.758 1 95.81 64 SER B C 1
ATOM 3008 O O . SER B 1 64 ? 10.164 7.316 10.672 1 95.81 64 SER B O 1
ATOM 3010 N N . SER B 1 65 ? 10.883 9.242 9.82 1 93.62 65 SER B N 1
ATOM 3011 C CA . SER B 1 65 ? 11.719 9.562 10.969 1 93.62 65 SER B CA 1
ATOM 3012 C C . SER B 1 65 ? 12.086 11.047 10.992 1 93.62 65 SER B C 1
ATOM 3014 O O . SER B 1 65 ? 11.883 11.758 10.008 1 93.62 65 SER B O 1
ATOM 3016 N N . MET B 1 66 ? 12.609 11.422 12.156 1 93.12 66 MET B N 1
ATOM 3017 C CA . MET B 1 66 ? 13.117 12.789 12.273 1 93.12 66 MET B CA 1
ATOM 3018 C C . MET B 1 66 ? 14.32 13 11.359 1 93.12 66 MET B C 1
ATOM 3020 O O . MET B 1 66 ? 14.5 14.086 10.805 1 93.12 66 MET B O 1
ATOM 3024 N N . ARG B 1 67 ? 15.102 12.008 11.148 1 92.44 67 ARG B N 1
ATOM 3025 C CA . ARG B 1 67 ? 16.234 12.078 10.234 1 92.44 67 ARG B CA 1
ATOM 3026 C C . ARG B 1 67 ? 15.781 12.383 8.82 1 92.44 67 ARG B C 1
ATOM 3028 O O . ARG B 1 67 ? 16.344 13.25 8.148 1 92.44 67 ARG B O 1
ATOM 3035 N N . ASP B 1 68 ? 14.797 11.688 8.367 1 95.44 68 ASP B N 1
ATOM 3036 C CA . ASP B 1 68 ? 14.281 11.906 7.016 1 95.44 68 ASP B CA 1
ATOM 3037 C C . ASP B 1 68 ? 13.797 13.344 6.836 1 95.44 68 ASP B C 1
ATOM 3039 O O . ASP B 1 68 ? 13.992 13.938 5.777 1 95.44 68 ASP B O 1
ATOM 3043 N N . PHE B 1 69 ? 13.219 13.875 7.887 1 95.81 69 PHE B N 1
ATOM 3044 C CA . PHE B 1 69 ? 12.719 15.242 7.816 1 95.81 69 PHE B CA 1
ATOM 3045 C C . PHE B 1 69 ? 13.867 16.25 7.922 1 95.81 69 PHE B C 1
ATOM 3047 O O . PHE B 1 69 ? 14.047 17.094 7.039 1 95.81 69 PHE B O 1
ATOM 3054 N N . GLU B 1 70 ? 14.695 16.094 8.945 1 94.62 70 GLU B N 1
ATOM 3055 C CA . GLU B 1 70 ? 15.672 17.125 9.297 1 94.62 70 GLU B CA 1
ATOM 3056 C C . GLU B 1 70 ? 16.938 17 8.445 1 94.62 70 GLU B C 1
ATOM 3058 O O . GLU B 1 70 ? 17.5 18 8.008 1 94.62 70 GLU B O 1
ATOM 3063 N N . GLU B 1 71 ? 17.328 15.781 8.203 1 93.12 71 GLU B N 1
ATOM 3064 C CA . GLU B 1 71 ? 18.641 15.594 7.586 1 93.12 71 GLU B CA 1
ATOM 3065 C C . GLU B 1 71 ? 18.516 15.422 6.074 1 93.12 71 GLU B C 1
ATOM 3067 O O . GLU B 1 71 ? 19.484 15.617 5.34 1 93.12 71 GLU B O 1
ATOM 3072 N N . ILE B 1 72 ? 17.375 15.055 5.621 1 94 72 ILE B N 1
ATOM 3073 C CA . ILE B 1 72 ? 17.219 14.805 4.191 1 94 72 ILE B CA 1
ATOM 3074 C C . ILE B 1 72 ? 16.328 15.883 3.568 1 94 72 ILE B C 1
ATOM 3076 O O . ILE B 1 72 ? 16.812 16.703 2.771 1 94 72 ILE B O 1
ATOM 3080 N N . HIS B 1 73 ? 15.109 16.016 3.994 1 95.5 73 HIS B N 1
ATOM 3081 C CA . HIS B 1 73 ? 14.141 16.891 3.348 1 95.5 73 HIS B CA 1
ATOM 3082 C C . HIS B 1 73 ? 14.516 18.359 3.52 1 95.5 73 HIS B C 1
ATOM 3084 O O . HIS B 1 73 ? 14.594 19.109 2.537 1 95.5 73 HIS B O 1
ATOM 3090 N N . LEU B 1 74 ? 14.789 18.781 4.781 1 95.12 74 LEU B N 1
ATOM 3091 C CA . LEU B 1 74 ? 15.055 20.188 5.062 1 95.12 74 LEU B CA 1
ATOM 3092 C C . LEU B 1 74 ? 16.328 20.656 4.367 1 95.12 74 LEU B C 1
ATOM 3094 O O . LEU B 1 74 ? 16.484 21.844 4.082 1 95.12 74 LEU B O 1
ATOM 3098 N N . LYS B 1 75 ? 17.172 19.719 4.016 1 92.75 75 LYS B N 1
ATOM 3099 C CA . LYS B 1 75 ? 18.469 20.078 3.424 1 92.75 75 LYS B CA 1
ATOM 3100 C C . LYS B 1 75 ? 18.453 19.859 1.913 1 92.75 75 LYS B C 1
ATOM 3102 O O . LYS B 1 75 ? 19.453 20.109 1.237 1 92.75 75 LYS B O 1
ATOM 3107 N N . SER B 1 76 ? 17.375 19.422 1.387 1 92.5 76 SER B N 1
ATOM 3108 C CA . SER B 1 76 ? 17.297 19.141 -0.042 1 92.5 76 SER B CA 1
ATOM 3109 C C . SER B 1 76 ? 17.391 20.422 -0.866 1 92.5 76 SER B C 1
ATOM 3111 O O . SER B 1 76 ? 16.875 21.469 -0.451 1 92.5 76 SER B O 1
ATOM 3113 N N . ALA B 1 77 ? 17.938 20.359 -2.053 1 91.5 77 ALA B N 1
ATOM 3114 C CA . ALA B 1 77 ? 18.125 21.516 -2.928 1 91.5 77 ALA B CA 1
ATOM 3115 C C . ALA B 1 77 ? 16.781 22.078 -3.381 1 91.5 77 ALA B C 1
ATOM 3117 O O . ALA B 1 77 ? 16.562 23.281 -3.316 1 91.5 77 ALA B O 1
ATOM 3118 N N . PRO B 1 78 ? 15.836 21.25 -3.764 1 93.25 78 PRO B N 1
ATOM 3119 C CA . PRO B 1 78 ? 14.555 21.812 -4.195 1 93.25 78 PRO B CA 1
ATOM 3120 C C . PRO B 1 78 ? 13.836 22.562 -3.076 1 93.25 78 PRO B C 1
ATOM 3122 O O . PRO B 1 78 ? 13.18 23.578 -3.33 1 93.25 78 PRO B O 1
ATOM 3125 N N . LEU B 1 79 ? 13.938 22.047 -1.841 1 95.31 79 LEU B N 1
ATOM 3126 C CA . LEU B 1 79 ? 13.289 22.766 -0.746 1 95.31 79 LEU B CA 1
ATOM 3127 C C . LEU B 1 79 ? 13.992 24.094 -0.473 1 95.31 79 LEU B C 1
ATOM 3129 O O . LEU B 1 79 ? 13.336 25.109 -0.224 1 95.31 79 LEU B O 1
ATOM 3133 N N . GLN B 1 80 ? 15.305 24.109 -0.499 1 94.94 80 GLN B N 1
ATOM 3134 C CA . GLN B 1 80 ? 16.062 25.344 -0.338 1 94.94 80 GLN B CA 1
ATOM 3135 C C . GLN B 1 80 ? 15.664 26.375 -1.403 1 94.94 80 GLN B C 1
ATOM 3137 O O . GLN B 1 80 ? 15.555 27.562 -1.117 1 94.94 80 GLN B O 1
ATOM 3142 N N . ASN B 1 81 ? 15.461 25.906 -2.588 1 95.38 81 ASN B N 1
ATOM 3143 C CA . ASN B 1 81 ? 15 26.781 -3.656 1 95.38 81 ASN B CA 1
ATOM 3144 C C . ASN B 1 81 ? 13.625 27.359 -3.355 1 95.38 81 ASN B C 1
ATOM 3146 O O . ASN B 1 81 ? 13.367 28.531 -3.605 1 95.38 81 ASN B O 1
ATOM 3150 N N . LEU B 1 82 ? 12.711 26.531 -2.883 1 95.81 82 LEU B N 1
ATOM 3151 C CA . LEU B 1 82 ? 11.391 27.016 -2.52 1 95.81 82 LEU B CA 1
ATOM 3152 C C . LEU B 1 82 ? 11.492 28.125 -1.466 1 95.81 82 LEU B C 1
ATOM 3154 O O . LEU B 1 82 ? 10.789 29.125 -1.549 1 95.81 82 LEU B O 1
ATOM 3158 N N . PHE B 1 83 ? 12.336 27.922 -0.474 1 94.81 83 PHE B N 1
ATOM 3159 C CA . PHE B 1 83 ? 12.523 28.922 0.563 1 94.81 83 PHE B CA 1
ATOM 3160 C C . PHE B 1 83 ? 12.984 30.25 -0.042 1 94.81 83 PHE B C 1
ATOM 3162 O O . PHE B 1 83 ? 12.484 31.312 0.331 1 94.81 83 PHE B O 1
ATOM 3169 N N . LYS B 1 84 ? 13.867 30.188 -0.932 1 96.19 84 LYS B N 1
ATOM 3170 C CA . LYS B 1 84 ? 14.359 31.391 -1.607 1 96.19 84 LYS B CA 1
ATOM 3171 C C . LYS B 1 84 ? 13.234 32.094 -2.363 1 96.19 84 LYS B C 1
ATOM 3173 O O . LYS B 1 84 ? 13.102 33.312 -2.291 1 96.19 84 LYS B O 1
ATOM 3178 N N . VAL B 1 85 ? 12.453 31.328 -3.076 1 96.31 85 VAL B N 1
ATOM 3179 C CA . VAL B 1 85 ? 11.352 31.875 -3.852 1 96.31 85 VAL B CA 1
ATOM 3180 C C . VAL B 1 85 ? 10.336 32.531 -2.912 1 96.31 85 VAL B C 1
ATOM 3182 O O . VAL B 1 85 ? 9.914 33.656 -3.135 1 96.31 85 VAL B O 1
ATOM 3185 N N . VAL B 1 86 ? 9.984 31.844 -1.864 1 95.19 86 VAL B N 1
ATOM 3186 C CA . VAL B 1 86 ? 8.977 32.312 -0.92 1 95.19 86 VAL B CA 1
ATOM 3187 C C . VAL B 1 86 ? 9.453 33.625 -0.259 1 95.19 86 VAL B C 1
ATOM 3189 O O . VAL B 1 86 ? 8.648 34.5 0.019 1 95.19 86 VAL B O 1
ATOM 3192 N N . ALA B 1 87 ? 10.734 33.75 -0.008 1 94.38 87 ALA B N 1
ATOM 3193 C CA . ALA B 1 87 ? 11.305 34.938 0.595 1 94.38 87 ALA B CA 1
ATOM 3194 C C . ALA B 1 87 ? 11.172 36.125 -0.34 1 94.38 87 ALA B C 1
ATOM 3196 O O . ALA B 1 87 ? 11.18 37.281 0.109 1 94.38 87 ALA B O 1
ATOM 3197 N N . GLY B 1 88 ? 11.031 35.906 -1.61 1 94.44 88 GLY B N 1
ATOM 3198 C CA . GLY B 1 88 ? 11.055 36.969 -2.592 1 94.44 88 GLY B CA 1
ATOM 3199 C C . GLY B 1 88 ? 9.672 37.312 -3.117 1 94.44 88 GLY B C 1
ATOM 3200 O O . GLY B 1 88 ? 9.523 38.25 -3.893 1 94.44 88 GLY B O 1
ATOM 3201 N N . ILE B 1 89 ? 8.711 36.531 -2.727 1 93.06 89 ILE B N 1
ATOM 3202 C CA . ILE B 1 89 ? 7.395 36.781 -3.301 1 93.06 89 ILE B CA 1
ATOM 3203 C C . ILE B 1 89 ? 6.477 37.375 -2.236 1 93.06 89 ILE B C 1
ATOM 3205 O O . ILE B 1 89 ? 6.84 37.438 -1.061 1 93.06 89 ILE B O 1
ATOM 3209 N N . ALA B 1 90 ? 5.258 37.812 -2.668 1 92.06 90 ALA B N 1
ATOM 3210 C CA . ALA B 1 90 ? 4.301 38.469 -1.783 1 92.06 90 ALA B CA 1
ATOM 3211 C C . ALA B 1 90 ? 3.535 37.438 -0.946 1 92.06 90 ALA B C 1
ATOM 3213 O O . ALA B 1 90 ? 2.502 36.938 -1.377 1 92.06 90 ALA B O 1
ATOM 3214 N N . VAL B 1 91 ? 3.998 37.219 0.257 1 93 91 VAL B N 1
ATOM 3215 C CA . VAL B 1 91 ? 3.395 36.281 1.202 1 93 91 VAL B CA 1
ATOM 3216 C C . VAL B 1 91 ? 2.705 37.062 2.324 1 93 91 VAL B C 1
ATOM 3218 O O . VAL B 1 91 ? 3.295 37.969 2.912 1 93 91 VAL B O 1
ATOM 3221 N N . GLU B 1 92 ? 1.472 36.812 2.514 1 93.94 92 GLU B N 1
ATOM 3222 C CA . GLU B 1 92 ? 0.728 37.438 3.6 1 93.94 92 GLU B CA 1
ATOM 3223 C C . GLU B 1 92 ? 1.027 36.75 4.938 1 93.94 92 GLU B C 1
ATOM 3225 O O . GLU B 1 92 ? 1.239 37.438 5.945 1 93.94 92 GLU B O 1
ATOM 3230 N N . GLU B 1 93 ? 1.007 35.469 4.926 1 94.44 93 GLU B N 1
ATOM 3231 C CA . GLU B 1 93 ? 1.26 34.688 6.125 1 94.44 93 GLU B CA 1
ATOM 3232 C C . GLU B 1 93 ? 1.814 33.312 5.766 1 94.44 93 GLU B C 1
ATOM 3234 O O . GLU B 1 93 ? 1.498 32.75 4.707 1 94.44 93 GLU B O 1
ATOM 3239 N N . GLN B 1 94 ? 2.676 32.781 6.566 1 93.12 94 GLN B N 1
ATOM 3240 C CA . GLN B 1 94 ? 3.15 31.406 6.445 1 93.12 94 GLN B CA 1
ATOM 3241 C C . GLN B 1 94 ? 3.494 30.812 7.809 1 93.12 94 GLN B C 1
ATOM 3243 O O . GLN B 1 94 ? 3.852 31.547 8.734 1 93.12 94 GLN B O 1
ATOM 3248 N N . LYS B 1 95 ? 3.309 29.562 7.953 1 93.38 95 LYS B N 1
ATOM 3249 C CA . LYS B 1 95 ? 3.59 28.875 9.211 1 93.38 95 LYS B CA 1
ATOM 3250 C C . LYS B 1 95 ? 3.957 27.406 8.977 1 93.38 95 LYS B C 1
ATOM 3252 O O . LYS B 1 95 ? 3.307 26.719 8.188 1 93.38 95 LYS B O 1
ATOM 3257 N N . LEU B 1 96 ? 5.02 27.016 9.578 1 93.81 96 LEU B N 1
ATOM 3258 C CA . LEU B 1 96 ? 5.418 25.609 9.609 1 93.81 96 LEU B CA 1
ATOM 3259 C C . LEU B 1 96 ? 5.348 25.047 11.023 1 93.81 96 LEU B C 1
ATOM 3261 O O . LEU B 1 96 ? 5.926 25.625 11.953 1 93.81 96 LEU B O 1
ATOM 3265 N N . THR B 1 97 ? 4.609 24 11.234 1 94.38 97 THR B N 1
ATOM 3266 C CA . THR B 1 97 ? 4.57 23.312 12.516 1 94.38 97 THR B CA 1
ATOM 3267 C C . THR B 1 97 ? 4.953 21.844 12.344 1 94.38 97 THR B C 1
ATOM 3269 O O . THR B 1 97 ? 4.496 21.172 11.406 1 94.38 97 THR B O 1
ATOM 3272 N N . VAL B 1 98 ? 5.746 21.375 13.211 1 95.44 98 VAL B N 1
ATOM 3273 C CA . VAL B 1 98 ? 6.223 20 13.18 1 95.44 98 VAL B CA 1
ATOM 3274 C C . VAL B 1 98 ? 5.574 19.203 14.312 1 95.44 98 VAL B C 1
ATOM 3276 O O . VAL B 1 98 ? 5.406 19.719 15.422 1 95.44 98 VAL B O 1
ATOM 3279 N N . TYR B 1 99 ? 5.262 18.031 13.992 1 96.31 99 TYR B N 1
ATOM 3280 C CA . TYR B 1 99 ? 4.582 17.125 14.914 1 96.31 99 TYR B CA 1
ATOM 3281 C C . TYR B 1 99 ? 5.234 15.75 14.906 1 96.31 99 TYR B C 1
ATOM 3283 O O . TYR B 1 99 ? 6 15.422 13.992 1 96.31 99 TYR B O 1
ATOM 3291 N N . SER B 1 100 ? 4.945 14.992 15.961 1 94.69 100 SER B N 1
ATOM 3292 C CA . SER B 1 100 ? 5.41 13.609 16.031 1 94.69 100 SER B CA 1
ATOM 3293 C C . SER B 1 100 ? 4.438 12.734 16.797 1 94.69 100 SER B C 1
ATOM 3295 O O . SER B 1 100 ? 3.742 13.211 17.703 1 94.69 100 SER B O 1
ATOM 3297 N N . ASN B 1 101 ? 4.426 11.438 16.375 1 93.94 101 ASN B N 1
ATOM 3298 C CA . ASN B 1 101 ? 3.549 10.531 17.109 1 93.94 101 ASN B CA 1
ATOM 3299 C C . ASN B 1 101 ? 4.34 9.609 18.031 1 93.94 101 ASN B C 1
ATOM 3301 O O . ASN B 1 101 ? 3.834 8.57 18.469 1 93.94 101 ASN B O 1
ATOM 3305 N N . VAL B 1 102 ? 5.492 9.961 18.359 1 88.88 102 VAL B N 1
ATOM 3306 C CA . VAL B 1 102 ? 6.391 9.141 19.156 1 88.88 102 VAL B CA 1
ATOM 3307 C C . VAL B 1 102 ? 5.762 8.844 20.516 1 88.88 102 VAL B C 1
ATOM 3309 O O . VAL B 1 102 ? 5.918 7.75 21.062 1 88.88 102 VAL B O 1
ATOM 3312 N N . ALA B 1 103 ? 5.051 9.781 21.078 1 88.06 103 ALA B N 1
ATOM 3313 C CA . ALA B 1 103 ? 4.426 9.602 22.391 1 88.06 103 ALA B CA 1
ATOM 3314 C C . ALA B 1 103 ? 2.955 9.211 22.25 1 88.06 103 ALA B C 1
ATOM 3316 O O . ALA B 1 103 ? 2.455 8.367 23 1 88.06 103 ALA B O 1
ATOM 3317 N N . SER B 1 104 ? 2.326 9.711 21.312 1 89.62 104 SER B N 1
ATOM 3318 C CA . SER B 1 104 ? 0.882 9.539 21.188 1 89.62 104 SER B CA 1
ATOM 3319 C C . SER B 1 104 ? 0.532 8.148 20.688 1 89.62 104 SER B C 1
ATOM 3321 O O . SER B 1 104 ? -0.458 7.551 21.109 1 89.62 104 SER B O 1
ATOM 3323 N N . GLN B 1 105 ? 1.343 7.609 19.844 1 87.25 105 GLN B N 1
ATOM 3324 C CA . GLN B 1 105 ? 1.007 6.32 19.25 1 87.25 105 GLN B CA 1
ATOM 3325 C C . GLN B 1 105 ? 1.006 5.215 20.297 1 87.25 105 GLN B C 1
ATOM 3327 O O . GLN B 1 105 ? 0.043 4.449 20.406 1 87.25 105 GLN B O 1
ATOM 3332 N N . PRO B 1 106 ? 2.068 5.137 21.094 1 85.06 106 PRO B N 1
ATOM 3333 C CA . PRO B 1 106 ? 2.035 4.133 22.156 1 85.06 106 PRO B CA 1
ATOM 3334 C C . PRO B 1 106 ? 0.86 4.328 23.109 1 85.06 106 PRO B C 1
ATOM 3336 O O . PRO B 1 106 ? 0.292 3.354 23.609 1 85.06 106 PRO B O 1
ATOM 3339 N N . ALA B 1 107 ? 0.525 5.543 23.406 1 88.19 107 ALA B N 1
ATOM 3340 C CA . ALA B 1 107 ? -0.611 5.836 24.266 1 88.19 107 ALA B CA 1
ATOM 3341 C C . ALA B 1 107 ? -1.909 5.297 23.672 1 88.19 107 ALA B C 1
ATOM 3343 O O . ALA B 1 107 ? -2.754 4.762 24.391 1 88.19 107 ALA B O 1
ATOM 3344 N N . MET B 1 108 ? -2.09 5.395 22.406 1 89.12 108 MET B N 1
ATOM 3345 C CA . MET B 1 108 ? -3.271 4.887 21.719 1 89.12 108 MET B CA 1
ATOM 3346 C C . MET B 1 108 ? -3.258 3.363 21.672 1 89.12 108 MET B C 1
ATOM 3348 O O . MET B 1 108 ? -4.281 2.719 21.906 1 89.12 108 MET B O 1
ATOM 3352 N N . ASP B 1 109 ? -2.096 2.822 21.422 1 84.25 109 ASP B N 1
ATOM 3353 C CA . ASP B 1 109 ? -1.948 1.377 21.266 1 84.25 109 ASP B CA 1
ATOM 3354 C C . ASP B 1 109 ? -2.252 0.653 22.578 1 84.25 109 ASP B C 1
ATOM 3356 O O . ASP B 1 109 ? -2.641 -0.517 22.578 1 84.25 109 ASP B O 1
ATOM 3360 N N . SER B 1 110 ? -2.023 1.308 23.625 1 84.94 110 SER B N 1
ATOM 3361 C CA . SER B 1 110 ? -2.207 0.693 24.938 1 84.94 110 SER B CA 1
ATOM 3362 C C . SER B 1 110 ? -3.684 0.623 25.312 1 84.94 110 SER B C 1
ATOM 3364 O O . SER B 1 110 ? -4.055 -0.073 26.266 1 84.94 110 SER B O 1
ATOM 3366 N N . ARG B 1 111 ? -4.52 1.255 24.594 1 87.25 111 ARG B N 1
ATOM 3367 C CA . ARG B 1 111 ? -5.945 1.269 24.906 1 87.25 111 ARG B CA 1
ATOM 3368 C C . ARG B 1 111 ? -6.645 0.046 24.312 1 87.25 111 ARG B C 1
ATOM 3370 O O . ARG B 1 111 ? -6.191 -0.508 23.312 1 87.25 111 ARG B O 1
ATOM 3377 N N . PRO B 1 112 ? -7.785 -0.369 24.906 1 83 112 PRO B N 1
ATOM 3378 C CA . PRO B 1 112 ? -8.477 -1.571 24.438 1 83 112 PRO B CA 1
ATOM 3379 C C . PRO B 1 112 ? -9.055 -1.416 23.031 1 83 112 PRO B C 1
ATOM 3381 O O . PRO B 1 112 ? -9.461 -0.32 22.641 1 83 112 PRO B O 1
ATOM 3384 N N . GLN B 1 113 ? -9.062 -2.488 22.375 1 77.88 113 GLN B N 1
ATOM 3385 C CA . GLN B 1 113 ? -9.703 -2.537 21.062 1 77.88 113 GLN B CA 1
ATOM 3386 C C . GLN B 1 113 ? -11.211 -2.703 21.203 1 77.88 113 GLN B C 1
ATOM 3388 O O . GLN B 1 113 ? -11.688 -3.648 21.844 1 77.88 113 GLN B O 1
ATOM 3393 N N . VAL B 1 114 ? -12.023 -1.776 20.719 1 76.25 114 VAL B N 1
ATOM 3394 C CA . VAL B 1 114 ? -13.461 -1.779 20.984 1 76.25 114 VAL B CA 1
ATOM 3395 C C . VAL B 1 114 ? -14.234 -1.723 19.672 1 76.25 114 VAL B C 1
ATOM 3397 O O . VAL B 1 114 ? -15.469 -1.704 19.672 1 76.25 114 VAL B O 1
ATOM 3400 N N . TRP B 1 115 ? -13.688 -1.985 18.547 1 68 115 TRP B N 1
ATOM 3401 C CA . TRP B 1 115 ? -14.469 -1.811 17.328 1 68 115 TRP B CA 1
ATOM 3402 C C . TRP B 1 115 ? -15.219 -3.092 16.969 1 68 115 TRP B C 1
ATOM 3404 O O . TRP B 1 115 ? -14.844 -4.18 17.422 1 68 115 TRP B O 1
ATOM 3414 N N . SER B 1 116 ? -16.516 -2.781 16.359 1 69.19 116 SER B N 1
ATOM 3415 C CA . SER B 1 116 ? -17.312 -3.895 15.852 1 69.19 116 SER B CA 1
ATOM 3416 C C . SER B 1 116 ? -17.703 -3.674 14.398 1 69.19 116 SER B C 1
ATOM 3418 O O . SER B 1 116 ? -17.875 -2.533 13.961 1 69.19 116 SER B O 1
ATOM 3420 N N . ASP B 1 117 ? -17.75 -4.621 13.617 1 65.94 117 ASP B N 1
ATOM 3421 C CA . ASP B 1 117 ? -18.203 -4.555 12.234 1 65.94 117 ASP B CA 1
ATOM 3422 C C . ASP B 1 117 ? -19.719 -4.336 12.164 1 65.94 117 ASP B C 1
ATOM 3424 O O . ASP B 1 117 ? -20.234 -3.895 11.141 1 65.94 117 ASP B O 1
ATOM 3428 N N . LYS B 1 118 ? -20.438 -4.621 13.078 1 61.53 118 LYS B N 1
ATOM 3429 C CA . LYS B 1 118 ? -21.891 -4.629 13.102 1 61.53 118 LYS B CA 1
ATOM 3430 C C . LYS B 1 118 ? -22.453 -3.207 13.133 1 61.53 118 LYS B C 1
ATOM 3432 O O . LYS B 1 118 ? -23.594 -2.975 12.75 1 61.53 118 LYS B O 1
ATOM 3437 N N . ASP B 1 119 ? -21.688 -2.236 13.266 1 59.88 119 ASP B N 1
ATOM 3438 C CA . ASP B 1 119 ? -22.266 -0.947 13.641 1 59.88 119 ASP B CA 1
ATOM 3439 C C . ASP B 1 119 ? -22.547 -0.096 12.406 1 59.88 119 ASP B C 1
ATOM 3441 O O . ASP B 1 119 ? -22.844 1.096 12.523 1 59.88 119 ASP B O 1
ATOM 3445 N N . THR B 1 120 ? -22.641 -0.784 11.148 1 70.88 120 THR B N 1
ATOM 3446 C CA . THR B 1 120 ? -22.875 0.173 10.078 1 70.88 120 THR B CA 1
ATOM 3447 C C 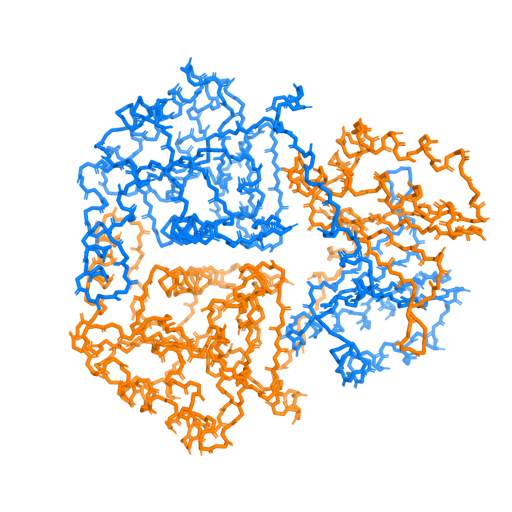. THR B 1 120 ? -24.234 -0.092 9.414 1 70.88 120 THR B C 1
ATOM 3449 O O . THR B 1 120 ? -24.578 -1.243 9.141 1 70.88 120 THR B O 1
ATOM 3452 N N . GLU B 1 121 ? -25.109 0.856 9.375 1 75 121 GLU B N 1
ATOM 3453 C CA . GLU B 1 121 ? -26.422 0.744 8.727 1 75 121 GLU B CA 1
ATOM 3454 C C . GLU B 1 121 ? -26.312 1.063 7.238 1 75 121 GLU B C 1
ATOM 3456 O O . GLU B 1 121 ? -27.172 0.644 6.453 1 75 121 GLU B O 1
ATOM 3461 N N . ASP B 1 122 ? -25.266 1.693 6.812 1 83.69 122 ASP B N 1
ATOM 3462 C CA . ASP B 1 122 ? -25.078 2.033 5.41 1 83.69 122 ASP B CA 1
ATOM 3463 C C . ASP B 1 122 ? -24.641 0.814 4.605 1 83.69 122 ASP B C 1
ATOM 3465 O O . ASP B 1 122 ? -23.547 0.278 4.832 1 83.69 122 ASP B O 1
ATOM 3469 N N . PRO B 1 123 ? -25.469 0.427 3.674 1 84.06 123 PRO B N 1
ATOM 3470 C CA . PRO B 1 123 ? -25.141 -0.772 2.9 1 84.06 123 PRO B CA 1
ATOM 3471 C C . PRO B 1 123 ? -23.812 -0.645 2.162 1 84.06 123 PRO B C 1
ATOM 3473 O O . PRO B 1 123 ? -23.141 -1.652 1.892 1 84.06 123 PRO B O 1
ATOM 3476 N N . LEU B 1 124 ? -23.438 0.531 1.863 1 89.81 124 LEU B N 1
ATOM 3477 C CA . LEU B 1 124 ? -22.203 0.754 1.123 1 89.81 124 LEU B CA 1
ATOM 3478 C C . LEU B 1 124 ? -21 0.735 2.059 1 89.81 124 LEU B C 1
ATOM 3480 O O . LEU B 1 124 ? -19.844 0.837 1.606 1 89.81 124 LEU B O 1
ATOM 3484 N N . LEU B 1 125 ? -21.266 0.516 3.311 1 89.69 125 LEU B N 1
ATOM 3485 C CA . LEU B 1 125 ? -20.188 0.394 4.289 1 89.69 125 LEU B CA 1
ATOM 3486 C C . LEU B 1 125 ? -20.156 -1.007 4.895 1 89.69 125 LEU B C 1
ATOM 3488 O O . LEU B 1 125 ? -19.25 -1.344 5.648 1 89.69 125 LEU B O 1
ATOM 3492 N N . GLN B 1 126 ? -21.172 -1.768 4.5 1 89.88 126 GLN B N 1
ATOM 3493 C CA . GLN B 1 126 ? -21.156 -3.16 4.934 1 89.88 126 GLN B CA 1
ATOM 3494 C C . GLN B 1 126 ? -20.047 -3.941 4.242 1 89.88 126 GLN B C 1
ATOM 3496 O O . GLN B 1 126 ? -19.719 -3.664 3.088 1 89.88 126 GLN B O 1
ATOM 3501 N N . LYS B 1 127 ? -19.547 -4.914 4.918 1 94.12 127 LYS B N 1
ATOM 3502 C CA . LYS B 1 127 ? -18.516 -5.75 4.312 1 94.12 127 LYS B CA 1
ATOM 3503 C C . LYS B 1 127 ? -19.094 -6.598 3.182 1 94.12 127 LYS B C 1
ATOM 3505 O O . LYS B 1 127 ? -20.156 -7.195 3.326 1 94.12 127 LYS B O 1
ATOM 3510 N N . GLY B 1 128 ? -18.422 -6.613 2.105 1 96.69 128 GLY B N 1
ATOM 3511 C CA . GLY B 1 128 ? -18.875 -7.328 0.92 1 96.69 128 GLY B CA 1
ATOM 3512 C C . GLY B 1 128 ? -17.922 -8.438 0.498 1 96.69 128 GLY B C 1
ATOM 3513 O O . GLY B 1 128 ? -17.109 -8.898 1.297 1 96.69 128 GLY B O 1
ATOM 3514 N N . VAL B 1 129 ? -18.188 -8.961 -0.695 1 98.62 129 VAL B N 1
ATOM 3515 C CA . VAL B 1 129 ? -17.344 -9.961 -1.33 1 98.62 129 VAL B CA 1
ATOM 3516 C C . VAL B 1 129 ? -16.422 -9.289 -2.342 1 98.62 129 VAL B C 1
ATOM 3518 O O . VAL B 1 129 ? -16.875 -8.758 -3.355 1 98.62 129 VAL B O 1
ATOM 3521 N N . LEU B 1 130 ? -15.156 -9.281 -1.96 1 98.88 130 LEU B N 1
ATOM 3522 C CA . LEU B 1 130 ? -14.133 -8.766 -2.865 1 98.88 130 LEU B CA 1
ATOM 3523 C C . LEU B 1 130 ? -13.75 -9.805 -3.91 1 98.88 130 LEU B C 1
ATOM 3525 O O . LEU B 1 130 ? -13.414 -10.938 -3.566 1 98.88 130 LEU B O 1
ATOM 3529 N N . VAL B 1 131 ? -13.82 -9.391 -5.168 1 98.94 131 VAL B N 1
ATOM 3530 C CA . VAL B 1 131 ? -13.531 -10.328 -6.246 1 98.94 131 VAL B CA 1
ATOM 3531 C C . VAL B 1 131 ? -12.328 -9.852 -7.051 1 98.94 131 VAL B C 1
ATOM 3533 O O . VAL B 1 131 ? -12.305 -8.711 -7.531 1 98.94 131 VAL B O 1
ATOM 3536 N N . PHE B 1 132 ? -11.344 -10.688 -7.117 1 98.94 132 PHE B N 1
ATOM 3537 C CA . PHE B 1 132 ? -10.219 -10.484 -8.023 1 98.94 132 PHE B CA 1
ATOM 3538 C C . PHE B 1 132 ? -10.461 -11.203 -9.352 1 98.94 132 PHE B C 1
ATOM 3540 O O . PHE B 1 132 ? -10.758 -12.398 -9.375 1 98.94 132 PHE B O 1
ATOM 3547 N N . ALA B 1 133 ? -10.344 -10.492 -10.445 1 98.75 133 ALA B N 1
ATOM 3548 C CA . ALA B 1 133 ? -10.625 -11.055 -11.766 1 98.75 133 ALA B CA 1
ATOM 3549 C C . ALA B 1 133 ? -9.844 -10.32 -12.852 1 98.75 133 ALA B C 1
ATOM 3551 O O . ALA B 1 133 ? -9.562 -9.125 -12.727 1 98.75 133 ALA B O 1
ATOM 3552 N N . GLY B 1 134 ? -9.578 -11.008 -13.906 1 98.12 134 GLY B N 1
ATOM 3553 C CA . GLY B 1 134 ? -8.75 -10.477 -14.977 1 98.12 134 GLY B CA 1
ATOM 3554 C C . GLY B 1 134 ? -9.422 -9.359 -15.75 1 98.12 134 GLY B C 1
ATOM 3555 O O . GLY B 1 134 ? -10.641 -9.359 -15.922 1 98.12 134 GLY B O 1
ATOM 3556 N N . ALA B 1 135 ? -8.586 -8.422 -16.266 1 96.06 135 ALA B N 1
ATOM 3557 C CA . ALA B 1 135 ? -9.055 -7.375 -17.172 1 96.06 135 ALA B CA 1
ATOM 3558 C C . ALA B 1 135 ? -9.242 -7.918 -18.578 1 96.06 135 ALA B C 1
ATOM 3560 O O . ALA B 1 135 ? -9.781 -7.23 -19.453 1 96.06 135 ALA B O 1
ATOM 3561 N N . ARG B 1 136 ? -8.836 -9.125 -18.844 1 96.75 136 ARG B N 1
ATOM 3562 C CA . ARG B 1 136 ? -9.055 -9.852 -20.078 1 96.75 136 ARG B CA 1
ATOM 3563 C C . ARG B 1 136 ? -10.055 -10.984 -19.891 1 96.75 136 ARG B C 1
ATOM 3565 O O . ARG B 1 136 ? -10.266 -11.445 -18.766 1 96.75 136 ARG B O 1
ATOM 3572 N N . SER B 1 137 ? -10.617 -11.461 -21 1 97.75 137 SER B N 1
ATOM 3573 C CA . SER B 1 137 ? -11.641 -12.5 -20.906 1 97.75 137 SER B CA 1
ATOM 3574 C C . SER B 1 137 ? -11.023 -13.891 -20.875 1 97.75 137 SER B C 1
ATOM 3576 O O . SER B 1 137 ? -11.68 -14.859 -20.484 1 97.75 137 SER B O 1
ATOM 3578 N N . GLY B 1 138 ? -9.758 -13.914 -21.328 1 97.69 138 GLY B N 1
ATOM 3579 C CA . GLY B 1 138 ? -9.094 -15.203 -21.406 1 97.69 138 GLY B CA 1
ATOM 3580 C C . GLY B 1 138 ? -9.508 -16.016 -22.609 1 97.69 138 GLY B C 1
ATOM 3581 O O . GLY B 1 138 ? -10.133 -15.492 -23.531 1 97.69 138 GLY B O 1
ATOM 3582 N N . SER B 1 139 ? -9.109 -17.266 -22.672 1 97.81 139 SER B N 1
ATOM 3583 C CA . SER B 1 139 ? -9.227 -18.094 -23.875 1 97.81 139 SER B CA 1
ATOM 3584 C C . SER B 1 139 ? -10.461 -18.984 -23.812 1 97.81 139 SER B C 1
ATOM 3586 O O . SER B 1 139 ? -10.805 -19.641 -24.797 1 97.81 139 SER B O 1
ATOM 3588 N N . LYS B 1 140 ? -11.164 -19.047 -22.672 1 98.31 140 LYS B N 1
ATOM 3589 C CA . LYS B 1 140 ? -12.305 -19.953 -22.5 1 98.31 140 LYS B CA 1
ATOM 3590 C C . LYS B 1 140 ? -13.539 -19.188 -22.047 1 98.31 140 LYS B C 1
ATOM 3592 O O . LYS B 1 140 ? -13.469 -18.391 -21.109 1 98.31 140 LYS B O 1
ATOM 3597 N N . PRO B 1 141 ? -14.695 -19.484 -22.578 1 98.25 141 PRO B N 1
ATOM 3598 C CA . PRO B 1 141 ? -15.93 -18.812 -22.172 1 98.25 141 PRO B CA 1
ATOM 3599 C C . PRO B 1 141 ? -16.312 -19.094 -20.734 1 98.25 141 PRO B C 1
ATOM 3601 O O . PRO B 1 141 ? -16.984 -18.266 -20.094 1 98.25 141 PRO B O 1
ATOM 3604 N N . ALA B 1 142 ? -15.836 -20.203 -20.219 1 98.75 142 ALA B N 1
ATOM 3605 C CA . ALA B 1 142 ? -16.172 -20.609 -18.859 1 98.75 142 ALA B CA 1
ATOM 3606 C C . ALA B 1 142 ? -15.703 -19.578 -17.844 1 98.75 142 ALA B C 1
ATOM 3608 O O . ALA B 1 142 ? -16.312 -19.422 -16.781 1 98.75 142 ALA B O 1
ATOM 3609 N N . TYR B 1 143 ? -14.68 -18.859 -18.188 1 98.81 143 TYR B N 1
ATOM 3610 C CA . TYR B 1 143 ? -14.133 -17.859 -17.25 1 98.81 143 TYR B CA 1
ATOM 3611 C C . TYR B 1 143 ? -15.148 -16.75 -17 1 98.81 143 TYR B C 1
ATOM 3613 O O . TYR B 1 143 ? -15.445 -16.438 -15.836 1 98.81 143 TYR B O 1
ATOM 3621 N N . THR B 1 144 ? -15.727 -16.203 -18.031 1 98.62 144 THR B N 1
ATOM 3622 C CA . THR B 1 144 ? -16.703 -15.133 -17.891 1 98.62 144 THR B CA 1
ATOM 3623 C C . THR B 1 144 ? -18.031 -15.68 -17.391 1 98.62 144 THR B C 1
ATOM 3625 O O . THR B 1 144 ? -18.766 -14.992 -16.672 1 98.62 144 THR B O 1
ATOM 3628 N N . GLN B 1 145 ? -18.328 -16.938 -17.703 1 98.81 145 GLN B N 1
ATOM 3629 C CA . GLN B 1 145 ? -19.547 -17.562 -17.203 1 98.81 145 GLN B CA 1
ATOM 3630 C C . GLN B 1 145 ? -19.516 -17.688 -15.68 1 98.81 145 GLN B C 1
ATOM 3632 O O . GLN B 1 145 ? -20.516 -17.422 -15.008 1 98.81 145 GLN B O 1
ATOM 3637 N N . GLU B 1 146 ? -18.375 -18.062 -15.148 1 98.88 146 GLU B N 1
ATOM 3638 C CA . GLU B 1 146 ? -18.25 -18.188 -13.695 1 98.88 146 GLU B CA 1
ATOM 3639 C C . GLU B 1 146 ? -18.281 -16.828 -13.023 1 98.88 146 GLU B C 1
ATOM 3641 O O . GLU B 1 146 ? -18.75 -16.703 -11.891 1 98.88 146 GLU B O 1
ATOM 3646 N N . ALA B 1 147 ? -17.812 -15.812 -13.727 1 98.88 147 ALA B N 1
ATOM 3647 C CA . ALA B 1 147 ? -17.938 -14.461 -13.203 1 98.88 147 ALA B CA 1
ATOM 3648 C C . ALA B 1 147 ? -19.406 -14.062 -13.031 1 98.88 147 ALA B C 1
ATOM 3650 O O . ALA B 1 147 ? -19.797 -13.508 -12 1 98.88 147 ALA B O 1
ATOM 3651 N N . LYS B 1 148 ? -20.188 -14.359 -14.031 1 98.88 148 LYS B N 1
ATOM 3652 C CA . LYS B 1 148 ? -21.609 -14.078 -13.977 1 98.88 148 LYS B CA 1
ATOM 3653 C C . LYS B 1 148 ? -22.297 -14.867 -12.867 1 98.88 148 LYS B C 1
ATOM 3655 O O . LYS B 1 148 ? -23.125 -14.336 -12.125 1 98.88 148 LYS B O 1
ATOM 3660 N N . ALA B 1 149 ? -21.953 -16.125 -12.781 1 98.94 149 ALA B N 1
ATOM 3661 C CA . ALA B 1 149 ? -22.516 -16.969 -11.734 1 98.94 149 ALA B CA 1
ATOM 3662 C C . ALA B 1 149 ? -22.172 -16.438 -10.344 1 98.94 149 ALA B C 1
ATOM 3664 O O . ALA B 1 149 ? -23.016 -16.453 -9.445 1 98.94 149 ALA B O 1
ATOM 3665 N N . LEU B 1 150 ? -20.953 -16.016 -10.164 1 98.94 150 LEU B N 1
ATOM 3666 C CA . LEU B 1 150 ? -20.516 -15.461 -8.875 1 98.94 150 LEU B CA 1
ATOM 3667 C C . LEU B 1 150 ? -21.312 -14.203 -8.547 1 98.94 150 LEU B C 1
ATOM 3669 O O . LEU B 1 150 ? -21.797 -14.047 -7.422 1 98.94 150 LEU B O 1
ATOM 3673 N N . ALA B 1 151 ? -21.391 -13.305 -9.523 1 98.94 151 ALA B N 1
ATOM 3674 C CA . ALA B 1 151 ? -22.172 -12.078 -9.32 1 98.94 151 ALA B CA 1
ATOM 3675 C C . ALA B 1 151 ? -23.594 -12.391 -8.875 1 98.94 151 ALA B C 1
ATOM 3677 O O . ALA B 1 151 ? -24.094 -11.797 -7.922 1 98.94 151 ALA B O 1
ATOM 3678 N N . LYS B 1 152 ? -24.188 -13.305 -9.594 1 98.81 152 LYS B N 1
ATOM 3679 C CA . LYS B 1 152 ? -25.562 -13.695 -9.273 1 98.81 152 LYS B CA 1
ATOM 3680 C C . LYS B 1 152 ? -25.656 -14.219 -7.844 1 98.81 152 LYS B C 1
ATOM 3682 O O . LYS B 1 152 ? -26.578 -13.836 -7.105 1 98.81 152 LYS B O 1
ATOM 3687 N N . TYR B 1 153 ? -24.766 -15.078 -7.449 1 98.88 153 TYR B N 1
ATOM 3688 C CA . TYR B 1 153 ? -24.781 -15.625 -6.098 1 98.88 153 TYR B CA 1
ATOM 3689 C C . TYR B 1 153 ? -24.625 -14.523 -5.055 1 98.88 153 TYR B C 1
ATOM 3691 O O . TYR B 1 153 ? -25.359 -14.492 -4.066 1 98.88 153 TYR B O 1
ATOM 3699 N N . ILE B 1 154 ? -23.703 -13.609 -5.219 1 98.69 154 ILE B N 1
ATOM 3700 C CA . ILE B 1 154 ? -23.422 -12.562 -4.246 1 98.69 154 ILE B CA 1
ATOM 3701 C C . ILE B 1 154 ? -24.656 -11.68 -4.074 1 98.69 154 ILE B C 1
ATOM 3703 O O . ILE B 1 154 ? -25.062 -11.367 -2.947 1 98.69 154 ILE B O 1
ATOM 3707 N N . VAL B 1 155 ? -25.281 -11.336 -5.195 1 98.44 155 VAL B N 1
ATOM 3708 C CA . VAL B 1 155 ? -26.391 -10.398 -5.18 1 98.44 155 VAL B CA 1
ATOM 3709 C C . VAL B 1 155 ? -27.641 -11.086 -4.633 1 98.44 155 VAL B C 1
ATOM 3711 O O . VAL B 1 155 ? -28.297 -10.57 -3.727 1 98.44 155 VAL B O 1
ATOM 3714 N N . GLU B 1 156 ? -27.922 -12.273 -5.086 1 98.38 156 GLU B N 1
ATOM 3715 C CA . GLU B 1 156 ? -29.219 -12.883 -4.828 1 98.38 156 GLU B CA 1
ATOM 3716 C C . GLU B 1 156 ? -29.188 -13.75 -3.574 1 98.38 156 GLU B C 1
ATOM 3718 O O . GLU B 1 156 ? -30.172 -13.844 -2.848 1 98.38 156 GLU B O 1
ATOM 3723 N N . GLU B 1 157 ? -28.109 -14.438 -3.32 1 97.94 157 GLU B N 1
ATOM 3724 C CA . GLU B 1 157 ? -28.031 -15.391 -2.217 1 97.94 157 GLU B CA 1
ATOM 3725 C C . GLU B 1 157 ? -27.328 -14.789 -1.011 1 97.94 157 GLU B C 1
ATOM 3727 O O . GLU B 1 157 ? -27.875 -14.742 0.089 1 97.94 157 GLU B O 1
ATOM 3732 N N . ALA B 1 158 ? -26.141 -14.25 -1.249 1 96.62 158 ALA B N 1
ATOM 3733 C CA . ALA B 1 158 ? -25.359 -13.703 -0.144 1 96.62 158 ALA B CA 1
ATOM 3734 C C . ALA B 1 158 ? -25.906 -12.344 0.296 1 96.62 158 ALA B C 1
ATOM 3736 O O . ALA B 1 158 ? -25.75 -11.953 1.451 1 96.62 158 ALA B O 1
ATOM 3737 N N . LYS B 1 159 ? -26.516 -11.625 -0.629 1 95.56 159 LYS B N 1
ATOM 3738 C CA . LYS B 1 159 ? -27.078 -10.297 -0.386 1 95.56 159 LYS B CA 1
ATOM 3739 C C . LYS B 1 159 ? -26.031 -9.367 0.231 1 95.56 159 LYS B C 1
ATOM 3741 O O . LYS B 1 159 ? -26.312 -8.688 1.223 1 95.56 159 LYS B O 1
ATOM 3746 N N . GLN B 1 160 ? -24.891 -9.359 -0.318 1 95.94 160 GLN B N 1
ATOM 3747 C CA . GLN B 1 160 ? -23.781 -8.5 0.064 1 95.94 160 GLN B CA 1
ATOM 3748 C C . GLN B 1 160 ? -23.328 -7.633 -1.106 1 95.94 160 GLN B C 1
ATOM 3750 O O . GLN B 1 160 ? -23.641 -7.93 -2.262 1 95.94 160 GLN B O 1
ATOM 3755 N N . PRO B 1 161 ? -22.625 -6.566 -0.779 1 97.62 161 PRO B N 1
ATOM 3756 C CA . PRO B 1 161 ? -22.047 -5.789 -1.881 1 97.62 161 PRO B CA 1
ATOM 3757 C C . PRO B 1 161 ? -20.969 -6.551 -2.639 1 97.62 161 PRO B C 1
ATOM 3759 O O . PRO B 1 161 ? -20.219 -7.328 -2.039 1 97.62 161 PRO B O 1
ATOM 3762 N N . VAL B 1 162 ? -20.953 -6.309 -3.938 1 98.69 162 VAL B N 1
ATOM 3763 C CA . VAL B 1 162 ? -19.812 -6.73 -4.746 1 98.69 162 VAL B CA 1
ATOM 3764 C C . VAL B 1 162 ? -18.703 -5.676 -4.68 1 98.69 162 VAL B C 1
ATOM 3766 O O . VAL B 1 162 ? -18.953 -4.496 -4.961 1 98.69 162 VAL B O 1
ATOM 3769 N N . VAL B 1 163 ? -17.562 -6.043 -4.242 1 98.75 163 VAL B N 1
ATOM 3770 C CA . VAL B 1 163 ? -16.391 -5.176 -4.215 1 98.75 163 VAL B CA 1
ATOM 3771 C C . VAL B 1 163 ? -15.398 -5.625 -5.281 1 98.75 163 VAL B C 1
ATOM 3773 O O . VAL B 1 163 ? -15.078 -6.809 -5.383 1 98.75 163 VAL B O 1
ATOM 3776 N N . TYR B 1 164 ? -14.914 -4.699 -6.133 1 98.56 164 TYR B N 1
ATOM 3777 C CA . TYR B 1 164 ? -13.984 -5.121 -7.176 1 98.56 164 TYR B CA 1
ATOM 3778 C C . TYR B 1 164 ? -13.133 -3.953 -7.652 1 98.56 164 TYR B C 1
ATOM 3780 O O . TYR B 1 164 ? -13.281 -2.828 -7.164 1 98.56 164 TYR B O 1
ATOM 3788 N N . GLY B 1 165 ? -12.273 -4.215 -8.617 1 97.56 165 GLY B N 1
ATOM 3789 C CA . GLY B 1 165 ? -11.203 -3.293 -8.977 1 97.56 165 GLY B CA 1
ATOM 3790 C C . GLY B 1 165 ? -11.641 -2.229 -9.961 1 97.56 165 GLY B C 1
ATOM 3791 O O . GLY B 1 165 ? -10.812 -1.465 -10.469 1 97.56 165 GLY B O 1
ATOM 3792 N N . GLY B 1 166 ? -12.812 -2.158 -10.391 1 97.06 166 GLY B N 1
ATOM 3793 C CA . GLY B 1 166 ? -13.391 -1.015 -11.078 1 97.06 166 GLY B CA 1
ATOM 3794 C C . GLY B 1 166 ? -13.367 -1.148 -12.586 1 97.06 166 GLY B C 1
ATOM 3795 O O . GLY B 1 166 ? -14.031 -0.38 -13.289 1 97.06 166 GLY B O 1
ATOM 3796 N N . GLY B 1 167 ? -12.672 -2.055 -13.148 1 95.69 167 GLY B N 1
ATOM 3797 C CA . GLY B 1 167 ? -12.633 -2.219 -14.594 1 95.69 167 GLY B CA 1
ATOM 3798 C C . GLY B 1 167 ? -13.914 -2.797 -15.164 1 95.69 167 GLY B C 1
ATOM 3799 O O . GLY B 1 167 ? -14.578 -3.605 -14.516 1 95.69 167 GLY B O 1
ATOM 3800 N N . THR B 1 168 ? -14.195 -2.383 -16.422 1 97 168 THR B N 1
ATOM 3801 C CA . THR B 1 168 ? -15.43 -2.848 -17.031 1 97 168 THR B CA 1
ATOM 3802 C C . THR B 1 168 ? -15.141 -3.76 -18.219 1 97 168 THR B C 1
ATOM 3804 O O . THR B 1 168 ? -16 -3.979 -19.078 1 97 168 THR B O 1
ATOM 3807 N N . VAL B 1 169 ? -13.938 -4.27 -18.281 1 96.19 169 VAL B N 1
ATOM 3808 C CA . VAL B 1 169 ? -13.531 -5.156 -19.359 1 96.19 169 VAL B CA 1
ATOM 3809 C C . VAL B 1 169 ? -13.102 -6.508 -18.797 1 96.19 169 VAL B C 1
ATOM 3811 O O . VAL B 1 169 ? -12.844 -6.629 -17.594 1 96.19 169 VAL B O 1
ATOM 3814 N N . GLY B 1 170 ? -13.148 -7.551 -19.594 1 97.62 170 GLY B N 1
ATOM 3815 C CA . GLY B 1 170 ? -12.664 -8.859 -19.203 1 97.62 170 GLY B CA 1
ATOM 3816 C C . GLY B 1 170 ? -13.57 -9.562 -18.219 1 97.62 170 GLY B C 1
ATOM 3817 O O . GLY B 1 170 ? -14.766 -9.281 -18.156 1 97.62 170 GLY B O 1
ATOM 3818 N N . VAL B 1 171 ? -12.977 -10.516 -17.5 1 98.69 171 VAL B N 1
ATOM 3819 C CA . VAL B 1 171 ? -13.711 -11.281 -16.5 1 98.69 171 VAL B CA 1
ATOM 3820 C C . VAL B 1 171 ? -14.258 -10.344 -15.43 1 98.69 171 VAL B C 1
ATOM 3822 O O . VAL B 1 171 ? -15.414 -10.477 -15.016 1 98.69 171 VAL B O 1
ATOM 3825 N N . MET B 1 172 ? -13.445 -9.391 -15.094 1 97.81 172 MET B N 1
ATOM 3826 C CA . MET B 1 172 ? -13.836 -8.391 -14.102 1 97.81 172 MET B CA 1
ATOM 3827 C C . MET B 1 172 ? -15.055 -7.602 -14.578 1 97.81 172 MET B C 1
ATOM 3829 O O . MET B 1 172 ? -15.977 -7.355 -13.805 1 97.81 172 MET B O 1
ATOM 3833 N N . GLY B 1 173 ? -14.984 -7.18 -15.828 1 97.88 173 GLY B N 1
ATOM 3834 C CA . GLY B 1 173 ? -16.094 -6.438 -16.391 1 97.88 173 GLY B CA 1
ATOM 3835 C C . GLY B 1 173 ? -17.391 -7.223 -16.422 1 97.88 173 GLY B C 1
ATOM 3836 O O . GLY B 1 173 ? -18.453 -6.676 -16.125 1 97.88 173 GLY B O 1
ATOM 3837 N N . GLU B 1 174 ? -17.312 -8.484 -16.734 1 98.44 174 GLU B N 1
ATOM 3838 C CA . GLU B 1 174 ? -18.5 -9.328 -16.797 1 98.44 174 GLU B CA 1
ATOM 3839 C C . GLU B 1 174 ? -19.125 -9.492 -15.406 1 98.44 174 GLU B C 1
ATOM 3841 O O . GLU B 1 174 ? -20.344 -9.531 -15.273 1 98.44 174 GLU B O 1
ATOM 3846 N N . LEU B 1 175 ? -18.328 -9.648 -14.391 1 98.81 175 LEU B N 1
ATOM 3847 C CA . LEU B 1 175 ? -18.797 -9.672 -13.016 1 98.81 175 LEU B CA 1
ATOM 3848 C C . LEU B 1 175 ? -19.609 -8.414 -12.688 1 98.81 175 LEU B C 1
ATOM 3850 O O . LEU B 1 175 ? -20.719 -8.5 -12.172 1 98.81 175 LEU B O 1
ATOM 3854 N N . ALA B 1 176 ? -19.016 -7.258 -13 1 98.56 176 ALA B N 1
ATOM 3855 C CA . ALA B 1 176 ? -19.625 -5.969 -12.664 1 98.56 176 ALA B CA 1
ATOM 3856 C C . ALA B 1 176 ? -20.922 -5.75 -13.43 1 98.56 176 ALA B C 1
ATOM 3858 O O . ALA B 1 176 ? -21.922 -5.316 -12.852 1 98.56 176 ALA B O 1
ATOM 3859 N N . LYS B 1 177 ? -20.891 -6.035 -14.695 1 98.44 177 LYS B N 1
ATOM 3860 C CA . LYS B 1 177 ? -22.062 -5.859 -15.539 1 98.44 177 LYS B CA 1
ATOM 3861 C C . LYS B 1 177 ? -23.219 -6.73 -15.055 1 98.44 177 LYS B C 1
ATOM 3863 O O . LYS B 1 177 ? -24.375 -6.273 -15 1 98.44 177 LYS B O 1
ATOM 3868 N N . GLU B 1 178 ? -22.875 -7.984 -14.758 1 98.81 178 GLU B N 1
ATOM 3869 C CA . GLU B 1 178 ? -23.922 -8.891 -14.273 1 98.81 178 GLU B CA 1
ATOM 3870 C C . GLU B 1 178 ? -24.484 -8.422 -12.945 1 98.81 178 GLU B C 1
ATOM 3872 O O . GLU B 1 178 ? -25.703 -8.422 -12.75 1 98.81 178 GLU B O 1
ATOM 3877 N N . ALA B 1 179 ? -23.672 -8.055 -11.984 1 98.81 179 ALA B N 1
ATOM 3878 C CA . ALA B 1 179 ? -24.141 -7.543 -10.703 1 98.81 179 ALA B CA 1
ATOM 3879 C C . ALA B 1 179 ? -25.031 -6.324 -10.883 1 98.81 179 ALA B C 1
ATOM 3881 O O . ALA B 1 179 ? -26.062 -6.191 -10.211 1 98.81 179 ALA B O 1
ATOM 3882 N N . HIS B 1 180 ? -24.594 -5.457 -11.758 1 98.5 180 HIS B N 1
ATOM 3883 C CA . HIS B 1 180 ? -25.359 -4.254 -12.047 1 98.5 180 HIS B CA 1
ATOM 3884 C C . HIS B 1 180 ? -26.734 -4.605 -12.617 1 98.5 180 HIS B C 1
ATOM 3886 O O . HIS B 1 180 ? -27.75 -4.027 -12.211 1 98.5 180 HIS B O 1
ATOM 3892 N N . ALA B 1 181 ? -26.734 -5.496 -13.578 1 98.44 181 ALA B N 1
ATOM 3893 C CA . ALA B 1 181 ? -27.969 -5.922 -14.219 1 98.44 181 ALA B CA 1
ATOM 3894 C C . ALA B 1 181 ? -28.953 -6.492 -13.195 1 98.44 181 ALA B C 1
ATOM 3896 O O . ALA B 1 181 ? -30.172 -6.395 -13.367 1 98.44 181 ALA B O 1
ATOM 3897 N N . LEU B 1 182 ? -28.453 -7.012 -12.125 1 98.56 182 LEU B N 1
ATOM 3898 C CA . LEU B 1 182 ? -29.266 -7.633 -11.086 1 98.56 182 LEU B CA 1
ATOM 3899 C C . LEU B 1 182 ? -29.578 -6.633 -9.977 1 98.56 182 LEU B C 1
ATOM 3901 O O . LEU B 1 182 ? -30.125 -7.004 -8.93 1 98.56 182 LEU B O 1
ATOM 3905 N N . ASN B 1 183 ? -29.172 -5.41 -10.133 1 97.88 183 ASN B N 1
ATOM 3906 C CA . ASN B 1 183 ? -29.406 -4.316 -9.195 1 97.88 183 ASN B CA 1
ATOM 3907 C C . ASN B 1 183 ? -28.688 -4.562 -7.863 1 97.88 183 ASN B C 1
ATOM 3909 O O . ASN B 1 183 ? -29.234 -4.258 -6.801 1 97.88 183 ASN B O 1
ATOM 3913 N N . GLY B 1 184 ? -27.547 -5.191 -7.961 1 98 184 GLY B N 1
ATOM 3914 C CA . GLY B 1 184 ? -26.734 -5.375 -6.777 1 98 184 GLY B CA 1
ATOM 3915 C C . GLY B 1 184 ? -26.031 -4.102 -6.34 1 98 184 GLY B C 1
ATOM 3916 O O . GLY B 1 184 ? -25.953 -3.135 -7.098 1 98 184 GLY B O 1
ATOM 3917 N N . LYS B 1 185 ? -25.625 -4.086 -5.039 1 97.88 185 LYS B N 1
ATOM 3918 C CA . LYS B 1 185 ? -24.75 -3.016 -4.562 1 97.88 185 LYS B CA 1
ATOM 3919 C C . LYS B 1 185 ? -23.297 -3.262 -4.98 1 97.88 185 LYS B C 1
ATOM 3921 O O . LYS B 1 185 ? -22.75 -4.344 -4.758 1 97.88 185 LYS B O 1
ATOM 3926 N N . ILE B 1 186 ? -22.719 -2.285 -5.602 1 98.44 186 ILE B N 1
ATOM 3927 C CA . ILE B 1 186 ? -21.406 -2.469 -6.195 1 98.44 186 ILE B CA 1
ATOM 3928 C C . ILE B 1 186 ? -20.469 -1.373 -5.707 1 98.44 186 ILE B C 1
ATOM 3930 O O . ILE B 1 186 ? -20.781 -0.186 -5.781 1 98.44 186 ILE B O 1
ATOM 3934 N N . ILE B 1 187 ? -19.328 -1.728 -5.168 1 98.31 187 ILE B N 1
ATOM 3935 C CA . ILE B 1 187 ? -18.25 -0.837 -4.754 1 98.31 187 ILE B CA 1
ATOM 3936 C C . ILE B 1 187 ? -17.047 -1.024 -5.676 1 98.31 187 ILE B C 1
ATOM 3938 O O . ILE B 1 187 ? -16.484 -2.119 -5.758 1 98.31 187 ILE B O 1
ATOM 3942 N N . SER B 1 188 ? -16.641 0.032 -6.32 1 98 188 SER B N 1
ATOM 3943 C CA . SER B 1 188 ? -15.562 0.01 -7.297 1 98 188 SER B CA 1
ATOM 3944 C C . SER B 1 188 ? -14.375 0.844 -6.824 1 98 188 SER B C 1
ATOM 3946 O O . SER B 1 188 ? -14.555 1.953 -6.312 1 98 188 SER B O 1
ATOM 3948 N N . ILE B 1 189 ? -13.219 0.324 -6.934 1 98.06 189 ILE B N 1
ATOM 3949 C CA . ILE B 1 189 ? -11.992 1.045 -6.598 1 98.06 189 ILE B CA 1
ATOM 3950 C C . ILE B 1 189 ? -11.023 0.982 -7.773 1 98.06 189 ILE B C 1
ATOM 3952 O O . ILE B 1 189 ? -10.602 -0.103 -8.18 1 98.06 189 ILE B O 1
ATOM 3956 N N . ILE B 1 190 ? -10.617 2.127 -8.258 1 97 190 ILE B N 1
ATOM 3957 C CA . ILE B 1 190 ? -9.789 2.121 -9.453 1 97 190 ILE B CA 1
ATOM 3958 C C . ILE B 1 190 ? -8.75 3.238 -9.367 1 97 190 ILE B C 1
ATOM 3960 O O . ILE B 1 190 ? -9.078 4.371 -9.016 1 97 190 ILE B O 1
ATOM 3964 N N . PRO B 1 191 ? -7.477 2.91 -9.633 1 95.19 191 PRO B N 1
ATOM 3965 C CA . PRO B 1 191 ? -6.504 4 -9.742 1 95.19 191 PRO B CA 1
ATOM 3966 C C . PRO B 1 191 ? -6.809 4.953 -10.891 1 95.19 191 PRO B C 1
ATOM 3968 O O . PRO B 1 191 ? -7.238 4.52 -11.961 1 95.19 191 PRO B O 1
ATOM 3971 N N . ASN B 1 192 ? -6.512 6.219 -10.688 1 91.56 192 ASN B N 1
ATOM 3972 C CA . ASN B 1 192 ? -6.73 7.234 -11.711 1 91.56 192 ASN B CA 1
ATOM 3973 C C . ASN B 1 192 ? -6.031 6.871 -13.016 1 91.56 192 ASN B C 1
ATOM 3975 O O . ASN B 1 192 ? -6.609 7.02 -14.094 1 91.56 192 ASN B O 1
ATOM 3979 N N . ALA B 1 193 ? -4.91 6.402 -12.969 1 90.12 193 ALA B N 1
ATOM 3980 C CA . ALA B 1 193 ? -4.078 6.109 -14.133 1 90.12 193 ALA B CA 1
ATOM 3981 C C . ALA B 1 193 ? -4.691 4.996 -14.977 1 90.12 193 ALA B C 1
ATOM 3983 O O . ALA B 1 193 ? -4.473 4.934 -16.188 1 90.12 193 ALA B O 1
ATOM 3984 N N . LEU B 1 194 ? -5.508 4.121 -14.375 1 92.31 194 LEU B N 1
ATOM 3985 C CA . LEU B 1 194 ? -6.004 2.932 -15.055 1 92.31 194 LEU B CA 1
ATOM 3986 C C . LEU B 1 194 ? -7.41 3.166 -15.602 1 92.31 194 LEU B C 1
ATOM 3988 O O . LEU B 1 194 ? -7.945 2.326 -16.328 1 92.31 194 LEU B O 1
ATOM 3992 N N . SER B 1 195 ? -8.016 4.262 -15.25 1 87.75 195 SER B N 1
ATOM 3993 C CA . SER B 1 195 ? -9.406 4.5 -15.602 1 87.75 195 SER B CA 1
ATOM 3994 C C . SER B 1 195 ? -9.617 4.465 -17.109 1 87.75 195 SER B C 1
ATOM 3996 O O . SER B 1 195 ? -10.586 3.889 -17.594 1 87.75 195 SER B O 1
ATOM 3998 N N . GLU B 1 196 ? -8.656 5 -17.828 1 82.25 196 GLU B N 1
ATOM 3999 C CA . GLU B 1 196 ? -8.812 5.066 -19.281 1 82.25 196 GLU B CA 1
ATOM 4000 C C . GLU B 1 196 ? -8.625 3.695 -19.922 1 82.25 196 GLU B C 1
ATOM 4002 O O . GLU B 1 196 ? -9.289 3.369 -20.906 1 82.25 196 GLU B O 1
ATOM 4007 N N . SER B 1 197 ? -7.863 2.877 -19.328 1 83.56 197 SER B N 1
ATOM 4008 C CA . SER B 1 197 ? -7.535 1.599 -19.953 1 83.56 197 SER B CA 1
ATOM 4009 C C . SER B 1 197 ? -8.469 0.493 -19.469 1 83.56 197 SER B C 1
ATOM 4011 O O . SER B 1 197 ? -8.797 -0.423 -20.234 1 83.56 197 SER B O 1
ATOM 4013 N N . GLU B 1 198 ? -8.891 0.535 -18.281 1 85.44 198 GLU B N 1
ATOM 4014 C CA . GLU B 1 198 ? -9.672 -0.557 -17.703 1 85.44 198 GLU B CA 1
ATOM 4015 C C . GLU B 1 198 ? -11.164 -0.25 -17.766 1 85.44 198 GLU B C 1
ATOM 4017 O O . GLU B 1 198 ? -11.992 -1.085 -17.391 1 85.44 198 GLU B O 1
ATOM 4022 N N . VAL B 1 199 ? -11.523 0.859 -18.219 1 84.62 199 VAL B N 1
ATOM 4023 C CA . VAL B 1 199 ? -12.938 1.215 -18.266 1 84.62 199 VAL B CA 1
ATOM 4024 C C . VAL B 1 199 ? -13.352 1.486 -19.719 1 84.62 199 VAL B C 1
ATOM 4026 O O . VAL B 1 199 ? -12.773 2.35 -20.375 1 84.62 199 VAL B O 1
ATOM 4029 N N . SER B 1 200 ? -14.18 0.684 -20.188 1 83.69 200 SER B N 1
ATOM 4030 C CA . SER B 1 200 ? -14.852 0.914 -21.453 1 83.69 200 SER B CA 1
ATOM 4031 C C . SER B 1 200 ? -16.312 1.295 -21.25 1 83.69 200 SER B C 1
ATOM 4033 O O . SER B 1 200 ? -17.094 0.502 -20.734 1 83.69 200 SER B O 1
ATOM 4035 N N . GLY B 1 201 ? -16.625 2.516 -21.547 1 86.88 201 GLY B N 1
ATOM 4036 C CA . GLY B 1 201 ? -17.953 3.039 -21.25 1 86.88 201 GLY B CA 1
ATOM 4037 C C . GLY B 1 201 ? -18.062 3.645 -19.875 1 86.88 201 GLY B C 1
ATOM 4038 O O . GLY B 1 201 ? -17.094 4.191 -19.344 1 86.88 201 GLY B O 1
ATOM 4039 N N . PRO B 1 202 ? -19.219 3.578 -19.359 1 90.38 202 PRO B N 1
ATOM 4040 C CA . PRO B 1 202 ? -19.391 4.156 -18.031 1 90.38 202 PRO B CA 1
ATOM 4041 C C . PRO B 1 202 ? -18.844 3.26 -16.922 1 90.38 202 PRO B C 1
ATOM 4043 O O . PRO B 1 202 ? -18.859 2.033 -17.047 1 90.38 202 PRO B O 1
ATOM 4046 N N . MET B 1 203 ? -18.344 3.887 -15.953 1 93.06 203 MET B N 1
ATOM 4047 C CA . MET B 1 203 ? -17.953 3.127 -14.766 1 93.06 203 MET B CA 1
ATOM 4048 C C . MET B 1 203 ? -19.172 2.463 -14.133 1 93.06 203 MET B C 1
ATOM 4050 O O . MET B 1 203 ? -20.281 2.977 -14.227 1 93.06 203 MET B O 1
ATOM 4054 N N . ILE B 1 204 ? -18.922 1.366 -13.5 1 97 204 ILE B N 1
ATOM 4055 C CA . ILE B 1 204 ? -19.984 0.643 -12.805 1 97 204 ILE B CA 1
ATOM 4056 C C . ILE B 1 204 ? -19.719 0.66 -11.297 1 97 204 ILE B C 1
ATOM 4058 O O . ILE B 1 204 ? -18.672 0.217 -10.844 1 97 204 ILE B O 1
ATOM 4062 N N . GLY B 1 205 ? -20.703 1.18 -10.508 1 97.06 205 GLY B N 1
ATOM 4063 C CA . GLY B 1 205 ? -20.578 1.181 -9.062 1 97.06 205 GLY B CA 1
ATOM 4064 C C . GLY B 1 205 ? -21.547 2.117 -8.375 1 97.06 205 GLY B C 1
ATOM 4065 O O . GLY B 1 205 ? -21.844 3.195 -8.898 1 97.06 205 GLY B O 1
ATOM 4066 N N . ASP B 1 206 ? -22.078 1.671 -7.316 1 97.12 206 ASP B N 1
ATOM 4067 C CA . ASP B 1 206 ? -22.844 2.551 -6.445 1 97.12 206 ASP B CA 1
ATOM 4068 C C . ASP B 1 206 ? -21.938 3.475 -5.648 1 97.12 206 ASP B C 1
ATOM 4070 O O . ASP B 1 206 ? -22.312 4.602 -5.316 1 97.12 206 ASP B O 1
ATOM 4074 N N . ARG B 1 207 ? -20.812 2.98 -5.309 1 96.44 207 ARG B N 1
ATOM 4075 C CA . ARG B 1 207 ? -19.688 3.736 -4.75 1 96.44 207 ARG B CA 1
ATOM 4076 C C . ARG B 1 207 ? -18.422 3.521 -5.562 1 96.44 207 ARG B C 1
ATOM 4078 O O . ARG B 1 207 ? -18 2.383 -5.789 1 96.44 207 ARG B O 1
ATOM 4085 N N . ILE B 1 208 ? -17.859 4.629 -6.016 1 96.25 208 ILE B N 1
ATOM 4086 C CA . ILE B 1 208 ? -16.641 4.555 -6.809 1 96.25 208 ILE B CA 1
ATOM 4087 C C . ILE B 1 208 ? -15.508 5.309 -6.102 1 96.25 208 ILE B C 1
ATOM 4089 O O . ILE B 1 208 ? -15.633 6.504 -5.82 1 96.25 208 ILE B O 1
ATOM 4093 N N . TYR B 1 209 ? -14.438 4.617 -5.754 1 96.69 209 TYR B N 1
ATOM 4094 C CA . TYR B 1 209 ? -13.211 5.211 -5.25 1 96.69 209 TYR B CA 1
ATOM 4095 C C . TYR B 1 209 ? -12.18 5.355 -6.367 1 96.69 209 TYR B C 1
ATOM 4097 O O . TYR B 1 209 ? -11.984 4.438 -7.168 1 96.69 209 TYR B O 1
ATOM 4105 N N . THR B 1 210 ? -11.586 6.477 -6.41 1 94.44 210 THR B N 1
ATOM 4106 C CA . THR B 1 210 ? -10.383 6.656 -7.219 1 94.44 210 THR B CA 1
ATOM 4107 C C . THR B 1 210 ? -9.148 6.812 -6.328 1 94.44 210 THR B C 1
ATOM 4109 O O . THR B 1 210 ? -9.211 7.465 -5.285 1 94.44 210 THR B O 1
ATOM 4112 N N . THR B 1 211 ? -8.047 6.172 -6.73 1 94.88 211 THR B N 1
ATOM 4113 C CA . THR B 1 211 ? -6.859 6.176 -5.887 1 94.88 211 THR B CA 1
ATOM 4114 C C . THR B 1 211 ? -5.641 6.645 -6.676 1 94.88 211 THR B C 1
ATOM 4116 O O . THR B 1 211 ? -5.652 6.641 -7.91 1 94.88 211 THR B O 1
ATOM 4119 N N . ALA B 1 212 ? -4.605 7.027 -5.902 1 91.94 212 ALA B N 1
ATOM 4120 C CA . ALA B 1 212 ? -3.363 7.469 -6.527 1 91.94 212 ALA B CA 1
ATOM 4121 C C . ALA B 1 212 ? -2.455 6.285 -6.848 1 91.94 212 ALA B C 1
ATOM 4123 O O . ALA B 1 212 ? -1.658 6.344 -7.785 1 91.94 212 ALA B O 1
ATOM 4124 N N . THR B 1 213 ? -2.568 5.184 -6.07 1 93.94 213 THR B N 1
ATOM 4125 C CA . THR B 1 213 ? -1.657 4.055 -6.227 1 93.94 213 THR B CA 1
ATOM 4126 C C . THR B 1 213 ? -2.422 2.734 -6.219 1 93.94 213 THR B C 1
ATOM 4128 O O . THR B 1 213 ? -3.58 2.684 -5.797 1 93.94 213 THR B O 1
ATOM 4131 N N . MET B 1 214 ? -1.69 1.643 -6.645 1 96 214 MET B N 1
ATOM 4132 C CA . MET B 1 214 ? -2.236 0.291 -6.574 1 96 214 MET B CA 1
ATOM 4133 C C . MET B 1 214 ? -2.375 -0.163 -5.125 1 96 214 MET B C 1
ATOM 4135 O O . MET B 1 214 ? -3.322 -0.872 -4.777 1 96 214 MET B O 1
ATOM 4139 N N . SER B 1 215 ? -1.438 0.26 -4.301 1 95.94 215 SER B N 1
ATOM 4140 C CA . SER B 1 215 ? -1.483 -0.103 -2.887 1 95.94 215 SER B CA 1
ATOM 4141 C C . SER B 1 215 ? -2.715 0.482 -2.205 1 95.94 215 SER B C 1
ATOM 4143 O O . SER B 1 215 ? -3.391 -0.206 -1.437 1 95.94 215 SER B O 1
ATOM 4145 N N . GLU B 1 216 ? -2.998 1.741 -2.438 1 95.62 216 GLU B N 1
ATOM 4146 C CA . GLU B 1 216 ? -4.199 2.369 -1.894 1 95.62 216 GLU B CA 1
ATOM 4147 C C . GLU B 1 216 ? -5.461 1.664 -2.383 1 95.62 216 GLU B C 1
ATOM 4149 O O . GLU B 1 216 ? -6.414 1.486 -1.622 1 95.62 216 GLU B O 1
ATOM 4154 N N . ARG B 1 217 ? -5.473 1.267 -3.627 1 97.25 217 ARG B N 1
ATOM 4155 C CA . ARG B 1 217 ? -6.574 0.488 -4.184 1 97.25 217 ARG B CA 1
ATOM 4156 C C . ARG B 1 217 ? -6.828 -0.769 -3.357 1 97.25 217 ARG B C 1
ATOM 4158 O O . ARG B 1 217 ? -7.957 -1.015 -2.924 1 97.25 217 ARG B O 1
ATOM 4165 N N . LYS B 1 218 ? -5.816 -1.525 -3.143 1 98.19 218 LYS B N 1
ATOM 4166 C CA . LYS B 1 218 ? -5.953 -2.779 -2.406 1 98.19 218 LYS B CA 1
ATOM 4167 C C . LYS B 1 218 ? -6.395 -2.527 -0.968 1 98.19 218 LYS B C 1
ATOM 4169 O O . LYS B 1 218 ? -7.242 -3.25 -0.436 1 98.19 218 LYS B O 1
ATOM 4174 N N . SER B 1 219 ? -5.848 -1.503 -0.345 1 97.19 219 SER B N 1
ATOM 4175 C CA . SER B 1 219 ? -6.199 -1.192 1.036 1 97.19 219 SER B CA 1
ATOM 4176 C C . SER B 1 219 ? -7.691 -0.926 1.181 1 97.19 219 SER B C 1
ATOM 4178 O O . SER B 1 219 ? -8.336 -1.443 2.096 1 97.19 219 SER B O 1
ATOM 4180 N N . ILE B 1 220 ? -8.234 -0.124 0.295 1 97.62 220 ILE B N 1
ATOM 4181 C CA . ILE B 1 220 ? -9.648 0.2 0.344 1 97.62 220 ILE B CA 1
ATOM 4182 C C . ILE B 1 220 ? -10.477 -1.047 0.036 1 97.62 220 ILE B C 1
ATOM 4184 O O . ILE B 1 220 ? -11.492 -1.306 0.689 1 97.62 220 ILE B O 1
ATOM 4188 N N . MET B 1 221 ? -10.031 -1.861 -0.905 1 98.38 221 MET B N 1
ATOM 4189 C CA . MET B 1 221 ? -10.711 -3.117 -1.218 1 98.38 221 MET B CA 1
ATOM 4190 C C . MET B 1 221 ? -10.781 -4.016 0.012 1 98.38 221 MET B C 1
ATOM 4192 O O . MET B 1 221 ? -11.844 -4.539 0.345 1 98.38 221 MET B O 1
ATOM 4196 N N . PHE B 1 222 ? -9.688 -4.102 0.677 1 97.88 222 PHE B N 1
ATOM 4197 C CA . PHE B 1 222 ? -9.625 -4.965 1.85 1 97.88 222 PHE B CA 1
ATOM 4198 C C . PHE B 1 222 ? -10.539 -4.445 2.955 1 97.88 222 PHE B C 1
ATOM 4200 O O . PHE B 1 222 ? -11.203 -5.23 3.637 1 97.88 222 PHE B O 1
ATOM 4207 N N . ALA B 1 223 ? -10.602 -3.16 3.08 1 95.56 223 ALA B N 1
ATOM 4208 C CA . ALA B 1 223 ? -11.414 -2.545 4.125 1 95.56 223 ALA B CA 1
ATOM 4209 C C . ALA B 1 223 ? -12.906 -2.793 3.883 1 95.56 223 ALA B C 1
ATOM 4211 O O . ALA B 1 223 ? -13.703 -2.764 4.82 1 95.56 223 ALA B O 1
ATOM 4212 N N . HIS B 1 224 ? -13.258 -3.107 2.662 1 96.56 224 HIS B N 1
ATOM 4213 C CA . HIS B 1 224 ? -14.656 -3.281 2.293 1 96.56 224 HIS B CA 1
ATOM 4214 C C . HIS B 1 224 ? -15.062 -4.754 2.32 1 96.56 224 HIS B C 1
ATOM 4216 O O . HIS B 1 224 ? -16.203 -5.094 2.018 1 96.56 224 HIS B O 1
ATOM 4222 N N . ALA B 1 225 ? -14.188 -5.672 2.801 1 96.62 225 ALA B N 1
ATOM 4223 C CA . ALA B 1 225 ? -14.547 -7.055 2.51 1 96.62 225 ALA B CA 1
ATOM 4224 C C . ALA B 1 225 ? -14.188 -7.973 3.674 1 96.62 225 ALA B C 1
ATOM 4226 O O . ALA B 1 225 ? -13.141 -7.805 4.305 1 96.62 225 ALA B O 1
ATOM 4227 N N . ASN B 1 226 ? -15.047 -8.891 3.957 1 95.62 226 ASN B N 1
ATOM 4228 C CA . ASN B 1 226 ? -14.758 -9.969 4.891 1 95.62 226 ASN B CA 1
ATOM 4229 C C . ASN B 1 226 ? -14.664 -11.312 4.18 1 95.62 226 ASN B C 1
ATOM 4231 O O . ASN B 1 226 ? -14.477 -12.352 4.82 1 95.62 226 ASN B O 1
ATOM 4235 N N . THR B 1 227 ? -14.859 -11.312 2.881 1 98.31 227 THR B N 1
ATOM 4236 C CA . THR B 1 227 ? -14.727 -12.453 1.982 1 98.31 227 THR B CA 1
ATOM 4237 C C . THR B 1 227 ? -14.031 -12.039 0.688 1 98.31 227 THR B C 1
ATOM 4239 O O . THR B 1 227 ? -14.32 -10.984 0.127 1 98.31 227 THR B O 1
ATOM 4242 N N . VAL B 1 228 ? -13.094 -12.867 0.261 1 98.88 228 VAL B N 1
ATOM 4243 C CA . VAL B 1 228 ? -12.359 -12.633 -0.979 1 98.88 228 VAL B CA 1
ATOM 4244 C C . VAL B 1 228 ? -12.477 -13.859 -1.887 1 98.88 228 VAL B C 1
ATOM 4246 O O . VAL B 1 228 ? -12.312 -14.992 -1.433 1 98.88 228 VAL B O 1
ATOM 4249 N N . VAL B 1 229 ? -12.797 -13.633 -3.119 1 98.94 229 VAL B N 1
ATOM 4250 C CA . VAL B 1 229 ? -12.891 -14.719 -4.09 1 98.94 229 VAL B CA 1
ATOM 4251 C C . VAL B 1 229 ? -12.07 -14.367 -5.336 1 98.94 229 VAL B C 1
ATOM 4253 O O . VAL B 1 229 ? -12.18 -13.258 -5.863 1 98.94 229 VAL B O 1
ATOM 4256 N N . ALA B 1 230 ? -11.273 -15.289 -5.809 1 98.94 230 ALA B N 1
ATOM 4257 C CA . ALA B 1 230 ? -10.469 -15.086 -7.008 1 98.94 230 ALA B CA 1
ATOM 4258 C C . ALA B 1 230 ? -11.055 -15.836 -8.203 1 98.94 230 ALA B C 1
ATOM 4260 O O . ALA B 1 230 ? -11.375 -17.031 -8.094 1 98.94 230 ALA B O 1
ATOM 4261 N N . LEU B 1 231 ? -11.203 -15.141 -9.25 1 98.94 231 LEU B N 1
ATOM 4262 C CA . LEU B 1 231 ? -11.516 -15.672 -10.578 1 98.94 231 LEU B CA 1
ATOM 4263 C C . LEU B 1 231 ? -10.289 -15.633 -11.477 1 98.94 231 LEU B C 1
ATOM 4265 O O . LEU B 1 231 ? -9.258 -15.062 -11.109 1 98.94 231 LEU B O 1
ATOM 4269 N N . PRO B 1 232 ? -10.336 -16.312 -12.633 1 98.88 232 PRO B N 1
ATOM 4270 C CA . PRO B 1 232 ? -9.195 -16.297 -13.547 1 98.88 232 PRO B CA 1
ATOM 4271 C C . PRO B 1 232 ? -8.742 -14.891 -13.906 1 98.88 232 PRO B C 1
ATOM 4273 O O . PRO B 1 232 ? -9.57 -13.992 -14.07 1 98.88 232 PRO B O 1
ATOM 4276 N N . GLY B 1 233 ? -7.465 -14.703 -14.039 1 98.69 233 GLY B N 1
ATOM 4277 C CA . GLY B 1 233 ? -6.855 -13.422 -14.359 1 98.69 233 GLY B CA 1
ATOM 4278 C C . GLY B 1 233 ? -5.363 -13.523 -14.617 1 98.69 233 GLY B C 1
ATOM 4279 O O . GLY B 1 233 ? -4.832 -14.617 -14.82 1 98.69 233 GLY B O 1
ATOM 4280 N N . GLY B 1 234 ? -4.73 -12.406 -14.766 1 98 234 GLY B N 1
ATOM 4281 C CA . GLY B 1 234 ? -3.305 -12.328 -15.031 1 98 234 GLY B CA 1
ATOM 4282 C C . GLY B 1 234 ? -2.475 -12.094 -13.789 1 98 234 GLY B C 1
ATOM 4283 O O . GLY B 1 234 ? -2.861 -12.5 -12.688 1 98 234 GLY B O 1
ATOM 4284 N N . VAL B 1 235 ? -1.299 -11.508 -13.93 1 97.69 235 VAL B N 1
ATOM 4285 C CA . VAL B 1 235 ? -0.362 -11.305 -12.828 1 97.69 235 VAL B CA 1
ATOM 4286 C C . VAL B 1 235 ? -0.966 -10.344 -11.812 1 97.69 235 VAL B C 1
ATOM 4288 O O . VAL B 1 235 ? -0.71 -10.461 -10.609 1 97.69 235 VAL B O 1
ATOM 4291 N N . GLY B 1 236 ? -1.811 -9.406 -12.25 1 97.5 236 GLY B N 1
ATOM 4292 C CA . GLY B 1 236 ? -2.49 -8.523 -11.312 1 97.5 236 GLY B CA 1
ATOM 4293 C C . GLY B 1 236 ? -3.393 -9.266 -10.344 1 97.5 236 GLY B C 1
ATOM 4294 O O . GLY B 1 236 ? -3.404 -8.969 -9.148 1 97.5 236 GLY B O 1
ATOM 4295 N N . THR B 1 237 ? -4.117 -10.234 -10.836 1 98.69 237 THR B N 1
ATOM 4296 C CA . THR B 1 237 ? -4.992 -11.047 -10.008 1 98.69 237 THR B CA 1
ATOM 4297 C C . THR B 1 237 ? -4.184 -11.836 -8.977 1 98.69 237 THR B C 1
ATOM 4299 O O . THR B 1 237 ? -4.531 -11.859 -7.797 1 98.69 237 THR B O 1
ATOM 4302 N N . PHE B 1 238 ? -3.123 -12.383 -9.398 1 98.75 238 PHE B N 1
ATOM 4303 C CA . PHE B 1 238 ? -2.307 -13.195 -8.5 1 98.75 238 PHE B CA 1
ATOM 4304 C C . PHE B 1 238 ? -1.552 -12.312 -7.516 1 98.75 238 PHE B C 1
ATOM 4306 O O . PHE B 1 238 ? -1.321 -12.711 -6.371 1 98.75 238 PHE B O 1
ATOM 4313 N N . ASP B 1 239 ? -1.144 -11.109 -7.941 1 98.38 239 ASP B N 1
ATOM 4314 C CA . ASP B 1 239 ? -0.591 -10.125 -7.02 1 98.38 239 ASP B CA 1
ATOM 4315 C C . ASP B 1 239 ? -1.558 -9.844 -5.871 1 98.38 239 ASP B C 1
ATOM 4317 O O . ASP B 1 239 ? -1.173 -9.898 -4.699 1 98.38 239 ASP B O 1
ATOM 4321 N N . GLU B 1 240 ? -2.803 -9.625 -6.168 1 98.69 240 GLU B N 1
ATOM 4322 C CA . GLU B 1 240 ? -3.834 -9.352 -5.172 1 98.69 240 GLU B CA 1
ATOM 4323 C C . GLU B 1 240 ? -4.086 -10.57 -4.285 1 98.69 240 GLU B C 1
ATOM 4325 O O . GLU B 1 240 ? -4.137 -10.453 -3.061 1 98.69 240 GLU B O 1
ATOM 4330 N N . LEU B 1 241 ? -4.164 -11.734 -4.879 1 98.81 241 LEU B N 1
ATOM 4331 C CA . LEU B 1 241 ? -4.465 -12.961 -4.152 1 98.81 241 LEU B CA 1
ATOM 4332 C C . LEU B 1 241 ? -3.336 -13.312 -3.189 1 98.81 241 LEU B C 1
ATOM 4334 O O . LEU B 1 241 ? -3.586 -13.633 -2.023 1 98.81 241 LEU B O 1
ATOM 4338 N N . LEU B 1 242 ? -2.127 -13.234 -3.674 1 98.62 242 LEU B N 1
ATOM 4339 C CA . LEU B 1 242 ? -0.992 -13.594 -2.83 1 98.62 242 LEU B CA 1
ATOM 4340 C C . LEU B 1 242 ? -0.84 -12.602 -1.68 1 98.62 242 LEU B C 1
ATOM 4342 O O . LEU B 1 242 ? -0.427 -12.977 -0.581 1 98.62 242 LEU B O 1
ATOM 4346 N N . GLU B 1 243 ? -1.145 -11.344 -1.939 1 98.5 243 GLU B N 1
ATOM 4347 C CA . GLU B 1 243 ? -1.1 -10.391 -0.835 1 98.5 243 GLU B CA 1
ATOM 4348 C C . GLU B 1 243 ? -2.104 -10.758 0.254 1 98.5 243 GLU B C 1
ATOM 4350 O O . GLU B 1 243 ? -1.776 -10.727 1.442 1 98.5 243 GLU B O 1
ATOM 4355 N N . VAL B 1 244 ? -3.295 -11.148 -0.127 1 98.56 244 VAL B N 1
ATOM 4356 C CA . VAL B 1 244 ? -4.312 -11.531 0.848 1 98.56 244 VAL B CA 1
ATOM 4357 C C . VAL B 1 244 ? -3.852 -12.758 1.63 1 98.56 244 VAL B C 1
ATOM 4359 O O . VAL B 1 244 ? -3.977 -12.805 2.855 1 98.56 244 VAL B O 1
ATOM 4362 N N . ILE B 1 245 ? -3.303 -13.711 0.94 1 98.25 245 ILE B N 1
ATOM 4363 C CA . ILE B 1 245 ? -2.805 -14.922 1.586 1 98.25 245 ILE B CA 1
ATOM 4364 C C . ILE B 1 245 ? -1.694 -14.562 2.57 1 98.25 245 ILE B C 1
ATOM 4366 O O . ILE B 1 245 ? -1.681 -15.047 3.705 1 98.25 245 ILE B O 1
ATOM 4370 N N . THR B 1 246 ? -0.779 -13.703 2.107 1 97.56 246 THR B N 1
ATOM 4371 C CA . THR B 1 246 ? 0.319 -13.266 2.961 1 97.56 246 THR B CA 1
ATOM 4372 C C . THR B 1 246 ? -0.212 -12.547 4.199 1 97.56 246 THR B C 1
ATOM 4374 O O . THR B 1 246 ? 0.201 -12.844 5.32 1 97.56 246 THR B O 1
ATOM 4377 N N . LEU B 1 247 ? -1.126 -11.648 4.02 1 97.5 247 LEU B N 1
ATOM 4378 C CA . LEU B 1 247 ? -1.683 -10.875 5.121 1 97.5 247 LEU B CA 1
ATOM 4379 C C . LEU B 1 247 ? -2.443 -11.773 6.09 1 97.5 247 LEU B C 1
ATOM 4381 O O . LEU B 1 247 ? -2.436 -11.531 7.301 1 97.5 247 LEU B O 1
ATOM 4385 N N . PHE B 1 248 ? -3.131 -12.812 5.582 1 97 248 PHE B N 1
ATOM 4386 C CA . PHE B 1 248 ? -3.801 -13.781 6.438 1 97 248 PHE B CA 1
ATOM 4387 C C . PHE B 1 248 ? -2.795 -14.516 7.32 1 97 248 PHE B C 1
ATOM 4389 O O . PHE B 1 248 ? -2.977 -14.602 8.539 1 97 248 PHE B O 1
ATOM 4396 N N . GLN B 1 249 ? -1.726 -14.938 6.711 1 95.31 249 GLN B N 1
ATOM 4397 C CA . GLN B 1 249 ? -0.696 -15.664 7.445 1 95.31 249 GLN B CA 1
ATOM 4398 C C . GLN B 1 249 ? -0.089 -14.797 8.547 1 95.31 249 GLN B C 1
ATOM 4400 O O . GLN B 1 249 ? 0.278 -15.305 9.609 1 95.31 249 GLN B O 1
ATOM 4405 N N . LEU B 1 250 ? -0.071 -13.539 8.305 1 94.88 250 LEU B N 1
ATOM 4406 C CA . LEU B 1 250 ? 0.578 -12.609 9.227 1 94.88 250 LEU B CA 1
ATOM 4407 C C . LEU B 1 250 ? -0.427 -12.047 10.227 1 94.88 250 LEU B C 1
ATOM 4409 O O . LEU B 1 250 ? -0.098 -11.141 11 1 94.88 250 LEU B O 1
ATOM 4413 N N . ASN B 1 251 ? -1.647 -12.453 10.156 1 94.69 251 ASN B N 1
ATOM 4414 C CA . ASN B 1 251 ? -2.713 -12.031 11.055 1 94.69 251 ASN B CA 1
ATOM 4415 C C . ASN B 1 251 ? -3.076 -10.562 10.844 1 94.69 251 ASN B C 1
ATOM 4417 O O . ASN B 1 251 ? -3.572 -9.898 11.758 1 94.69 251 ASN B O 1
ATOM 4421 N N . ALA B 1 252 ? -2.787 -10.07 9.695 1 94.81 252 ALA B N 1
ATOM 4422 C CA . ALA B 1 252 ? -3.029 -8.664 9.398 1 94.81 252 ALA B CA 1
ATOM 4423 C C . ALA B 1 252 ? -4.395 -8.469 8.742 1 94.81 252 ALA B C 1
ATOM 4425 O O . ALA B 1 252 ? -4.938 -7.359 8.742 1 94.81 252 ALA B O 1
ATOM 4426 N N . TYR B 1 253 ? -4.961 -9.461 8.164 1 95.31 253 TYR B N 1
ATOM 4427 C CA . TYR B 1 253 ? -6.234 -9.5 7.449 1 95.31 253 TYR B CA 1
ATOM 4428 C C . TYR B 1 253 ? -6.773 -10.922 7.363 1 95.31 253 TYR B C 1
ATOM 4430 O O . TYR B 1 253 ? -6.098 -11.82 6.859 1 95.31 253 TYR B O 1
ATOM 4438 N N . ARG B 1 254 ? -8 -11.141 7.816 1 94.75 254 ARG B N 1
ATOM 4439 C CA . ARG B 1 254 ? -8.469 -12.508 7.965 1 94.75 254 ARG B CA 1
ATOM 4440 C C . ARG B 1 254 ? -9.82 -12.703 7.285 1 94.75 254 ARG B C 1
ATOM 4442 O O . ARG B 1 254 ? -10.781 -13.141 7.922 1 94.75 254 ARG B O 1
ATOM 4449 N N . PRO B 1 255 ? -9.898 -12.484 6.066 1 97.12 255 PRO B N 1
ATOM 4450 C CA . PRO B 1 255 ? -11.133 -12.789 5.336 1 97.12 255 PRO B CA 1
ATOM 4451 C C . PRO B 1 255 ? -11.297 -14.289 5.074 1 97.12 255 PRO B C 1
ATOM 4453 O O . PRO B 1 255 ? -10.352 -15.062 5.246 1 97.12 255 PRO B O 1
ATOM 4456 N N . LYS B 1 256 ? -12.562 -14.664 4.766 1 98.5 256 LYS B N 1
ATOM 4457 C CA . LYS B 1 256 ? -12.719 -15.93 4.055 1 98.5 256 LYS B CA 1
ATOM 4458 C C . LYS B 1 256 ? -12.141 -15.844 2.645 1 98.5 256 LYS B C 1
ATOM 4460 O O . LYS B 1 256 ? -12.297 -14.828 1.968 1 98.5 256 LYS B O 1
ATOM 4465 N N . ILE B 1 257 ? -11.461 -16.922 2.193 1 98.81 257 ILE B N 1
ATOM 4466 C CA . ILE B 1 257 ? -10.789 -16.859 0.899 1 98.81 257 ILE B CA 1
ATOM 4467 C C . ILE B 1 257 ? -11.258 -18.016 0.021 1 98.81 257 ILE B C 1
ATOM 4469 O O . ILE B 1 257 ? -11.117 -19.188 0.394 1 98.81 257 ILE B O 1
ATOM 4473 N N . GLY B 1 258 ? -11.805 -17.703 -1.085 1 98.94 258 GLY B N 1
ATOM 4474 C CA . GLY B 1 258 ? -12.234 -18.672 -2.07 1 98.94 258 GLY B CA 1
ATOM 4475 C C . GLY B 1 258 ? -11.531 -18.531 -3.406 1 98.94 258 GLY B C 1
ATOM 4476 O O . GLY B 1 258 ? -11.219 -17.406 -3.828 1 98.94 258 GLY B O 1
ATOM 4477 N N . ILE B 1 259 ? -11.281 -19.625 -4.105 1 98.94 259 ILE B N 1
ATOM 4478 C CA . ILE B 1 259 ? -10.68 -19.688 -5.434 1 98.94 259 ILE B CA 1
ATOM 4479 C C . ILE B 1 259 ? -11.555 -20.531 -6.359 1 98.94 259 ILE B C 1
ATOM 4481 O O . ILE B 1 259 ? -11.75 -21.719 -6.121 1 98.94 259 ILE B O 1
ATOM 4485 N N . VAL B 1 260 ? -12.062 -19.859 -7.363 1 98.94 260 VAL B N 1
ATOM 4486 C CA . VAL B 1 260 ? -12.859 -20.578 -8.352 1 98.94 260 VAL B CA 1
ATOM 4487 C C . VAL B 1 260 ? -11.938 -21.219 -9.391 1 98.94 260 VAL B C 1
ATOM 4489 O O . VAL B 1 260 ? -11.57 -20.578 -10.375 1 98.94 260 VAL B O 1
ATOM 4492 N N . ASN B 1 261 ? -11.68 -22.469 -9.242 1 98.88 261 ASN B N 1
ATOM 4493 C CA . ASN B 1 261 ? -10.742 -23.188 -10.102 1 98.88 261 ASN B CA 1
ATOM 4494 C C . ASN B 1 261 ? -11.445 -23.766 -11.328 1 98.88 261 ASN B C 1
ATOM 4496 O O . ASN B 1 261 ? -11.367 -24.969 -11.578 1 98.88 261 ASN B O 1
ATOM 4500 N N . VAL B 1 262 ? -12.047 -22.906 -12.047 1 98.81 262 VAL B N 1
ATOM 4501 C CA . VAL B 1 262 ? -12.805 -23.281 -13.234 1 98.81 262 VAL B CA 1
ATOM 4502 C C . VAL B 1 262 ? -11.875 -23.922 -14.266 1 98.81 262 VAL B C 1
ATOM 4504 O O . VAL B 1 262 ? -10.852 -23.328 -14.633 1 98.81 262 VAL B O 1
ATOM 4507 N N . GLU B 1 263 ? -12.156 -25.156 -14.656 1 98.38 263 GLU B N 1
ATOM 4508 C CA . GLU B 1 263 ? -11.414 -25.922 -15.656 1 98.38 263 GLU B CA 1
ATOM 4509 C C . GLU B 1 263 ? -9.945 -26.047 -15.266 1 98.38 263 GLU B C 1
ATOM 4511 O O . GLU B 1 263 ? -9.07 -26.078 -16.141 1 98.38 263 GLU B O 1
ATOM 4516 N N . GLY B 1 264 ? -9.641 -25.969 -14.07 1 98.62 264 GLY B N 1
ATOM 4517 C CA . GLY B 1 264 ? -8.297 -26.188 -13.555 1 98.62 264 GLY B CA 1
ATOM 4518 C C . GLY B 1 264 ? -7.391 -24.984 -13.727 1 98.62 264 GLY B C 1
ATOM 4519 O O . GLY B 1 264 ? -6.164 -25.109 -13.727 1 98.62 264 GLY B O 1
ATOM 4520 N N . PHE B 1 265 ? -7.941 -23.781 -13.891 1 98.81 265 PHE B N 1
ATOM 4521 C CA . PHE B 1 265 ? -7.176 -22.578 -14.195 1 98.81 265 PHE B CA 1
ATOM 4522 C C . PHE B 1 265 ? -6.109 -22.344 -13.133 1 98.81 265 PHE B C 1
ATOM 4524 O O . PHE B 1 265 ? -4.996 -21.922 -13.453 1 98.81 265 PHE B O 1
ATOM 4531 N N . PHE B 1 266 ? -6.406 -22.656 -11.875 1 98.88 266 PHE B N 1
ATOM 4532 C CA . PHE B 1 266 ? -5.504 -22.312 -10.781 1 98.88 266 PHE B CA 1
ATOM 4533 C C . PHE B 1 266 ? -4.617 -23.5 -10.422 1 98.88 266 PHE B C 1
ATOM 4535 O O . PHE B 1 266 ? -3.895 -23.453 -9.422 1 98.88 266 PHE B O 1
ATOM 4542 N N . ASP B 1 267 ? -4.594 -24.578 -11.164 1 98.69 267 ASP B N 1
ATOM 4543 C CA . ASP B 1 267 ? -3.795 -25.766 -10.859 1 98.69 267 ASP B CA 1
ATOM 4544 C C . ASP B 1 267 ? -2.311 -25.422 -10.766 1 98.69 267 ASP B C 1
ATOM 4546 O O . ASP B 1 267 ? -1.626 -25.859 -9.836 1 98.69 267 ASP B O 1
ATOM 4550 N N . PRO B 1 268 ? -1.75 -24.625 -11.711 1 98.69 268 PRO B N 1
ATOM 4551 C CA . PRO B 1 268 ? -0.332 -24.281 -11.586 1 98.69 268 PRO B CA 1
ATOM 4552 C C . PRO B 1 268 ? -0.032 -23.469 -10.32 1 98.69 268 PRO B C 1
ATOM 4554 O O . PRO B 1 268 ? 1.057 -23.594 -9.75 1 98.69 268 PRO B O 1
ATOM 4557 N N . PHE B 1 269 ? -0.966 -22.688 -9.93 1 98.75 269 PHE B N 1
ATOM 4558 C CA . PHE B 1 269 ? -0.805 -21.922 -8.695 1 98.75 269 PHE B CA 1
ATOM 4559 C C . PHE B 1 269 ? -0.792 -22.859 -7.484 1 98.75 269 PHE B C 1
ATOM 4561 O O . PHE B 1 269 ? 0.045 -22.703 -6.594 1 98.75 269 PHE B O 1
ATOM 4568 N N . VAL B 1 270 ? -1.739 -23.75 -7.438 1 98.44 270 VAL B N 1
ATOM 4569 C CA . VAL B 1 270 ? -1.787 -24.75 -6.371 1 98.44 270 VAL B CA 1
ATOM 4570 C C . VAL B 1 270 ? -0.486 -25.547 -6.348 1 98.44 270 VAL B C 1
ATOM 4572 O O . VAL B 1 270 ? 0.064 -25.812 -5.277 1 98.44 270 VAL B O 1
ATOM 4575 N N . ALA B 1 271 ? 0.021 -25.859 -7.531 1 98.44 271 ALA B N 1
ATOM 4576 C CA . ALA B 1 271 ? 1.295 -26.578 -7.637 1 98.44 271 ALA B CA 1
ATOM 4577 C C . ALA B 1 271 ? 2.436 -25.734 -7.059 1 98.44 271 ALA B C 1
ATOM 4579 O O . ALA B 1 271 ? 3.334 -26.281 -6.406 1 98.44 271 ALA B O 1
ATOM 4580 N N . LEU B 1 272 ? 2.402 -24.469 -7.316 1 98.5 272 LEU B N 1
ATOM 4581 C CA . LEU B 1 272 ? 3.406 -23.578 -6.758 1 98.5 272 LEU B CA 1
ATOM 4582 C C . LEU B 1 272 ? 3.361 -23.594 -5.234 1 98.5 272 LEU B C 1
ATOM 4584 O O . LEU B 1 272 ? 4.398 -23.734 -4.578 1 98.5 272 LEU B O 1
ATOM 4588 N N . LEU B 1 273 ? 2.178 -23.484 -4.625 1 98.25 273 LEU B N 1
ATOM 4589 C CA . LEU B 1 273 ? 2.045 -23.5 -3.174 1 98.25 273 LEU B CA 1
ATOM 4590 C C . LEU B 1 273 ? 2.584 -24.812 -2.598 1 98.25 273 LEU B C 1
ATOM 4592 O O . LEU B 1 273 ? 3.295 -24.797 -1.591 1 98.25 273 LEU B O 1
ATOM 4596 N N . ARG B 1 274 ? 2.268 -25.922 -3.236 1 98.12 274 ARG B N 1
ATOM 4597 C CA . ARG B 1 274 ? 2.762 -27.219 -2.789 1 98.12 274 ARG B CA 1
ATOM 4598 C C . ARG B 1 274 ? 4.281 -27.281 -2.885 1 98.12 274 ARG B C 1
ATOM 4600 O O . ARG B 1 274 ? 4.938 -27.875 -2.02 1 98.12 274 ARG B O 1
ATOM 4607 N N . HIS B 1 275 ? 4.797 -26.719 -3.951 1 98.25 275 HIS B N 1
ATOM 4608 C CA . HIS B 1 275 ? 6.242 -26.656 -4.129 1 98.25 275 HIS B CA 1
ATOM 4609 C C . HIS B 1 275 ? 6.906 -25.875 -2.994 1 98.25 275 HIS B C 1
ATOM 4611 O O . HIS B 1 275 ? 7.941 -26.297 -2.471 1 98.25 275 HIS B O 1
ATOM 4617 N N . LEU B 1 276 ? 6.344 -24.75 -2.617 1 98.44 276 LEU B N 1
ATOM 4618 C CA . LEU B 1 276 ? 6.887 -23.938 -1.53 1 98.44 276 LEU B CA 1
ATOM 4619 C C . LEU B 1 276 ? 6.883 -24.719 -0.219 1 98.44 276 LEU B C 1
ATOM 4621 O O . LEU B 1 276 ? 7.801 -24.578 0.593 1 98.44 276 LEU B O 1
ATOM 4625 N N . MET B 1 277 ? 5.859 -25.531 0.008 1 97.44 277 MET B N 1
ATOM 4626 C CA . MET B 1 277 ? 5.797 -26.391 1.188 1 97.44 277 MET B CA 1
ATOM 4627 C C . MET B 1 277 ? 6.91 -27.422 1.164 1 97.44 277 MET B C 1
ATOM 4629 O O . MET B 1 277 ? 7.637 -27.594 2.146 1 97.44 277 MET B O 1
ATOM 4633 N N . ALA B 1 278 ? 7.059 -28.062 0.048 1 97.88 278 ALA B N 1
ATOM 4634 C CA . ALA B 1 278 ? 8.047 -29.125 -0.101 1 97.88 278 ALA B CA 1
ATOM 4635 C C . ALA B 1 278 ? 9.461 -28.578 0.088 1 97.88 278 ALA B C 1
ATOM 4637 O O . ALA B 1 278 ? 10.336 -29.281 0.618 1 97.88 278 ALA B O 1
ATOM 4638 N N . GLU B 1 279 ? 9.617 -27.359 -0.324 1 98.31 279 GLU B N 1
ATOM 4639 C CA . GLU B 1 279 ? 10.953 -26.766 -0.282 1 98.31 279 GLU B CA 1
ATOM 4640 C C . GLU B 1 279 ? 11.195 -26.047 1.041 1 98.31 279 GLU B C 1
ATOM 4642 O O . GLU B 1 279 ? 12.234 -25.391 1.225 1 98.31 279 GLU B O 1
ATOM 4647 N N . GLY B 1 280 ? 10.234 -26.062 1.985 1 97.56 280 GLY B N 1
ATOM 4648 C CA . GLY B 1 280 ? 10.445 -25.609 3.354 1 97.56 280 GLY B CA 1
ATOM 4649 C C . GLY B 1 280 ? 10.164 -24.125 3.551 1 97.56 280 GLY B C 1
ATOM 4650 O O . GLY B 1 280 ? 10.617 -23.531 4.531 1 97.56 280 GLY B O 1
ATOM 4651 N N . PHE B 1 281 ? 9.375 -23.5 2.615 1 97.94 281 PHE B N 1
ATOM 4652 C CA . PHE B 1 281 ? 9.156 -22.062 2.701 1 97.94 281 PHE B CA 1
ATOM 4653 C C . PHE B 1 281 ? 7.707 -21.75 3.053 1 97.94 281 PHE B C 1
ATOM 4655 O O . PHE B 1 281 ? 7.336 -20.578 3.209 1 97.94 281 PHE B O 1
ATOM 4662 N N . LEU B 1 282 ? 6.879 -22.734 3.162 1 95.44 282 LEU B N 1
ATOM 4663 C CA . LEU B 1 282 ? 5.465 -22.578 3.469 1 95.44 282 LEU B CA 1
ATOM 4664 C C . LEU B 1 282 ? 4.953 -23.734 4.316 1 95.44 282 LEU B C 1
ATOM 4666 O O . LEU B 1 282 ? 5.301 -24.891 4.062 1 95.44 282 LEU B O 1
ATOM 4670 N N . GLU B 1 283 ? 4.164 -23.391 5.309 1 90.56 283 GLU B N 1
ATOM 4671 C CA . GLU B 1 283 ? 3.568 -24.453 6.125 1 90.56 283 GLU B CA 1
ATOM 4672 C C . GLU B 1 283 ? 2.332 -25.031 5.453 1 90.56 283 GLU B C 1
ATOM 4674 O O . GLU B 1 283 ? 1.662 -24.359 4.672 1 90.56 283 GLU B O 1
ATOM 4679 N N . GLU B 1 284 ? 1.986 -26.219 5.777 1 84.19 284 GLU B N 1
ATOM 4680 C CA . GLU B 1 284 ? 0.849 -26.922 5.18 1 84.19 284 GLU B CA 1
ATOM 4681 C C . GLU B 1 284 ? -0.469 -26.266 5.574 1 84.19 284 GLU B C 1
ATOM 4683 O O . GLU B 1 284 ? -1.482 -26.438 4.891 1 84.19 284 GLU B O 1
ATOM 4688 N N . LYS B 1 285 ? -0.491 -25.453 6.461 1 89.12 285 LYS B N 1
ATOM 4689 C CA . LYS B 1 285 ? -1.688 -24.828 7.008 1 89.12 285 LYS B CA 1
ATOM 4690 C C . LYS B 1 285 ? -2.287 -23.828 6.02 1 89.12 285 LYS B C 1
ATOM 4692 O O . LYS B 1 285 ? -3.434 -23.406 6.176 1 89.12 285 LYS B O 1
ATOM 4697 N N . VAL B 1 286 ? -1.549 -23.641 4.965 1 89 286 VAL B N 1
ATOM 4698 C CA . VAL B 1 286 ? -2.037 -22.656 3.998 1 89 286 VAL B CA 1
ATOM 4699 C C . VAL B 1 286 ? -3.336 -23.156 3.367 1 89 286 VAL B C 1
ATOM 4701 O O . VAL B 1 286 ? -4.25 -22.375 3.105 1 89 286 VAL B O 1
ATOM 4704 N N . PHE B 1 287 ? -3.496 -24.406 3.102 1 94.06 287 PHE B N 1
ATOM 4705 C CA . PHE B 1 287 ? -4.668 -24.969 2.441 1 94.06 287 PHE B CA 1
ATOM 4706 C C . PHE B 1 287 ? -5.828 -25.109 3.422 1 94.06 287 PHE B C 1
ATOM 4708 O O . PHE B 1 287 ? -6.961 -25.375 3.018 1 94.06 287 PHE B O 1
ATOM 4715 N N . ASP B 1 288 ? -5.539 -24.875 4.742 1 94.69 288 ASP B N 1
ATOM 4716 C CA . ASP B 1 288 ? -6.59 -24.922 5.754 1 94.69 288 ASP B CA 1
ATOM 4717 C C . ASP B 1 288 ? -7.496 -23.703 5.672 1 94.69 288 ASP B C 1
ATOM 4719 O O . ASP B 1 288 ? -8.633 -23.719 6.145 1 94.69 288 ASP B O 1
ATOM 4723 N N . PHE B 1 289 ? -6.965 -22.672 5.062 1 96.19 289 PHE B N 1
ATOM 4724 C CA . PHE B 1 289 ? -7.785 -21.469 5.094 1 96.19 289 PHE B CA 1
ATOM 4725 C C . PHE B 1 289 ? -8.156 -21.031 3.684 1 96.19 289 PHE B C 1
ATOM 4727 O O . PHE B 1 289 ? -8.641 -19.922 3.48 1 96.19 289 PHE B O 1
ATOM 4734 N N . LEU B 1 290 ? -7.938 -21.891 2.68 1 97.94 290 LEU B N 1
ATOM 4735 C CA . LEU B 1 290 ? -8.367 -21.656 1.308 1 97.94 290 LEU B CA 1
ATOM 4736 C C . LEU B 1 290 ? -9.484 -22.625 0.918 1 97.94 290 LEU B C 1
ATOM 4738 O O . LEU B 1 290 ? -9.391 -23.828 1.161 1 97.94 290 LEU B O 1
ATOM 4742 N N . VAL B 1 291 ? -10.539 -22.078 0.369 1 98.62 291 VAL B N 1
ATOM 4743 C CA . VAL B 1 291 ? -11.586 -22.891 -0.244 1 98.62 291 VAL B CA 1
ATOM 4744 C C . VAL B 1 291 ? -11.422 -22.891 -1.763 1 98.62 291 VAL B C 1
ATOM 4746 O O . VAL B 1 291 ? -11.602 -21.859 -2.408 1 98.62 291 VAL B O 1
ATOM 4749 N N . ILE B 1 292 ? -11.055 -24.031 -2.383 1 98.75 292 ILE B N 1
ATOM 4750 C CA . ILE B 1 292 ? -10.812 -24.156 -3.814 1 98.75 292 ILE B CA 1
ATOM 4751 C C . ILE B 1 292 ? -11.805 -25.156 -4.418 1 98.75 292 ILE B C 1
ATOM 4753 O O . ILE B 1 292 ? -11.875 -26.297 -3.982 1 98.75 292 ILE B O 1
ATOM 4757 N N . ALA B 1 293 ? -12.578 -24.703 -5.34 1 98.81 293 ALA B N 1
ATOM 4758 C CA . ALA B 1 293 ? -13.57 -25.562 -6 1 98.81 293 ALA B CA 1
ATOM 4759 C C . ALA B 1 293 ? -13.75 -25.156 -7.461 1 98.81 293 ALA B C 1
ATOM 4761 O O . ALA B 1 293 ? -13.375 -24.047 -7.855 1 98.81 293 ALA B O 1
ATOM 4762 N N . PRO B 1 294 ? -14.336 -25.953 -8.336 1 98.69 294 PRO B N 1
ATOM 4763 C CA . PRO B 1 294 ? -14.375 -25.719 -9.781 1 98.69 294 PRO B CA 1
ATOM 4764 C C . PRO B 1 294 ? -15.367 -24.625 -10.172 1 98.69 294 PRO B C 1
ATOM 4766 O O . PRO B 1 294 ? -15.242 -24.031 -11.242 1 98.69 294 PRO B O 1
ATOM 4769 N N . THR B 1 295 ? -16.422 -24.375 -9.297 1 98.81 295 THR B N 1
ATOM 4770 C CA . THR B 1 295 ? -17.438 -23.422 -9.703 1 98.81 295 THR B CA 1
ATOM 4771 C C . THR B 1 295 ? -17.641 -22.344 -8.625 1 98.81 295 THR B C 1
ATOM 4773 O O . THR B 1 295 ? -17.375 -22.594 -7.449 1 98.81 295 THR B O 1
ATOM 4776 N N . ALA B 1 296 ? -18.125 -21.203 -9.07 1 98.88 296 ALA B N 1
ATOM 4777 C CA . ALA B 1 296 ? -18.406 -20.094 -8.164 1 98.88 296 ALA B CA 1
ATOM 4778 C C . ALA B 1 296 ? -19.422 -20.5 -7.105 1 98.88 296 ALA B C 1
ATOM 4780 O O . ALA B 1 296 ? -19.25 -20.203 -5.922 1 98.88 296 ALA B O 1
ATOM 4781 N N . ILE B 1 297 ? -20.453 -21.188 -7.508 1 98.75 297 ILE B N 1
ATOM 4782 C CA . ILE B 1 297 ? -21.516 -21.594 -6.594 1 98.75 297 ILE B CA 1
ATOM 4783 C C . ILE B 1 297 ? -20.953 -22.516 -5.523 1 98.75 297 ILE B C 1
ATOM 4785 O O . ILE B 1 297 ? -21.234 -22.344 -4.332 1 98.75 297 ILE B O 1
ATOM 4789 N N . GLU B 1 298 ? -20.125 -23.5 -5.902 1 98.81 298 GLU B N 1
ATOM 4790 C CA . GLU B 1 298 ? -19.531 -24.422 -4.941 1 98.81 298 GLU B CA 1
ATOM 4791 C C . GLU B 1 298 ? -18.641 -23.688 -3.953 1 98.81 298 GLU B C 1
ATOM 4793 O O . GLU B 1 298 ? -18.656 -23.969 -2.754 1 98.81 298 GLU B O 1
ATOM 4798 N N . VAL B 1 299 ? -17.844 -22.766 -4.449 1 98.88 299 VAL B N 1
ATOM 4799 C CA . VAL B 1 299 ? -16.953 -21.969 -3.592 1 98.88 299 VAL B CA 1
ATOM 4800 C C . VAL B 1 299 ? -17.797 -21.188 -2.576 1 98.88 299 VAL B C 1
ATOM 4802 O O . VAL B 1 299 ? -17.547 -21.266 -1.371 1 98.88 299 VAL B O 1
ATOM 4805 N N . MET B 1 300 ? -18.828 -20.516 -3.051 1 98.81 300 MET B N 1
ATOM 4806 C CA . MET B 1 300 ? -19.594 -19.625 -2.188 1 98.81 300 MET B CA 1
ATOM 4807 C C . MET B 1 300 ? -20.406 -20.422 -1.178 1 98.81 300 MET B C 1
ATOM 4809 O O . MET B 1 300 ? -20.547 -20.016 -0.022 1 98.81 300 MET B O 1
ATOM 4813 N N . GLU B 1 301 ? -20.938 -21.562 -1.583 1 98.62 301 GLU B N 1
ATOM 4814 C CA . GLU B 1 301 ? -21.688 -22.406 -0.659 1 98.62 301 GLU B CA 1
ATOM 4815 C C . GLU B 1 301 ? -20.781 -22.922 0.458 1 98.62 301 GLU B C 1
ATOM 4817 O O . GLU B 1 301 ? -21.188 -22.969 1.62 1 98.62 301 GLU B O 1
ATOM 4822 N N . THR B 1 302 ? -19.578 -23.297 0.073 1 98.44 302 THR B N 1
ATOM 4823 C CA . THR B 1 302 ? -18.641 -23.781 1.07 1 98.44 302 THR B CA 1
ATOM 4824 C C . THR B 1 302 ? -18.219 -22.641 2.012 1 98.44 302 THR B C 1
ATOM 4826 O O . THR B 1 302 ? -18.109 -22.844 3.221 1 98.44 302 THR B O 1
ATOM 4829 N N . LEU B 1 303 ? -18.062 -21.438 1.499 1 98.44 303 LEU B N 1
ATOM 4830 C CA . LEU B 1 303 ? -17.609 -20.297 2.285 1 98.44 303 LEU B CA 1
ATOM 4831 C C . LEU B 1 303 ? -18.688 -19.875 3.283 1 98.44 303 LEU B C 1
ATOM 4833 O O . LEU B 1 303 ? -18.375 -19.266 4.316 1 98.44 303 LEU B O 1
ATOM 4837 N N . LYS B 1 304 ? -19.906 -20.125 2.98 1 96.19 304 LYS B N 1
ATOM 4838 C CA . LYS B 1 304 ? -21.016 -19.719 3.838 1 96.19 304 LYS B CA 1
ATOM 4839 C C . LYS B 1 304 ? -20.812 -20.203 5.27 1 96.19 304 LYS B C 1
ATOM 4841 O O . LYS B 1 304 ? -21.016 -19.453 6.223 1 96.19 304 LYS B O 1
ATOM 4846 N N . SER B 1 305 ? -20.391 -21.391 5.461 1 95.06 305 SER B N 1
ATOM 4847 C CA . SER B 1 305 ? -20.25 -21.969 6.793 1 95.06 305 SER B CA 1
ATOM 4848 C C . SER B 1 305 ? -18.781 -22.094 7.184 1 95.06 305 SER B C 1
ATOM 4850 O O . SER B 1 305 ? -18.453 -22.641 8.242 1 95.06 305 SER B O 1
ATOM 4852 N N . PHE B 1 306 ? -17.953 -21.625 6.324 1 96.56 306 PHE B N 1
ATOM 4853 C CA . PHE B 1 306 ? -16.531 -21.781 6.566 1 96.56 306 PHE B CA 1
ATOM 4854 C C . PHE B 1 306 ? -16.062 -20.812 7.656 1 96.56 306 PHE B C 1
ATOM 4856 O O . PHE B 1 306 ? -16.453 -19.656 7.672 1 96.56 306 PHE B O 1
ATOM 4863 N N . VAL B 1 307 ? -15.289 -21.266 8.625 1 94.88 307 VAL B N 1
ATOM 4864 C CA . VAL B 1 307 ? -14.633 -20.453 9.633 1 94.88 307 VAL B CA 1
ATOM 4865 C C . VAL B 1 307 ? -13.117 -20.562 9.477 1 94.88 307 VAL B C 1
ATOM 4867 O O . VAL B 1 307 ? -12.531 -21.609 9.734 1 94.88 307 VAL B O 1
ATOM 4870 N N . PRO B 1 308 ? -12.523 -19.484 9.023 1 95 308 PRO B N 1
ATOM 4871 C CA . PRO B 1 308 ? -11.07 -19.562 8.883 1 95 308 PRO B CA 1
ATOM 4872 C C . PRO B 1 308 ? -10.367 -19.922 10.188 1 95 308 PRO B C 1
ATOM 4874 O O . PRO B 1 308 ? -10.75 -19.438 11.258 1 95 308 PRO B O 1
ATOM 4877 N N . PRO B 1 309 ? -9.391 -20.797 10.133 1 95.06 309 PRO B N 1
ATOM 4878 C CA . PRO B 1 309 ? -8.602 -21.094 11.328 1 95.06 309 PRO B CA 1
ATOM 4879 C C . PRO B 1 309 ? -7.77 -19.906 11.789 1 95.06 309 PRO B C 1
ATOM 4881 O O . PRO B 1 309 ? -7.668 -18.906 11.07 1 95.06 309 PRO B O 1
ATOM 4884 N N . PRO B 1 310 ? -7.285 -20.047 13.055 1 92.56 310 PRO B N 1
ATOM 4885 C CA . PRO B 1 310 ? -6.359 -18.984 13.461 1 92.56 310 PRO B CA 1
ATOM 4886 C C . PRO B 1 310 ? -5.168 -18.844 12.523 1 92.56 310 PRO B C 1
ATOM 4888 O O . PRO B 1 310 ? -4.754 -19.828 11.891 1 92.56 310 PRO B O 1
ATOM 4891 N N . SER B 1 311 ? -4.707 -17.641 12.438 1 91.25 311 SER B N 1
ATOM 4892 C CA . SER B 1 311 ? -3.51 -17.406 11.641 1 91.25 311 SER B CA 1
ATOM 4893 C C . SER B 1 311 ? -2.307 -18.141 12.219 1 91.25 311 SER B C 1
ATOM 4895 O O . SER B 1 311 ? -2.191 -18.297 13.438 1 91.25 311 SER B O 1
ATOM 4897 N N . PRO B 1 312 ? -1.37 -18.594 11.328 1 86.12 312 PRO B N 1
ATOM 4898 C CA . PRO B 1 312 ? -0.117 -19.156 11.82 1 86.12 312 PRO B CA 1
ATOM 4899 C C . PRO B 1 312 ? 0.65 -18.219 12.742 1 86.12 312 PRO B C 1
ATOM 4901 O O . PRO B 1 312 ? 1.383 -18.656 13.625 1 86.12 312 PRO B O 1
ATOM 4904 N N . ALA B 1 313 ? 0.521 -16.953 12.484 1 89.38 313 ALA B N 1
ATOM 4905 C CA . ALA B 1 313 ? 1.146 -15.93 13.32 1 89.38 313 ALA B CA 1
ATOM 4906 C C . ALA B 1 313 ? 0.104 -15.195 14.164 1 89.38 313 ALA B C 1
ATOM 4908 O O . ALA B 1 313 ? 0.059 -13.961 14.172 1 89.38 313 ALA B O 1
ATOM 4909 N N . SER B 1 314 ? -0.63 -15.883 14.922 1 85.38 314 SER B N 1
ATOM 4910 C CA . SER B 1 314 ? -1.804 -15.359 15.617 1 85.38 314 SER B CA 1
ATOM 4911 C C . SER B 1 314 ? -1.408 -14.383 16.719 1 85.38 314 SER B C 1
ATOM 4913 O O . SER B 1 314 ? -2.238 -13.602 17.188 1 85.38 314 SER B O 1
ATOM 4915 N N . THR B 1 315 ? -0.135 -14.352 17.031 1 86.44 315 THR B N 1
ATOM 4916 C CA . THR B 1 315 ? 0.312 -13.477 18.109 1 86.44 315 THR B CA 1
ATOM 4917 C C . THR B 1 315 ? 0.666 -12.094 17.578 1 86.44 315 THR B C 1
ATOM 4919 O O . THR B 1 315 ? 0.843 -11.148 18.344 1 86.44 315 THR B O 1
ATOM 4922 N N . LEU B 1 316 ? 0.773 -12.016 16.312 1 90.38 316 LEU B N 1
ATOM 4923 C CA . LEU B 1 316 ? 1.095 -10.711 15.727 1 90.38 316 LEU B CA 1
ATOM 4924 C C . LEU B 1 316 ? -0.08 -9.75 15.859 1 90.38 316 LEU B C 1
ATOM 4926 O O . LEU B 1 316 ? -1.223 -10.117 15.57 1 90.38 316 LEU B O 1
ATOM 4930 N N . ILE B 1 317 ? 0.23 -8.523 16.312 1 86.44 317 ILE B N 1
ATOM 4931 C CA . ILE B 1 317 ? -0.788 -7.488 16.469 1 86.44 317 ILE B CA 1
ATOM 4932 C C . ILE B 1 317 ? -0.504 -6.328 15.523 1 86.44 317 ILE B C 1
ATOM 4934 O O . ILE B 1 317 ? 0.603 -5.785 15.508 1 86.44 317 ILE B O 1
ATOM 4938 N N . TRP B 1 318 ? -1.521 -6.074 14.758 1 88.31 318 TRP B N 1
ATOM 4939 C CA . TRP B 1 318 ? -1.462 -4.941 13.844 1 88.31 318 TRP B CA 1
ATOM 4940 C C . TRP B 1 318 ? -2.428 -3.842 14.273 1 88.31 318 TRP B C 1
ATOM 4942 O O . TRP B 1 318 ? -3.588 -4.117 14.594 1 88.31 318 TRP B O 1
ATOM 4952 N N . THR B 1 319 ? -2.006 -2.6 14.266 1 81.81 319 THR B N 1
ATOM 4953 C CA . THR B 1 319 ? -2.869 -1.499 14.68 1 81.81 319 THR B CA 1
ATOM 4954 C C . THR B 1 319 ? -3.297 -0.664 13.477 1 81.81 319 THR B C 1
ATOM 4956 O O . THR B 1 319 ? -3.959 0.365 13.633 1 81.81 319 THR B O 1
ATOM 4959 N N . SER B 1 320 ? -2.891 -1.097 12.328 1 87.06 320 SER B N 1
ATOM 4960 C CA . SER B 1 320 ? -3.236 -0.412 11.086 1 87.06 320 SER B CA 1
ATOM 4961 C C . SER B 1 320 ? -3.979 -1.341 10.133 1 87.06 320 SER B C 1
ATOM 4963 O O . SER B 1 320 ? -3.918 -2.564 10.273 1 87.06 320 SER B O 1
ATOM 4965 N N . ARG B 1 321 ? -4.734 -0.723 9.305 1 88.75 321 ARG B N 1
ATOM 4966 C CA . ARG B 1 321 ? -5.34 -1.512 8.242 1 88.75 321 ARG B CA 1
ATOM 4967 C C . ARG B 1 321 ? -4.316 -1.852 7.164 1 88.75 321 ARG B C 1
ATOM 4969 O O . ARG B 1 321 ? -3.396 -1.073 6.906 1 88.75 321 ARG B O 1
ATOM 4976 N N . PRO B 1 322 ? -4.555 -2.994 6.609 1 89.06 322 PRO B N 1
ATOM 4977 C CA . PRO B 1 322 ? -3.598 -3.334 5.551 1 89.06 322 PRO B CA 1
ATOM 4978 C C . PRO B 1 322 ? -3.65 -2.361 4.375 1 89.06 322 PRO B C 1
ATOM 4980 O O . PRO B 1 322 ? -4.695 -1.76 4.113 1 89.06 322 PRO B O 1
#